Protein AF-0000000080762343 (afdb_homodimer)

Structure (mmCIF, N/CA/C/O backbone):
data_AF-0000000080762343-model_v1
#
loop_
_entity.id
_entity.type
_entity.pdbx_description
1 polymer 'DUF403 domain-containing protein'
#
loop_
_atom_site.group_PDB
_atom_site.id
_atom_site.type_symbol
_atom_site.label_atom_id
_atom_site.label_alt_id
_atom_site.label_comp_id
_atom_site.label_asym_id
_atom_site.label_entity_id
_atom_site.label_seq_id
_atom_site.pdbx_PDB_ins_code
_atom_site.Cartn_x
_atom_site.Cartn_y
_atom_site.Cartn_z
_atom_site.occupancy
_atom_site.B_iso_or_equiv
_atom_site.auth_seq_id
_atom_site.auth_comp_id
_atom_site.auth_asym_id
_atom_site.auth_atom_id
_atom_site.pdbx_PDB_model_num
ATOM 1 N N . MET A 1 1 ? -16.625 -4.679 19.502 1 66 1 MET A N 1
ATOM 2 C CA . MET A 1 1 ? -16.165 -5.596 18.463 1 66 1 MET A CA 1
ATOM 3 C C . MET A 1 1 ? -16.951 -5.393 17.172 1 66 1 MET A C 1
ATOM 5 O O . MET A 1 1 ? -18.099 -4.946 17.203 1 66 1 MET A O 1
ATOM 9 N N . MET A 1 2 ? -16.321 -5.655 16.028 1 79.42 2 MET A N 1
ATOM 10 C CA . MET A 1 2 ? -16.91 -5.481 14.703 1 79.42 2 MET A CA 1
ATOM 11 C C . MET A 1 2 ? -18.02 -6.498 14.463 1 79.42 2 MET A C 1
ATOM 13 O O . MET A 1 2 ? -17.915 -7.65 14.888 1 79.42 2 MET A O 1
ATOM 17 N N . LEU A 1 3 ? -19.17 -6.012 13.905 1 83.3 3 LEU A N 1
ATOM 18 C CA . LEU A 1 3 ? -20.259 -6.906 13.53 1 83.3 3 LEU A CA 1
ATOM 19 C C . LEU A 1 3 ? -19.765 -8.002 12.592 1 83.3 3 LEU A C 1
ATOM 21 O O . LEU A 1 3 ? -18.951 -7.743 11.702 1 83.3 3 LEU A O 1
ATOM 25 N N . ALA A 1 4 ? -20.323 -9.148 12.797 1 88.59 4 ALA A N 1
ATOM 26 C CA . ALA A 1 4 ? -19.925 -10.33 12.036 1 88.59 4 ALA A CA 1
ATOM 27 C C . ALA A 1 4 ? -20.071 -10.091 10.536 1 88.59 4 ALA A C 1
ATOM 29 O O . ALA A 1 4 ? -19.191 -10.459 9.754 1 88.59 4 ALA A O 1
ATOM 30 N N . ARG A 1 5 ? -21.159 -9.499 10.176 1 92.74 5 ARG A N 1
ATOM 31 C CA . ARG A 1 5 ? -21.424 -9.25 8.762 1 92.74 5 ARG A CA 1
ATOM 32 C C . ARG A 1 5 ? -20.381 -8.309 8.167 1 92.74 5 ARG A C 1
ATOM 34 O O . ARG A 1 5 ? -19.99 -8.461 7.008 1 92.74 5 ARG A O 1
ATOM 41 N N . VAL A 1 6 ? -19.963 -7.338 8.911 1 95.41 6 VAL A N 1
ATOM 42 C CA . VAL A 1 6 ? -18.95 -6.383 8.476 1 95.41 6 VAL A CA 1
ATOM 43 C C . VAL A 1 6 ? -17.611 -7.095 8.297 1 95.41 6 VAL A C 1
ATOM 45 O O . VAL A 1 6 ? -16.934 -6.912 7.282 1 95.41 6 VAL A O 1
ATOM 48 N N . ALA A 1 7 ? -17.304 -7.943 9.262 1 94.81 7 ALA A N 1
ATOM 49 C CA . ALA A 1 7 ? -16.079 -8.734 9.181 1 94.81 7 ALA A CA 1
ATOM 50 C C . ALA A 1 7 ? -16.077 -9.617 7.936 1 94.81 7 ALA A C 1
ATOM 52 O O . ALA A 1 7 ? -15.075 -9.693 7.222 1 94.81 7 ALA A O 1
ATOM 53 N N . ASP A 1 8 ? -17.182 -10.25 7.678 1 96.48 8 ASP A N 1
ATOM 54 C CA . ASP A 1 8 ? -17.344 -11.127 6.523 1 96.48 8 ASP A CA 1
ATOM 55 C C . ASP A 1 8 ? -17.137 -10.36 5.218 1 96.48 8 ASP A C 1
ATOM 57 O O . ASP A 1 8 ? -16.398 -10.808 4.34 1 96.48 8 ASP A O 1
ATOM 61 N N . SER A 1 9 ? -17.77 -9.234 5.102 1 98.02 9 SER A N 1
ATOM 62 C CA . SER A 1 9 ? -17.69 -8.419 3.895 1 98.02 9 SER A CA 1
ATOM 63 C C . SER A 1 9 ? -16.264 -7.94 3.644 1 98.02 9 SER A C 1
ATOM 65 O O . SER A 1 9 ? -15.776 -7.991 2.513 1 98.02 9 SER A O 1
ATOM 67 N N . LEU A 1 10 ? -15.593 -7.501 4.705 1 98.29 10 LEU A N 1
ATOM 68 C CA . LEU A 1 10 ? -14.233 -6.993 4.562 1 98.29 10 LEU A CA 1
ATOM 69 C C . LEU A 1 10 ? -13.266 -8.119 4.212 1 98.29 10 LEU A C 1
ATOM 71 O O . LEU A 1 10 ? -12.375 -7.941 3.378 1 98.29 10 LEU A O 1
ATOM 75 N N . TYR A 1 11 ? -13.463 -9.294 4.816 1 97.8 11 TYR A N 1
ATOM 76 C CA . TYR A 1 11 ? -12.642 -10.472 4.559 1 97.8 11 TYR A CA 1
ATOM 77 C C . TYR A 1 11 ? -12.742 -10.899 3.1 1 97.8 11 TYR A C 1
ATOM 79 O O . TYR A 1 11 ? -11.724 -11.087 2.43 1 97.8 11 TYR A O 1
ATOM 87 N N . TRP A 1 12 ? -13.914 -10.927 2.576 1 98.26 12 TRP A N 1
ATOM 88 C CA . TRP A 1 12 ? -14.129 -11.37 1.202 1 98.26 12 TRP A CA 1
ATOM 89 C C . TRP A 1 12 ? -13.769 -10.267 0.212 1 98.26 12 TRP A C 1
ATOM 91 O O . TRP A 1 12 ? -13.321 -10.548 -0.903 1 98.26 12 TRP A O 1
ATOM 101 N N . LEU A 1 13 ? -13.933 -9.052 0.635 1 98.74 13 LEU A N 1
ATOM 102 C CA . LEU A 1 13 ? -13.43 -7.959 -0.188 1 98.74 13 LEU A CA 1
ATOM 103 C C . LEU A 1 13 ? -11.939 -8.126 -0.462 1 98.74 13 LEU A C 1
ATOM 105 O O . LEU A 1 13 ? -11.503 -8.053 -1.613 1 98.74 13 LEU A O 1
ATOM 109 N N . GLY A 1 14 ? -11.193 -8.41 0.571 1 98.71 14 GLY A N 1
ATOM 110 C CA . GLY A 1 14 ? -9.767 -8.643 0.411 1 98.71 14 GLY A CA 1
ATOM 111 C C . GLY A 1 14 ? -9.453 -9.831 -0.479 1 98.71 14 GLY A C 1
ATOM 112 O O . GLY A 1 14 ? -8.575 -9.753 -1.34 1 98.71 14 GLY A O 1
ATOM 113 N N . ARG A 1 15 ? -10.175 -10.911 -0.338 1 98.39 15 ARG A N 1
ATOM 114 C CA . ARG A 1 15 ? -9.947 -12.122 -1.119 1 98.39 15 ARG A CA 1
ATOM 115 C C . ARG A 1 15 ? -10.22 -11.879 -2.599 1 98.39 15 ARG A C 1
ATOM 117 O O . ARG A 1 15 ? -9.436 -12.291 -3.456 1 98.39 15 ARG A O 1
ATOM 124 N N . TYR A 1 16 ? -11.267 -11.164 -2.881 1 98.78 16 TYR A N 1
ATOM 125 C CA . TYR A 1 16 ? -11.658 -10.936 -4.267 1 98.78 16 TYR A CA 1
ATOM 126 C C . TYR A 1 16 ? -10.684 -9.99 -4.96 1 98.78 16 TYR A C 1
ATOM 128 O O . TYR A 1 16 ? -10.377 -10.162 -6.142 1 98.78 16 TYR A O 1
ATOM 136 N N . ILE A 1 17 ? -10.167 -9.02 -4.271 1 98.78 17 ILE A N 1
ATOM 137 C CA . ILE A 1 17 ? -9.18 -8.096 -4.819 1 98.78 17 ILE A CA 1
ATOM 138 C C . ILE A 1 17 ? -7.904 -8.857 -5.176 1 98.78 17 ILE A C 1
ATOM 140 O O . ILE A 1 17 ? -7.343 -8.667 -6.258 1 98.78 17 ILE A O 1
ATOM 144 N N . GLU A 1 18 ? -7.501 -9.696 -4.324 1 98.61 18 GLU A N 1
ATOM 145 C CA . GLU A 1 18 ? -6.29 -10.478 -4.553 1 98.61 18 GLU A CA 1
ATOM 146 C C . GLU A 1 18 ? -6.478 -11.464 -5.702 1 98.61 18 GLU A C 1
ATOM 148 O O . GLU A 1 18 ? -5.582 -11.638 -6.53 1 98.61 18 GLU A O 1
ATOM 153 N N . ARG A 1 19 ? -7.601 -12.091 -5.744 1 98.34 19 ARG A N 1
ATOM 154 C CA . ARG A 1 19 ? -7.916 -13.035 -6.811 1 98.34 19 ARG A CA 1
ATOM 155 C C . ARG A 1 19 ? -7.912 -12.345 -8.171 1 98.34 19 ARG A C 1
ATOM 157 O O . ARG A 1 19 ? -7.364 -12.875 -9.14 1 98.34 19 ARG A O 1
ATOM 164 N N . ALA A 1 20 ? -8.514 -11.193 -8.233 1 98.75 20 ALA A N 1
ATOM 165 C CA . ALA A 1 20 ? -8.565 -10.44 -9.484 1 98.75 20 ALA A CA 1
ATOM 166 C C . ALA A 1 20 ? -7.16 -10.128 -9.993 1 98.75 20 ALA A C 1
ATOM 168 O O . ALA A 1 20 ? -6.888 -10.241 -11.19 1 98.75 20 ALA A O 1
ATOM 169 N N . GLU A 1 21 ? -6.3 -9.717 -9.106 1 98.51 21 GLU A N 1
ATOM 170 C CA . GLU A 1 21 ? -4.93 -9.426 -9.516 1 98.51 21 GLU A CA 1
ATOM 171 C C . GLU A 1 21 ? -4.23 -10.68 -10.032 1 98.51 21 GLU A C 1
ATOM 173 O O . GLU A 1 21 ? -3.574 -10.647 -11.075 1 98.51 21 GLU A O 1
ATOM 178 N N . HIS A 1 22 ? -4.341 -11.759 -9.305 1 97.94 22 HIS A N 1
ATOM 179 C CA . HIS A 1 22 ? -3.708 -13.021 -9.67 1 97.94 22 HIS A CA 1
ATOM 180 C C . HIS A 1 22 ? -4.178 -13.497 -11.041 1 97.94 22 HIS A C 1
ATOM 182 O O . HIS A 1 22 ? -3.361 -13.864 -11.888 1 97.94 22 HIS A O 1
ATOM 188 N N . LEU A 1 23 ? -5.452 -13.443 -11.263 1 97.82 23 LEU A N 1
ATOM 189 C CA . LEU A 1 23 ? -6.025 -13.896 -12.525 1 97.82 23 LEU A CA 1
ATOM 190 C C . LEU A 1 23 ? -5.593 -12.992 -13.674 1 97.82 23 LEU A C 1
ATOM 192 O O . LEU A 1 23 ? -5.364 -13.464 -14.79 1 97.82 23 LEU A O 1
ATOM 196 N N . SER A 1 24 ? -5.535 -11.724 -13.428 1 98.38 24 SER A N 1
ATOM 197 C CA . SER A 1 24 ? -5.061 -10.793 -14.447 1 98.38 24 SER A CA 1
ATOM 198 C C . SER A 1 24 ? -3.617 -11.09 -14.838 1 98.38 24 SER A C 1
ATOM 200 O O . SER A 1 24 ? -3.266 -11.046 -16.019 1 98.38 24 SER A O 1
ATOM 202 N N . ARG A 1 25 ? -2.825 -11.417 -13.913 1 97.41 25 ARG A N 1
ATOM 203 C CA . ARG A 1 25 ? -1.429 -11.745 -14.186 1 97.41 25 ARG A CA 1
ATOM 204 C C . ARG A 1 25 ? -1.316 -13.05 -14.967 1 97.41 25 ARG A C 1
ATOM 206 O O . ARG A 1 25 ? -0.524 -13.152 -15.905 1 97.41 25 ARG A O 1
ATOM 213 N N . LEU A 1 26 ? -2.094 -14.07 -14.544 1 96.45 26 LEU A N 1
ATOM 214 C CA . LEU A 1 26 ? -2.114 -15.32 -15.294 1 96.45 26 LEU A CA 1
ATOM 215 C C . LEU A 1 26 ? -2.475 -15.072 -16.755 1 96.45 26 LEU A C 1
ATOM 217 O O . LEU A 1 26 ? -1.829 -15.608 -17.658 1 96.45 26 LEU A O 1
ATOM 221 N N . SER A 1 27 ? -3.457 -14.228 -16.948 1 96.33 27 SER A N 1
ATOM 222 C CA . SER A 1 27 ? -3.929 -13.92 -18.294 1 96.33 27 SER A CA 1
ATOM 223 C C . SER A 1 27 ? -2.844 -13.235 -19.118 1 96.33 27 SER A C 1
ATOM 225 O O . SER A 1 27 ? -2.639 -13.571 -20.286 1 96.33 27 SER A O 1
ATOM 227 N N . SER A 1 28 ? -2.171 -12.317 -18.519 1 96.06 28 SER A N 1
ATOM 228 C CA . SER A 1 28 ? -1.085 -11.615 -19.196 1 96.06 28 SER A CA 1
ATOM 229 C C . SER A 1 28 ? 0.02 -12.58 -19.614 1 96.06 28 SER A C 1
ATOM 231 O O . SER A 1 28 ? 0.538 -12.493 -20.73 1 96.06 28 SER A O 1
ATOM 233 N N . VAL A 1 29 ? 0.374 -13.509 -18.75 1 94.37 29 VAL A N 1
ATOM 234 C CA . VAL A 1 29 ? 1.43 -14.477 -19.027 1 94.37 29 VAL A CA 1
ATOM 235 C C . VAL A 1 29 ? 0.996 -15.406 -20.159 1 94.37 29 VAL A C 1
ATOM 237 O O . VAL A 1 29 ? 1.78 -15.7 -21.065 1 94.37 29 VAL A O 1
ATOM 240 N N . MET A 1 30 ? -0.246 -15.844 -20.141 1 91.54 30 MET A N 1
ATOM 241 C CA . MET A 1 30 ? -0.762 -16.726 -21.184 1 91.54 30 MET A CA 1
ATOM 242 C C . MET A 1 30 ? -0.699 -16.049 -22.549 1 91.54 30 MET A C 1
ATOM 244 O O . MET A 1 30 ? -0.314 -16.674 -23.539 1 91.54 30 MET A O 1
ATOM 248 N N . LEU A 1 31 ? -1.006 -14.787 -22.624 1 92.19 31 LEU A N 1
ATOM 249 C CA . LEU A 1 31 ? -1.031 -14.043 -23.879 1 92.19 31 LEU A CA 1
ATOM 250 C C . LEU A 1 31 ? 0.381 -13.838 -24.417 1 92.19 31 LEU A C 1
ATOM 252 O O . LEU A 1 31 ? 0.602 -13.892 -25.629 1 92.19 31 LEU A O 1
ATOM 256 N N . ASN A 1 32 ? 1.326 -13.65 -23.537 1 88.76 32 ASN A N 1
ATOM 257 C CA . ASN A 1 32 ? 2.699 -13.374 -23.945 1 88.76 32 ASN A CA 1
ATOM 258 C C . ASN A 1 32 ? 3.459 -14.658 -24.265 1 88.76 32 ASN A C 1
ATOM 260 O O . ASN A 1 32 ? 4.423 -14.64 -25.032 1 88.76 32 ASN A O 1
ATOM 264 N N . ALA A 1 33 ? 3.147 -15.78 -23.631 1 79.11 33 ALA A N 1
ATOM 265 C CA . ALA A 1 33 ? 3.816 -17.062 -23.834 1 79.11 33 ALA A CA 1
ATOM 266 C C . ALA A 1 33 ? 3.526 -17.617 -25.226 1 79.11 33 ALA A C 1
ATOM 268 O O . ALA A 1 33 ? 4.338 -18.355 -25.789 1 79.11 33 ALA A O 1
ATOM 269 N N . THR A 1 34 ? 2.411 -17.34 -25.813 1 67.76 34 THR A N 1
ATOM 270 C CA . THR A 1 34 ? 1.989 -17.954 -27.067 1 67.76 34 THR A CA 1
ATOM 271 C C . THR A 1 34 ? 2.489 -17.145 -28.26 1 67.76 34 THR A C 1
ATOM 273 O O . THR A 1 34 ? 2.369 -17.582 -29.407 1 67.76 34 THR A O 1
ATOM 276 N N . LEU A 1 35 ? 2.9 -15.992 -27.891 1 64.48 35 LEU A N 1
ATOM 277 C CA . LEU A 1 35 ? 3.433 -15.225 -29.012 1 64.48 35 LEU A CA 1
ATOM 278 C C . LEU A 1 35 ? 4.51 -16.015 -29.749 1 64.48 35 LEU A C 1
ATOM 280 O O . LEU A 1 35 ? 4.714 -15.823 -30.949 1 64.48 35 LEU A O 1
ATOM 284 N N . ASP A 1 36 ? 5.025 -17.04 -29.062 1 58.32 36 ASP A N 1
ATOM 285 C CA . ASP A 1 36 ? 6.074 -17.776 -29.76 1 58.32 36 ASP A CA 1
ATOM 286 C C . ASP A 1 36 ? 5.549 -19.108 -30.291 1 58.32 36 ASP A C 1
ATOM 288 O O . ASP A 1 36 ? 6.263 -19.827 -30.994 1 58.32 36 ASP A O 1
ATOM 292 N N . GLN A 1 37 ? 4.333 -19.311 -30.249 1 60.51 37 GLN A N 1
ATOM 293 C CA . GLN A 1 37 ? 3.707 -20.512 -30.792 1 60.51 37 GLN A CA 1
ATOM 294 C C . GLN A 1 37 ? 4.558 -21.748 -30.518 1 60.51 37 GLN A C 1
ATOM 296 O O . GLN A 1 37 ? 4.819 -22.542 -31.425 1 60.51 37 GLN A O 1
ATOM 301 N N . THR A 1 38 ? 5.187 -21.774 -29.401 1 68.02 38 THR A N 1
ATOM 302 C CA . THR A 1 38 ? 6.059 -22.897 -29.072 1 68.02 38 THR A CA 1
ATOM 303 C C . THR A 1 38 ? 5.413 -23.793 -28.019 1 68.02 38 THR A C 1
ATOM 305 O O . THR A 1 38 ? 4.407 -23.42 -27.412 1 68.02 38 THR A O 1
ATOM 308 N N . ASP A 1 39 ? 5.79 -24.977 -28 1 74.71 39 ASP A N 1
ATOM 309 C CA . ASP A 1 39 ? 5.382 -25.951 -26.992 1 74.71 39 ASP A CA 1
ATOM 310 C C . ASP A 1 39 ? 5.478 -25.361 -25.587 1 74.71 39 ASP A C 1
ATOM 312 O O . ASP A 1 39 ? 4.647 -25.656 -24.726 1 74.71 39 ASP A O 1
ATOM 316 N N . ALA A 1 40 ? 6.293 -24.441 -25.47 1 74.66 40 ALA A N 1
ATOM 317 C CA . ALA A 1 40 ? 6.495 -23.814 -24.167 1 74.66 40 ALA A CA 1
ATOM 318 C C . ALA A 1 40 ? 5.355 -22.854 -23.837 1 74.66 40 ALA A C 1
ATOM 320 O O . ALA A 1 40 ? 4.92 -22.769 -22.686 1 74.66 40 ALA A O 1
ATOM 321 N N . GLY A 1 41 ? 4.878 -22.286 -24.816 1 77.54 41 GLY A N 1
ATOM 322 C CA . GLY A 1 41 ? 3.73 -21.414 -24.631 1 77.54 41 GLY A CA 1
ATOM 323 C C . GLY A 1 41 ? 2.467 -22.162 -24.249 1 77.54 41 GLY A C 1
ATOM 324 O O . GLY A 1 41 ? 1.721 -21.724 -23.37 1 77.54 41 GLY A O 1
ATOM 325 N N . ALA A 1 42 ? 2.313 -23.293 -24.85 1 82.61 42 ALA A N 1
ATOM 326 C CA . ALA A 1 42 ? 1.16 -24.136 -24.543 1 82.61 42 ALA A CA 1
ATOM 327 C C . ALA A 1 42 ? 1.225 -24.654 -23.109 1 82.61 42 ALA A C 1
ATOM 329 O O . ALA A 1 42 ? 0.198 -24.769 -22.437 1 82.61 42 ALA A O 1
ATOM 330 N N . GLN A 1 43 ? 2.346 -24.957 -22.669 1 85.44 43 GLN A N 1
ATOM 331 C CA . GLN A 1 43 ? 2.529 -25.432 -21.302 1 85.44 43 GLN A CA 1
ATOM 332 C C . GLN A 1 43 ? 2.194 -24.34 -20.291 1 85.44 43 GLN A C 1
ATOM 334 O O . GLN A 1 43 ? 1.595 -24.614 -19.249 1 85.44 43 GLN A O 1
ATOM 339 N N . ALA A 1 44 ? 2.581 -23.146 -20.613 1 87.34 44 ALA A N 1
ATOM 340 C CA . ALA A 1 44 ? 2.271 -22.021 -19.735 1 87.34 44 ALA A CA 1
ATOM 341 C C . ALA A 1 44 ? 0.762 -21.833 -19.597 1 87.34 44 ALA A C 1
ATOM 343 O O . ALA A 1 44 ? 0.261 -21.569 -18.502 1 87.34 44 ALA A O 1
ATOM 344 N N . VAL A 1 45 ? 0.084 -21.963 -20.66 1 88.11 45 VAL A N 1
ATOM 345 C CA . VAL A 1 45 ? -1.369 -21.832 -20.658 1 88.11 45 VAL A CA 1
ATOM 346 C C . VAL A 1 45 ? -1.987 -22.946 -19.816 1 88.11 45 VAL A C 1
ATOM 348 O O . VAL A 1 45 ? -2.899 -22.701 -19.022 1 88.11 45 VAL A O 1
ATOM 351 N N . TRP A 1 46 ? -1.509 -24.107 -20.011 1 87.72 46 TRP A N 1
ATOM 352 C CA . TRP A 1 46 ? -2.005 -25.239 -19.235 1 87.72 46 TRP A CA 1
ATOM 353 C C . TRP A 1 46 ? -1.787 -25.014 -17.743 1 87.72 46 TRP A C 1
ATOM 355 O O . TRP A 1 46 ? -2.685 -25.258 -16.934 1 87.72 46 TRP A O 1
ATOM 365 N N . ILE A 1 47 ? -0.633 -24.588 -17.376 1 89.5 47 ILE A N 1
ATOM 366 C CA . ILE A 1 47 ? -0.305 -24.349 -15.975 1 89.5 47 ILE A CA 1
ATOM 367 C C . ILE A 1 47 ? -1.275 -23.328 -15.385 1 89.5 47 ILE A C 1
ATOM 369 O O . ILE A 1 47 ? -1.835 -23.545 -14.308 1 89.5 47 ILE A O 1
ATOM 373 N N . ALA A 1 48 ? -1.458 -22.239 -16.101 1 91.53 48 ALA A N 1
ATOM 374 C CA . ALA A 1 48 ? -2.336 -21.169 -15.636 1 91.53 48 ALA A CA 1
ATOM 375 C C . ALA A 1 48 ? -3.761 -21.677 -15.432 1 91.53 48 ALA A C 1
ATOM 377 O O . ALA A 1 48 ? -4.372 -21.427 -14.391 1 91.53 48 ALA A O 1
ATOM 378 N N . MET A 1 49 ? -4.25 -22.39 -16.345 1 90.95 49 MET A N 1
ATOM 379 C CA . MET A 1 49 ? -5.623 -22.887 -16.298 1 90.95 49 MET A CA 1
ATOM 380 C C . MET A 1 49 ? -5.777 -23.959 -15.224 1 90.95 49 MET A C 1
ATOM 382 O O . MET A 1 49 ? -6.786 -23.996 -14.518 1 90.95 49 MET A O 1
ATOM 386 N N . ALA A 1 50 ? -4.801 -24.819 -15.1 1 89.91 50 ALA A N 1
ATOM 387 C CA . ALA A 1 50 ? -4.829 -25.856 -14.071 1 89.91 50 ALA A CA 1
ATOM 388 C C . ALA A 1 50 ? -4.793 -25.243 -12.674 1 89.91 50 ALA A C 1
ATOM 390 O O . ALA A 1 50 ? -5.446 -25.741 -11.754 1 89.91 50 ALA A O 1
ATOM 391 N N . ALA A 1 51 ? -4.05 -24.182 -12.552 1 90.49 51 ALA A N 1
ATOM 392 C CA . ALA A 1 51 ? -3.87 -23.539 -11.253 1 90.49 51 ALA A CA 1
ATOM 393 C C . ALA A 1 51 ? -5.175 -22.919 -10.763 1 90.49 51 ALA A C 1
ATOM 395 O O . ALA A 1 51 ? -5.354 -22.703 -9.562 1 90.49 51 ALA A O 1
ATOM 396 N N . VAL A 1 52 ? -6.096 -22.591 -11.675 1 90.97 52 VAL A N 1
ATOM 397 C CA . VAL A 1 52 ? -7.348 -21.969 -11.258 1 90.97 52 VAL A CA 1
ATOM 398 C C . VAL A 1 52 ? -8.474 -23 -11.294 1 90.97 52 VAL A C 1
ATOM 400 O O . VAL A 1 52 ? -9.649 -22.651 -11.153 1 90.97 52 VAL A O 1
ATOM 403 N N . GLY A 1 53 ? -8.15 -24.28 -11.474 1 83.53 53 GLY A N 1
ATOM 404 C CA . GLY A 1 53 ? -9.109 -25.369 -11.375 1 83.53 53 GLY A CA 1
ATOM 405 C C . GLY A 1 53 ? -9.802 -25.676 -12.689 1 83.53 53 GLY A C 1
ATOM 406 O O . GLY A 1 53 ? -10.852 -26.322 -12.707 1 83.53 53 GLY A O 1
ATOM 407 N N . ALA A 1 54 ? -9.445 -25.136 -13.744 1 71.01 54 ALA A N 1
ATOM 408 C CA . ALA A 1 54 ? -10.046 -25.41 -15.047 1 71.01 54 ALA A CA 1
ATOM 409 C C . ALA A 1 54 ? -9.136 -26.294 -15.896 1 71.01 54 ALA A C 1
ATOM 411 O O . ALA A 1 54 ? -8.543 -25.829 -16.872 1 71.01 54 ALA A O 1
ATOM 412 N N . PRO A 1 55 ? -8.85 -27.644 -15.474 1 59.98 55 PRO A N 1
ATOM 413 C CA . PRO A 1 55 ? -7.86 -28.47 -16.168 1 59.98 55 PRO A CA 1
ATOM 414 C C . PRO A 1 55 ? -8.254 -28.774 -17.612 1 59.98 55 PRO A C 1
ATOM 416 O O . PRO A 1 55 ? -7.735 -29.719 -18.212 1 59.98 55 PRO A O 1
ATOM 419 N N . GLU A 1 56 ? -9.19 -27.947 -18.255 1 56.97 56 GLU A N 1
ATOM 420 C CA . GLU A 1 56 ? -9.463 -28.535 -19.563 1 56.97 56 GLU A CA 1
ATOM 421 C C . GLU A 1 56 ? -8.169 -28.821 -20.321 1 56.97 56 GLU A C 1
ATOM 423 O O . GLU A 1 56 ? -7.153 -28.161 -20.096 1 56.97 56 GLU A O 1
ATOM 428 N N . ASP A 1 57 ? -7.948 -29.987 -20.93 1 48.5 57 ASP A N 1
ATOM 429 C CA . ASP A 1 57 ? -6.852 -30.273 -21.85 1 48.5 57 ASP A CA 1
ATOM 430 C C . ASP A 1 57 ? -6.44 -29.02 -22.62 1 48.5 57 ASP A C 1
ATOM 432 O O . ASP A 1 57 ? -7.206 -28.508 -23.439 1 48.5 57 ASP A O 1
ATOM 436 N N . GLY A 1 58 ? -5.919 -27.993 -22.016 1 51.82 58 GLY A N 1
ATOM 437 C CA . GLY A 1 58 ? -5.276 -26.872 -22.684 1 51.82 58 GLY A CA 1
ATOM 438 C C . GLY A 1 58 ? -5.084 -27.095 -24.173 1 51.82 58 GLY A C 1
ATOM 439 O O . GLY A 1 58 ? -4.547 -26.233 -24.871 1 51.82 58 GLY A O 1
ATOM 440 N N . ALA A 1 59 ? -5.072 -28.356 -24.556 1 54.31 59 ALA A N 1
ATOM 441 C CA . ALA A 1 59 ? -4.667 -28.77 -25.897 1 54.31 59 ALA A CA 1
ATOM 442 C C . ALA A 1 59 ? -5.546 -28.119 -26.961 1 54.31 59 ALA A C 1
ATOM 444 O O . ALA A 1 59 ? -5.116 -27.932 -28.102 1 54.31 59 ALA A O 1
ATOM 445 N N . GLY A 1 60 ? -6.674 -27.366 -26.443 1 60.59 60 GLY A N 1
ATOM 446 C CA . GLY A 1 60 ? -7.43 -26.893 -27.592 1 60.59 60 GLY A CA 1
ATOM 447 C C . GLY A 1 60 ? -7.882 -25.451 -27.457 1 60.59 60 GLY A C 1
ATOM 448 O O . GLY A 1 60 ? -8.326 -24.84 -28.431 1 60.59 60 GLY A O 1
ATOM 449 N N . VAL A 1 61 ? -7.701 -24.825 -26.261 1 69.98 61 VAL A N 1
ATOM 450 C CA . VAL A 1 61 ? -8.199 -23.456 -26.192 1 69.98 61 VAL A CA 1
ATOM 451 C C . VAL A 1 61 ? -7.053 -22.476 -26.433 1 69.98 61 VAL A C 1
ATOM 453 O O . VAL A 1 61 ? -5.971 -22.622 -25.858 1 69.98 61 VAL A O 1
ATOM 456 N N . GLY A 1 62 ? -7.242 -21.597 -27.383 1 81.46 62 GLY A N 1
ATOM 457 C CA . GLY A 1 62 ? -6.244 -20.577 -27.665 1 81.46 62 GLY A CA 1
ATOM 458 C C . GLY A 1 62 ? -5.98 -19.658 -26.488 1 81.46 62 GLY A C 1
ATOM 459 O O . GLY A 1 62 ? -6.852 -19.462 -25.638 1 81.46 62 GLY A O 1
ATOM 460 N N . SER A 1 63 ? -4.775 -19.265 -26.364 1 87.6 63 SER A N 1
ATOM 461 C CA . SER A 1 63 ? -4.323 -18.388 -25.288 1 87.6 63 SER A CA 1
ATOM 462 C C . SER A 1 63 ? -5.237 -17.176 -25.143 1 87.6 63 SER A C 1
ATOM 464 O O . SER A 1 63 ? -5.578 -16.78 -24.027 1 87.6 63 SER A O 1
ATOM 466 N N . PHE A 1 64 ? -5.68 -16.627 -26.274 1 91.06 64 PHE A N 1
ATOM 467 C CA . PHE A 1 64 ? -6.53 -15.443 -26.232 1 91.06 64 PHE A CA 1
ATOM 468 C C . PHE A 1 64 ? -7.893 -15.776 -25.638 1 91.06 64 PHE A C 1
ATOM 470 O O . PHE A 1 64 ? -8.392 -15.054 -24.773 1 91.06 64 PHE A O 1
ATOM 477 N N . GLU A 1 65 ? -8.51 -16.842 -26.083 1 90.55 65 GLU A N 1
ATOM 478 C CA . GLU A 1 65 ? -9.825 -17.247 -25.597 1 90.55 65 GLU A CA 1
ATOM 479 C C . GLU A 1 65 ? -9.783 -17.585 -24.109 1 90.55 65 GLU A C 1
ATOM 481 O O . GLU A 1 65 ? -10.701 -17.239 -23.363 1 90.55 65 GLU A O 1
ATOM 486 N N . ALA A 1 66 ? -8.748 -18.25 -23.71 1 91.5 66 ALA A N 1
ATOM 487 C CA . ALA A 1 66 ? -8.584 -18.606 -22.303 1 91.5 66 ALA A CA 1
ATOM 488 C C . ALA A 1 66 ? -8.427 -17.36 -21.437 1 91.5 66 ALA A C 1
ATOM 490 O O . ALA A 1 66 ? -9.069 -17.239 -20.39 1 91.5 66 ALA A O 1
ATOM 491 N N . ALA A 1 67 ? -7.581 -16.439 -21.926 1 94.69 67 ALA A N 1
ATOM 492 C CA . ALA A 1 67 ? -7.361 -15.194 -21.195 1 94.69 67 ALA A CA 1
ATOM 493 C C . ALA A 1 67 ? -8.639 -14.363 -21.128 1 94.69 67 ALA A C 1
ATOM 495 O O . ALA A 1 67 ? -8.993 -13.841 -20.068 1 94.69 67 ALA A O 1
ATOM 496 N N . HIS A 1 68 ? -9.309 -14.292 -22.24 1 95 68 HIS A N 1
ATOM 497 C CA . HIS A 1 68 ? -10.556 -13.538 -22.31 1 95 68 HIS A CA 1
ATOM 498 C C . HIS A 1 68 ? -11.589 -14.089 -21.334 1 95 68 HIS A C 1
ATOM 500 O O . HIS A 1 68 ? -12.258 -13.325 -20.634 1 95 68 HIS A O 1
ATOM 506 N N . ALA A 1 69 ? -11.75 -15.333 -21.286 1 94.02 69 ALA A N 1
ATOM 507 C CA . ALA A 1 69 ? -12.71 -15.976 -20.392 1 94.02 69 ALA A CA 1
ATOM 508 C C . ALA A 1 69 ? -12.354 -15.723 -18.93 1 94.02 69 ALA A C 1
ATOM 510 O O . ALA A 1 69 ? -13.224 -15.395 -18.121 1 94.02 69 ALA A O 1
ATOM 511 N N . LEU A 1 70 ? -11.095 -15.795 -18.617 1 95.74 70 LEU A N 1
ATOM 512 C CA . LEU A 1 70 ? -10.635 -15.603 -17.246 1 95.74 70 LEU A CA 1
ATOM 513 C C . LEU A 1 70 ? -10.892 -14.173 -16.781 1 95.74 70 LEU A C 1
ATOM 515 O O . LEU A 1 70 ? -11.104 -13.932 -15.591 1 95.74 70 LEU A O 1
ATOM 519 N N . VAL A 1 71 ? -10.925 -13.269 -17.707 1 97.98 71 VAL A N 1
ATOM 520 C CA . VAL A 1 71 ? -10.974 -11.859 -17.334 1 97.98 71 VAL A CA 1
ATOM 521 C C . VAL A 1 71 ? -12.411 -11.351 -17.419 1 97.98 71 VAL A C 1
ATOM 523 O O . VAL A 1 71 ? -12.897 -10.687 -16.5 1 97.98 71 VAL A O 1
ATOM 526 N N . LEU A 1 72 ? -13.173 -11.765 -18.503 1 97.87 72 LEU A N 1
ATOM 527 C CA . LEU A 1 72 ? -14.374 -10.994 -18.805 1 97.87 72 LEU A CA 1
ATOM 528 C C . LEU A 1 72 ? -15.605 -11.894 -18.829 1 97.87 72 LEU A C 1
ATOM 530 O O . LEU A 1 72 ? -16.718 -11.424 -19.076 1 97.87 72 LEU A O 1
ATOM 534 N N . ASP A 1 73 ? -15.47 -13.207 -18.586 1 96.32 73 ASP A N 1
ATOM 535 C CA . ASP A 1 73 ? -16.635 -14.086 -18.576 1 96.32 73 ASP A CA 1
ATOM 536 C C . ASP A 1 73 ? -17.448 -13.906 -17.296 1 96.32 73 ASP A C 1
ATOM 538 O O . ASP A 1 73 ? -17.091 -14.446 -16.246 1 96.32 73 ASP A O 1
ATOM 542 N N . ARG A 1 74 ? -18.544 -13.329 -17.332 1 95.55 74 ARG A N 1
ATOM 543 C CA . ARG A 1 74 ? -19.376 -13.001 -16.179 1 95.55 74 ARG A CA 1
ATOM 544 C C . ARG A 1 74 ? -20.06 -14.247 -15.625 1 95.55 74 ARG A C 1
ATOM 546 O O . ARG A 1 74 ? -20.542 -14.244 -14.49 1 95.55 74 ARG A O 1
ATOM 553 N N . SER A 1 75 ? -20.185 -15.268 -16.41 1 95.46 75 SER A N 1
ATOM 554 C CA . SER A 1 75 ? -20.839 -16.499 -15.977 1 95.46 75 SER A CA 1
ATOM 555 C C . SER A 1 75 ? -19.921 -17.33 -15.088 1 95.46 75 SER A C 1
ATOM 557 O O . SER A 1 75 ? -20.379 -18.232 -14.383 1 95.46 75 SER A O 1
ATOM 559 N N . ASP A 1 76 ? -18.623 -17.074 -15.211 1 94.4 76 ASP A N 1
ATOM 560 C CA . ASP A 1 76 ? -17.657 -17.739 -14.343 1 94.4 76 ASP A CA 1
ATOM 561 C C . ASP A 1 76 ? -17.469 -16.969 -13.038 1 94.4 76 ASP A C 1
ATOM 563 O O . ASP A 1 76 ? -16.927 -15.861 -13.037 1 94.4 76 ASP A O 1
ATOM 567 N N . PRO A 1 77 ? -17.827 -17.542 -11.935 1 94.34 77 PRO A N 1
ATOM 568 C CA . PRO A 1 77 ? -17.718 -16.846 -10.65 1 94.34 77 PRO A CA 1
ATOM 569 C C . PRO A 1 77 ? -16.27 -16.58 -10.244 1 94.34 77 PRO A C 1
ATOM 571 O O . PRO A 1 77 ? -16.017 -15.791 -9.331 1 94.34 77 PRO A O 1
ATOM 574 N N . ASN A 1 78 ? -15.392 -17.192 -10.945 1 93.11 78 ASN A N 1
ATOM 575 C CA . ASN A 1 78 ? -13.989 -17.046 -10.573 1 93.11 78 ASN A CA 1
ATOM 576 C C . ASN A 1 78 ? -13.225 -16.201 -11.589 1 93.11 78 ASN A C 1
ATOM 578 O O . ASN A 1 78 ? -11.997 -16.27 -11.661 1 93.11 78 ASN A O 1
ATOM 582 N N . SER A 1 79 ? -13.907 -15.462 -12.427 1 97.27 79 SER A N 1
ATOM 583 C CA . SER A 1 79 ? -13.271 -14.541 -13.363 1 97.27 79 SER A CA 1
ATOM 584 C C . SER A 1 79 ? -12.929 -13.217 -12.689 1 97.27 79 SER A C 1
ATOM 586 O O . SER A 1 79 ? -13.397 -12.938 -11.583 1 97.27 79 SER A O 1
ATOM 588 N N . VAL A 1 80 ? -12.135 -12.404 -13.353 1 98.54 80 VAL A N 1
ATOM 589 C CA . VAL A 1 80 ? -11.753 -11.091 -12.844 1 98.54 80 VAL A CA 1
ATOM 590 C C . VAL A 1 80 ? -12.995 -10.218 -12.682 1 98.54 80 VAL A C 1
ATOM 592 O O . VAL A 1 80 ? -13.201 -9.61 -11.629 1 98.54 80 VAL A O 1
ATOM 595 N N . VAL A 1 81 ? -13.861 -10.18 -13.68 1 98.61 81 VAL A N 1
ATOM 596 C CA . VAL A 1 81 ? -15.043 -9.326 -13.669 1 98.61 81 VAL A CA 1
ATOM 597 C C . VAL A 1 81 ? -15.98 -9.754 -12.542 1 98.61 81 VAL A C 1
ATOM 599 O O . VAL A 1 81 ? -16.522 -8.912 -11.823 1 98.61 81 VAL A O 1
ATOM 602 N N . SER A 1 82 ? -16.186 -11.031 -12.303 1 98.4 82 SER A N 1
ATOM 603 C CA . SER A 1 82 ? -17.056 -11.528 -11.242 1 98.4 82 SER A CA 1
ATOM 604 C C . SER A 1 82 ? -16.464 -11.249 -9.865 1 98.4 82 SER A C 1
ATOM 606 O O . SER A 1 82 ? -17.188 -10.893 -8.933 1 98.4 82 SER A O 1
ATOM 608 N N . SER A 1 83 ? -15.173 -11.427 -9.74 1 98.59 83 SER A N 1
ATOM 609 C CA . SER A 1 83 ? -14.501 -11.126 -8.481 1 98.59 83 SER A CA 1
ATOM 610 C C . SER A 1 83 ? -14.649 -9.654 -8.112 1 98.59 83 SER A C 1
ATOM 612 O O . SER A 1 83 ? -14.962 -9.324 -6.967 1 98.59 83 SER A O 1
ATOM 614 N N . LEU A 1 84 ? -14.473 -8.794 -9.086 1 98.8 84 LEU A N 1
ATOM 615 C CA . LEU A 1 84 ? -14.545 -7.36 -8.827 1 98.8 84 LEU A CA 1
ATOM 616 C C . LEU A 1 84 ? -15.982 -6.926 -8.562 1 98.8 84 LEU A C 1
ATOM 618 O O . LEU A 1 84 ? -16.224 -6.013 -7.769 1 98.8 84 LEU A O 1
ATOM 622 N N . ALA A 1 85 ? -16.916 -7.574 -9.189 1 98.61 85 ALA A N 1
ATOM 623 C CA . ALA A 1 85 ? -18.322 -7.302 -8.901 1 98.61 85 ALA A CA 1
ATOM 624 C C . ALA A 1 85 ? -18.665 -7.658 -7.457 1 98.61 85 ALA A C 1
ATOM 626 O O . ALA A 1 85 ? -19.331 -6.887 -6.762 1 98.61 85 ALA A O 1
ATOM 627 N N . ARG A 1 86 ? -18.229 -8.739 -7.01 1 98.64 86 ARG A N 1
ATOM 628 C CA . ARG A 1 86 ? -18.483 -9.176 -5.641 1 98.64 86 ARG A CA 1
ATOM 629 C C . ARG A 1 86 ? -17.732 -8.304 -4.64 1 98.64 86 ARG A C 1
ATOM 631 O O . ARG A 1 86 ? -18.251 -7.998 -3.564 1 98.64 86 ARG A O 1
ATOM 638 N N . ALA A 1 87 ? -16.502 -7.934 -4.992 1 98.76 87 ALA A N 1
ATOM 639 C CA . ALA A 1 87 ? -15.752 -7.013 -4.142 1 98.76 87 ALA A CA 1
ATOM 640 C C . ALA A 1 87 ? -16.505 -5.698 -3.96 1 98.76 87 ALA A C 1
ATOM 642 O O . ALA A 1 87 ? -16.599 -5.178 -2.845 1 98.76 87 ALA A O 1
ATOM 643 N N . ARG A 1 88 ? -16.981 -5.181 -5.051 1 98.7 88 ARG A N 1
ATOM 644 C CA . ARG A 1 88 ? -17.721 -3.924 -5.004 1 98.7 88 ARG A CA 1
ATOM 645 C C . ARG A 1 88 ? -18.972 -4.057 -4.142 1 98.7 88 ARG A C 1
ATOM 647 O O . ARG A 1 88 ? -19.305 -3.148 -3.378 1 98.7 88 ARG A O 1
ATOM 654 N N . GLU A 1 89 ? -19.686 -5.175 -4.255 1 98.28 89 GLU A N 1
ATOM 655 C CA . GLU A 1 89 ? -20.877 -5.405 -3.443 1 98.28 89 GLU A CA 1
ATOM 656 C C . GLU A 1 89 ? -20.528 -5.474 -1.959 1 98.28 89 GLU A C 1
ATOM 658 O O . GLU A 1 89 ? -21.245 -4.924 -1.12 1 98.28 89 GLU A O 1
ATOM 663 N N . ASN A 1 90 ? -19.518 -6.115 -1.613 1 98.45 90 ASN A N 1
ATOM 664 C CA . ASN A 1 90 ? -19.057 -6.169 -0.23 1 98.45 90 ASN A CA 1
ATOM 665 C C . ASN A 1 90 ? -18.679 -4.785 0.29 1 98.45 90 ASN A C 1
ATOM 667 O O . ASN A 1 90 ? -19.023 -4.425 1.417 1 98.45 90 ASN A O 1
ATOM 671 N N . ALA A 1 91 ? -17.949 -4.019 -0.545 1 98.56 91 ALA A N 1
ATOM 672 C CA . ALA A 1 91 ? -17.557 -2.664 -0.166 1 98.56 91 ALA A CA 1
ATOM 673 C C . ALA A 1 91 ? -18.782 -1.787 0.077 1 98.56 91 ALA A C 1
ATOM 675 O O . ALA A 1 91 ? -18.798 -0.975 1.005 1 98.56 91 ALA A O 1
ATOM 676 N N . ARG A 1 92 ? -19.753 -1.922 -0.778 1 97.6 92 ARG A N 1
ATOM 677 C CA . ARG A 1 92 ? -20.986 -1.155 -0.638 1 97.6 92 ARG A CA 1
ATOM 678 C C . ARG A 1 92 ? -21.648 -1.425 0.71 1 97.6 92 ARG A C 1
ATOM 680 O O . ARG A 1 92 ? -22.206 -0.515 1.326 1 97.6 92 ARG A O 1
ATOM 687 N N . GLN A 1 93 ? -21.53 -2.628 1.195 1 96.99 93 GLN A N 1
ATOM 688 C CA . GLN A 1 93 ? -22.154 -3.039 2.448 1 96.99 93 GLN A CA 1
ATOM 689 C C . GLN A 1 93 ? -21.405 -2.469 3.649 1 96.99 93 GLN A C 1
ATOM 691 O O . GLN A 1 93 ? -21.966 -2.356 4.741 1 96.99 93 GLN A O 1
ATOM 696 N N . VAL A 1 94 ? -20.166 -2.078 3.48 1 97.33 94 VAL A N 1
ATOM 697 C CA . VAL A 1 94 ? -19.367 -1.618 4.611 1 97.33 94 VAL A CA 1
ATOM 698 C C . VAL A 1 94 ? -18.786 -0.239 4.306 1 97.33 94 VAL A C 1
ATOM 700 O O . VAL A 1 94 ? -17.633 0.044 4.641 1 97.33 94 VAL A O 1
ATOM 703 N N . ARG A 1 95 ? -19.498 0.65 3.656 1 96.21 95 ARG A N 1
ATOM 704 C CA . ARG A 1 95 ? -19.079 1.982 3.231 1 96.21 95 ARG A CA 1
ATOM 705 C C . ARG A 1 95 ? -18.576 2.802 4.415 1 96.21 95 ARG A C 1
ATOM 707 O O . ARG A 1 95 ? -17.675 3.63 4.265 1 96.21 95 ARG A O 1
ATOM 714 N N . ASP A 1 96 ? -19.071 2.529 5.549 1 93.23 96 ASP A N 1
ATOM 715 C CA . ASP A 1 96 ? -18.707 3.303 6.732 1 93.23 96 ASP A CA 1
ATOM 716 C C . ASP A 1 96 ? -17.397 2.801 7.335 1 93.23 96 ASP A C 1
ATOM 718 O O . ASP A 1 96 ? -16.834 3.439 8.227 1 93.23 96 ASP A O 1
ATOM 722 N N . GLN A 1 97 ? -16.889 1.626 6.794 1 95.51 97 GLN A N 1
ATOM 723 C CA . GLN A 1 97 ? -15.664 1.034 7.32 1 95.51 97 GLN A CA 1
ATOM 724 C C . GLN A 1 97 ? -14.477 1.322 6.405 1 95.51 97 GLN A C 1
ATOM 726 O O . GLN A 1 97 ? -13.328 1.067 6.772 1 95.51 97 GLN A O 1
ATOM 731 N N . ILE A 1 98 ? -14.786 1.862 5.208 1 96.91 98 ILE A N 1
ATOM 732 C CA . ILE A 1 98 ? -13.714 2.185 4.272 1 96.91 98 ILE A CA 1
ATOM 733 C C . ILE A 1 98 ? -13.783 3.664 3.9 1 96.91 98 ILE A C 1
ATOM 735 O O . ILE A 1 98 ? -14.809 4.316 4.109 1 96.91 98 ILE A O 1
ATOM 739 N N . THR A 1 99 ? -12.731 4.244 3.48 1 97.12 99 THR A N 1
ATOM 740 C CA . THR A 1 99 ? -12.701 5.658 3.123 1 97.12 99 THR A CA 1
ATOM 741 C C . THR A 1 99 ? -13.334 5.884 1.752 1 97.12 99 THR A C 1
ATOM 743 O O . THR A 1 99 ? -13.425 4.957 0.945 1 97.12 99 THR A O 1
ATOM 746 N N . THR A 1 100 ? -13.703 7.036 1.498 1 96.51 100 THR A N 1
ATOM 747 C CA . THR A 1 100 ? -14.277 7.434 0.218 1 96.51 100 THR A CA 1
ATOM 748 C C . THR A 1 100 ? -13.297 7.167 -0.921 1 96.51 100 THR A C 1
ATOM 750 O O . THR A 1 100 ? -13.691 6.686 -1.985 1 96.51 100 THR A O 1
ATOM 753 N N . GLU A 1 101 ? -12.091 7.46 -0.719 1 95.77 101 GLU A N 1
ATOM 754 C CA . GLU A 1 101 ? -11.071 7.251 -1.741 1 95.77 101 GLU A CA 1
ATOM 755 C C . GLU A 1 101 ? -10.953 5.774 -2.109 1 95.77 101 GLU A C 1
ATOM 757 O O . GLU A 1 101 ? -10.842 5.43 -3.288 1 95.77 101 GLU A O 1
ATOM 762 N N . THR A 1 102 ? -10.976 4.924 -1.146 1 97.42 102 THR A N 1
ATOM 763 C CA . THR A 1 102 ? -10.88 3.486 -1.374 1 97.42 102 THR A CA 1
ATOM 764 C C . THR A 1 102 ? -12.084 2.983 -2.165 1 97.42 102 THR A C 1
ATOM 766 O O . THR A 1 102 ? -11.929 2.231 -3.13 1 97.42 102 THR A O 1
ATOM 769 N N . TRP A 1 103 ? -13.236 3.449 -1.795 1 98.01 103 TRP A N 1
ATOM 770 C CA . TRP A 1 103 ? -14.466 3.088 -2.492 1 98.01 103 TRP A CA 1
ATOM 771 C C . TRP A 1 103 ? -14.423 3.546 -3.946 1 98.01 103 TRP A C 1
ATOM 773 O O . TRP A 1 103 ? -14.755 2.781 -4.854 1 98.01 103 TRP A O 1
ATOM 783 N N . GLU A 1 104 ? -14.018 4.733 -4.131 1 97.5 104 GLU A N 1
ATOM 784 C CA . GLU A 1 104 ? -13.993 5.321 -5.467 1 97.5 104 GLU A CA 1
ATOM 785 C C . GLU A 1 104 ? -13.064 4.544 -6.395 1 97.5 104 GLU A C 1
ATOM 787 O O . GLU A 1 104 ? -13.396 4.307 -7.558 1 97.5 104 GLU A O 1
ATOM 792 N N . ARG A 1 105 ? -11.94 4.155 -5.875 1 97.96 105 ARG A N 1
ATOM 793 C CA . ARG A 1 105 ? -10.984 3.413 -6.69 1 97.96 105 ARG A CA 1
ATOM 794 C C . ARG A 1 105 ? -11.556 2.064 -7.114 1 97.96 105 ARG A C 1
ATOM 796 O O . ARG A 1 105 ? -11.419 1.662 -8.271 1 97.96 105 ARG A O 1
ATOM 803 N N . LEU A 1 106 ? -12.198 1.381 -6.195 1 98.54 106 LEU A N 1
ATOM 804 C CA . LEU A 1 106 ? -12.802 0.088 -6.499 1 98.54 106 LEU A CA 1
ATOM 805 C C . LEU A 1 106 ? -13.954 0.245 -7.485 1 98.54 106 LEU A C 1
ATOM 807 O O . LEU A 1 106 ? -14.097 -0.555 -8.413 1 98.54 106 LEU A O 1
ATOM 811 N N . ASN A 1 107 ? -14.739 1.282 -7.282 1 98.11 107 ASN A N 1
ATOM 812 C CA . ASN A 1 107 ? -15.885 1.525 -8.152 1 98.11 107 ASN A CA 1
ATOM 813 C C . ASN A 1 107 ? -15.449 1.822 -9.584 1 98.11 107 ASN A C 1
ATOM 815 O O . ASN A 1 107 ? -16.056 1.33 -10.537 1 98.11 107 ASN A O 1
ATOM 819 N N . LEU A 1 108 ? -14.438 2.618 -9.738 1 97.8 108 LEU A N 1
ATOM 820 C CA . LEU A 1 108 ? -13.927 2.945 -11.065 1 97.8 108 LEU A CA 1
ATOM 821 C C . LEU A 1 108 ? -13.383 1.701 -11.76 1 97.8 108 LEU A C 1
ATOM 823 O O . LEU A 1 108 ? -13.581 1.52 -12.963 1 97.8 108 LEU A O 1
ATOM 827 N N . LEU A 1 109 ? -12.706 0.86 -11.04 1 98.39 109 LEU A N 1
ATOM 828 C CA . LEU A 1 109 ? -12.184 -0.391 -11.579 1 98.39 109 LEU A CA 1
ATOM 829 C C . LEU A 1 109 ? -13.319 -1.301 -12.039 1 98.39 109 LEU A C 1
ATOM 831 O O . LEU A 1 109 ? -13.254 -1.881 -13.125 1 98.39 109 LEU A O 1
ATOM 835 N N . TYR A 1 110 ? -14.328 -1.43 -11.214 1 98.33 110 TYR A N 1
ATOM 836 C CA . TYR A 1 110 ? -15.506 -2.22 -11.552 1 98.33 110 TYR A CA 1
ATOM 837 C C . TYR A 1 110 ? -16.15 -1.716 -12.838 1 98.33 110 TYR A C 1
ATOM 839 O O . TYR A 1 110 ? -16.491 -2.507 -13.72 1 98.33 110 TYR A O 1
ATOM 847 N N . LEU A 1 111 ? -16.292 -0.427 -12.976 1 97.98 111 LEU A N 1
ATOM 848 C CA . LEU A 1 111 ? -16.916 0.168 -14.153 1 97.98 111 LEU A CA 1
ATOM 849 C C . LEU A 1 111 ? -16.082 -0.096 -15.402 1 97.98 111 LEU A C 1
ATOM 851 O O . LEU A 1 111 ? -16.629 -0.288 -16.49 1 97.98 111 LEU A O 1
ATOM 855 N N . LYS A 1 112 ? -14.805 -0.124 -15.258 1 97.22 112 LYS A N 1
ATOM 856 C CA . LYS A 1 112 ? -13.909 -0.401 -16.377 1 97.22 112 LYS A CA 1
ATOM 857 C C . LYS A 1 112 ? -14.115 -1.816 -16.91 1 97.22 112 LYS A C 1
ATOM 859 O O . LYS A 1 112 ? -14.264 -2.015 -18.117 1 97.22 112 LYS A O 1
ATOM 864 N N . VAL A 1 113 ? -14.196 -2.824 -16.075 1 97.98 113 VAL A N 1
ATOM 865 C CA . VAL A 1 113 ? -14.221 -4.216 -16.51 1 97.98 113 VAL A CA 1
ATOM 866 C C . VAL A 1 113 ? -15.643 -4.609 -16.905 1 97.98 113 VAL A C 1
ATOM 868 O O . VAL A 1 113 ? -15.853 -5.643 -17.544 1 97.98 113 VAL A O 1
ATOM 871 N N . THR A 1 114 ? -16.617 -3.792 -16.508 1 97.42 114 THR A N 1
ATOM 872 C CA . THR A 1 114 ? -18.001 -4.093 -16.858 1 97.42 114 THR A CA 1
ATOM 873 C C . THR A 1 114 ? -18.487 -3.177 -17.978 1 97.42 114 THR A C 1
ATOM 875 O O . THR A 1 114 ? -19.654 -3.233 -18.371 1 97.42 114 THR A O 1
ATOM 878 N N . ASP A 1 115 ? -17.609 -2.314 -18.42 1 97.11 115 ASP A N 1
ATOM 879 C CA . ASP A 1 115 ? -17.944 -1.431 -19.533 1 97.11 115 ASP A CA 1
ATOM 880 C C . ASP A 1 115 ? -18.417 -2.231 -20.745 1 97.11 115 ASP A C 1
ATOM 882 O O . ASP A 1 115 ? -17.854 -3.281 -21.06 1 97.11 115 ASP A O 1
ATOM 886 N N . PRO A 1 116 ? -19.413 -1.753 -21.455 1 96.13 116 PRO A N 1
ATOM 887 C CA . PRO A 1 116 ? -19.895 -2.451 -22.649 1 96.13 116 PRO A CA 1
ATOM 888 C C . PRO A 1 116 ? -18.802 -2.659 -23.694 1 96.13 116 PRO A C 1
ATOM 890 O O . PRO A 1 116 ? -18.863 -3.611 -24.477 1 96.13 116 PRO A O 1
ATOM 893 N N . ASN A 1 117 ? -17.824 -1.823 -23.702 1 97.26 117 ASN A N 1
ATOM 894 C CA . ASN A 1 117 ? -16.751 -1.906 -24.687 1 97.26 117 ASN A CA 1
ATOM 895 C C . ASN A 1 117 ? -15.562 -2.702 -24.156 1 97.26 117 ASN A C 1
ATOM 897 O O . ASN A 1 117 ? -14.529 -2.8 -24.82 1 97.26 117 ASN A O 1
ATOM 901 N N . ALA A 1 118 ? -15.634 -3.262 -22.975 1 97.23 118 ALA A N 1
ATOM 902 C CA . ALA A 1 118 ? -14.504 -3.936 -22.341 1 97.23 118 ALA A CA 1
ATOM 903 C C . ALA A 1 118 ? -13.975 -5.064 -23.222 1 97.23 118 ALA A C 1
ATOM 905 O O . ALA A 1 118 ? -12.761 -5.243 -23.35 1 97.23 118 ALA A O 1
ATOM 906 N N . THR A 1 119 ? -14.891 -5.812 -23.798 1 96.39 119 THR A N 1
ATOM 907 C CA . THR A 1 119 ? -14.495 -6.912 -24.672 1 96.39 119 THR A CA 1
ATOM 908 C C . THR A 1 119 ? -13.722 -6.391 -25.88 1 96.39 119 THR A C 1
ATOM 910 O O . THR A 1 119 ? -12.691 -6.954 -26.253 1 96.39 119 THR A O 1
ATOM 913 N N . LYS A 1 120 ? -14.23 -5.36 -26.519 1 97.16 120 LYS A N 1
ATOM 914 C CA . LYS A 1 120 ? -13.572 -4.74 -27.665 1 97.16 120 LYS A CA 1
ATOM 915 C C . LYS A 1 120 ? -12.213 -4.166 -27.275 1 97.16 120 LYS A C 1
ATOM 917 O O . LYS A 1 120 ? -11.236 -4.312 -28.013 1 97.16 120 LYS A O 1
ATOM 922 N N . ASP A 1 121 ? -12.166 -3.508 -26.131 1 97.2 121 ASP A N 1
ATOM 923 C CA . ASP A 1 121 ? -10.919 -2.927 -25.642 1 97.2 121 ASP A CA 1
ATOM 924 C C . ASP A 1 121 ? -9.881 -4.011 -25.361 1 97.2 121 ASP A C 1
ATOM 926 O O . ASP A 1 121 ? -8.702 -3.847 -25.682 1 97.2 121 ASP A O 1
ATOM 930 N N . PHE A 1 122 ? -10.327 -5.109 -24.779 1 97.31 122 PHE A N 1
ATOM 931 C CA . PHE A 1 122 ? -9.442 -6.235 -24.504 1 97.31 122 PHE A CA 1
ATOM 932 C C . PHE A 1 122 ? -8.893 -6.821 -25.799 1 97.31 122 PHE A C 1
ATOM 934 O O . PHE A 1 122 ? -7.697 -7.101 -25.903 1 97.31 122 PHE A O 1
ATOM 941 N N . ALA A 1 123 ? -9.717 -6.992 -26.782 1 95.77 123 ALA A N 1
ATOM 942 C CA . ALA A 1 123 ? -9.315 -7.565 -28.064 1 95.77 123 ALA A CA 1
ATOM 943 C C . ALA A 1 123 ? -8.348 -6.642 -28.799 1 95.77 123 ALA A C 1
ATOM 945 O O . ALA A 1 123 ? -7.427 -7.109 -29.474 1 95.77 123 ALA A O 1
ATOM 946 N N . ALA A 1 124 ? -8.552 -5.329 -28.706 1 96.06 124 ALA A N 1
ATOM 947 C CA . ALA A 1 124 ? -7.737 -4.339 -29.406 1 96.06 124 ALA A CA 1
ATOM 948 C C . ALA A 1 124 ? -6.363 -4.202 -28.757 1 96.06 124 ALA A C 1
ATOM 950 O O . ALA A 1 124 ? -5.391 -3.83 -29.42 1 96.06 124 ALA A O 1
ATOM 951 N N . GLY A 1 125 ? -6.297 -4.492 -27.456 1 96.49 125 GLY A N 1
ATOM 952 C CA . GLY A 1 125 ? -5.057 -4.365 -26.707 1 96.49 125 GLY A CA 1
ATOM 953 C C . GLY A 1 125 ? -5.113 -5.029 -25.344 1 96.49 125 GLY A C 1
ATOM 954 O O . GLY A 1 125 ? -5.134 -4.348 -24.316 1 96.49 125 GLY A O 1
ATOM 955 N N . SER A 1 126 ? -5.018 -6.332 -25.358 1 96.01 126 SER A N 1
ATOM 956 C CA . SER A 1 126 ? -5.164 -7.128 -24.143 1 96.01 126 SER A CA 1
ATOM 957 C C . SER A 1 126 ? -4.09 -6.777 -23.119 1 96.01 126 SER A C 1
ATOM 959 O O . SER A 1 126 ? -4.373 -6.681 -21.923 1 96.01 126 SER A O 1
ATOM 961 N N . ASP A 1 127 ? -2.908 -6.52 -23.609 1 94.24 127 ASP A N 1
ATOM 962 C CA . ASP A 1 127 ? -1.792 -6.224 -22.716 1 94.24 127 ASP A CA 1
ATOM 963 C C . ASP A 1 127 ? -2.026 -4.918 -21.96 1 94.24 127 ASP A C 1
ATOM 965 O O . ASP A 1 127 ? -1.847 -4.859 -20.742 1 94.24 127 ASP A O 1
ATOM 969 N N . ILE A 1 128 ? -2.435 -3.944 -22.677 1 96.26 128 ILE A N 1
ATOM 970 C CA . ILE A 1 128 ? -2.7 -2.643 -22.073 1 96.26 128 ILE A CA 1
ATOM 971 C C . ILE A 1 128 ? -3.882 -2.751 -21.112 1 96.26 128 ILE A C 1
ATOM 973 O O . ILE A 1 128 ? -3.845 -2.201 -20.009 1 96.26 128 ILE A O 1
ATOM 977 N N . PHE A 1 129 ? -4.911 -3.446 -21.538 1 97.84 129 PHE A N 1
ATOM 978 C CA . PHE A 1 129 ? -6.104 -3.636 -20.722 1 97.84 129 PHE A CA 1
ATOM 979 C C . PHE A 1 129 ? -5.751 -4.283 -19.388 1 97.84 129 PHE A C 1
ATOM 981 O O . PHE A 1 129 ? -6.146 -3.791 -18.329 1 97.84 129 PHE A O 1
ATOM 988 N N . LEU A 1 130 ? -4.979 -5.332 -19.426 1 98.09 130 LEU A N 1
ATOM 989 C CA . LEU A 1 130 ? -4.613 -6.075 -18.226 1 98.09 130 LEU A CA 1
ATOM 990 C C . LEU A 1 130 ? -3.659 -5.264 -17.354 1 98.09 130 LEU A C 1
ATOM 992 O O . LEU A 1 130 ? -3.764 -5.285 -16.126 1 98.09 130 LEU A O 1
ATOM 996 N N . HIS A 1 131 ? -2.782 -4.599 -17.971 1 96.68 131 HIS A N 1
ATOM 997 C CA . HIS A 1 131 ? -1.866 -3.726 -17.245 1 96.68 131 HIS A CA 1
ATOM 998 C C . HIS A 1 131 ? -2.625 -2.659 -16.463 1 96.68 131 HIS A C 1
ATOM 1000 O O . HIS A 1 131 ? -2.295 -2.377 -15.309 1 96.68 131 HIS A O 1
ATOM 1006 N N . ASP A 1 132 ? -3.616 -2.11 -17.064 1 97.32 132 ASP A N 1
ATOM 1007 C CA . ASP A 1 132 ? -4.421 -1.079 -16.416 1 97.32 132 ASP A CA 1
ATOM 1008 C C . ASP A 1 132 ? -5.215 -1.656 -15.246 1 97.32 132 ASP A C 1
ATOM 1010 O O . ASP A 1 132 ? -5.367 -1.004 -14.211 1 97.32 132 ASP A O 1
ATOM 1014 N N . VAL A 1 133 ? -5.749 -2.816 -15.413 1 98.55 133 VAL A N 1
ATOM 1015 C CA . VAL A 1 133 ? -6.503 -3.467 -14.346 1 98.55 133 VAL A CA 1
ATOM 1016 C C . VAL A 1 133 ? -5.59 -3.72 -13.148 1 98.55 133 VAL A C 1
ATOM 1018 O O . VAL A 1 133 ? -5.956 -3.425 -12.008 1 98.55 133 VAL A O 1
ATOM 1021 N N . ILE A 1 134 ? -4.41 -4.21 -13.411 1 98.35 134 ILE A N 1
ATOM 1022 C CA . ILE A 1 134 ? -3.449 -4.488 -12.349 1 98.35 134 ILE A CA 1
ATOM 1023 C C . ILE A 1 134 ? -3.05 -3.185 -11.66 1 98.35 134 ILE A C 1
ATOM 1025 O O . ILE A 1 134 ? -2.982 -3.122 -10.43 1 98.35 134 ILE A O 1
ATOM 1029 N N . ALA A 1 135 ? -2.828 -2.151 -12.42 1 97.93 135 ALA A N 1
ATOM 1030 C CA . ALA A 1 135 ? -2.494 -0.839 -11.872 1 97.93 135 ALA A CA 1
ATOM 1031 C C . ALA A 1 135 ? -3.607 -0.323 -10.965 1 97.93 135 ALA A C 1
ATOM 1033 O O . ALA A 1 135 ? -3.34 0.204 -9.883 1 97.93 135 ALA A O 1
ATOM 1034 N N . ASP A 1 136 ? -4.815 -0.446 -11.399 1 98.41 136 ASP A N 1
ATOM 1035 C CA . ASP A 1 136 ? -5.954 0.01 -10.609 1 98.41 136 ASP A CA 1
ATOM 1036 C C . ASP A 1 136 ? -6.082 -0.791 -9.315 1 98.41 136 ASP A C 1
ATOM 1038 O O . ASP A 1 136 ? -6.5 -0.256 -8.286 1 98.41 136 ASP A O 1
ATOM 1042 N N . LEU A 1 137 ? -5.766 -2.028 -9.376 1 98.69 137 LEU A N 1
ATOM 1043 C CA . LEU A 1 137 ? -5.79 -2.858 -8.177 1 98.69 137 LEU A CA 1
ATOM 1044 C C . LEU A 1 137 ? -4.709 -2.422 -7.193 1 98.69 137 LEU A C 1
ATOM 1046 O O . LEU A 1 137 ? -4.949 -2.369 -5.985 1 98.69 137 LEU A O 1
ATOM 1050 N N . HIS A 1 138 ? -3.5 -2.105 -7.712 1 98.35 138 HIS A N 1
ATOM 1051 C CA . HIS A 1 138 ? -2.446 -1.549 -6.871 1 98.35 138 HIS A CA 1
ATOM 1052 C C . HIS A 1 138 ? -2.871 -0.216 -6.265 1 98.35 138 HIS A C 1
ATOM 1054 O O . HIS A 1 138 ? -2.557 0.074 -5.108 1 98.35 138 HIS A O 1
ATOM 1060 N N . LEU A 1 139 ? -3.506 0.579 -7.051 1 98.54 139 LEU A N 1
ATOM 1061 C CA . LEU A 1 139 ? -4.007 1.866 -6.58 1 98.54 139 LEU A CA 1
ATOM 1062 C C . LEU A 1 139 ? -4.996 1.677 -5.435 1 98.54 139 LEU A C 1
ATOM 1064 O O . LEU A 1 139 ? -4.942 2.399 -4.437 1 98.54 139 LEU A O 1
ATOM 1068 N N . PHE A 1 140 ? -5.923 0.751 -5.566 1 98.67 140 PHE A N 1
ATOM 1069 C CA . PHE A 1 140 ? -6.856 0.438 -4.49 1 98.67 140 PHE A CA 1
ATOM 1070 C C . PHE A 1 140 ? -6.108 0.083 -3.211 1 98.67 140 PHE A C 1
ATOM 1072 O O . PHE A 1 140 ? -6.42 0.604 -2.138 1 98.67 140 PHE A O 1
ATOM 1079 N N . LYS A 1 141 ? -5.146 -0.793 -3.348 1 98.37 141 LYS A N 1
ATOM 1080 C CA . LYS A 1 141 ? -4.386 -1.238 -2.183 1 98.37 141 LYS A CA 1
ATOM 1081 C C . LYS A 1 141 ? -3.614 -0.082 -1.555 1 98.37 141 LYS A C 1
ATOM 1083 O O . LYS A 1 141 ? -3.576 0.054 -0.33 1 98.37 141 LYS A O 1
ATOM 1088 N N . GLY A 1 142 ? -3.01 0.742 -2.377 1 98.13 142 GLY A N 1
ATOM 1089 C CA . GLY A 1 142 ? -2.296 1.909 -1.883 1 98.13 142 GLY A CA 1
ATOM 1090 C C . GLY A 1 142 ? -3.198 2.908 -1.183 1 98.13 142 GLY A C 1
ATOM 1091 O O . GLY A 1 142 ? -2.838 3.449 -0.135 1 98.13 142 GLY A O 1
ATOM 1092 N N . ALA A 1 143 ? -4.362 3.144 -1.762 1 98.21 143 ALA A N 1
ATOM 1093 C CA . ALA A 1 143 ? -5.33 4.058 -1.161 1 98.21 143 ALA A CA 1
ATOM 1094 C C . ALA A 1 143 ? -5.816 3.535 0.187 1 98.21 143 ALA A C 1
ATOM 1096 O O . ALA A 1 143 ? -5.885 4.285 1.163 1 98.21 143 ALA A O 1
ATOM 1097 N N . ALA A 1 144 ? -6.12 2.257 0.21 1 98.37 144 ALA A N 1
ATOM 1098 C CA . ALA A 1 144 ? -6.588 1.648 1.452 1 98.37 144 ALA A CA 1
ATOM 1099 C C . ALA A 1 144 ? -5.523 1.736 2.542 1 98.37 144 ALA A C 1
ATOM 1101 O O . ALA A 1 144 ? -5.816 2.124 3.675 1 98.37 144 ALA A O 1
ATOM 1102 N N . ASP A 1 145 ? -4.338 1.475 2.208 1 97.68 145 ASP A N 1
ATOM 1103 C CA . ASP A 1 145 ? -3.244 1.445 3.173 1 97.68 145 ASP A CA 1
ATOM 1104 C C . ASP A 1 145 ? -2.948 2.843 3.711 1 97.68 145 ASP A C 1
ATOM 1106 O O . ASP A 1 145 ? -2.556 2.998 4.87 1 97.68 145 ASP A O 1
ATOM 1110 N N . THR A 1 146 ? -3.13 3.817 2.931 1 96.65 146 THR A N 1
ATOM 1111 C CA . THR A 1 146 ? -2.703 5.17 3.269 1 96.65 146 THR A CA 1
ATOM 1112 C C . THR A 1 146 ? -3.824 5.932 3.97 1 96.65 146 THR A C 1
ATOM 1114 O O . THR A 1 146 ? -3.563 6.829 4.774 1 96.65 146 THR A O 1
ATOM 1117 N N . THR A 1 147 ? -5.086 5.572 3.729 1 97.37 147 THR A N 1
ATOM 1118 C CA . THR A 1 147 ? -6.155 6.456 4.179 1 97.37 147 THR A CA 1
ATOM 1119 C C . THR A 1 147 ? -7.01 5.774 5.243 1 97.37 147 THR A C 1
ATOM 1121 O O . THR A 1 147 ? -7.683 6.443 6.03 1 97.37 147 THR A O 1
ATOM 1124 N N . MET A 1 148 ? -7.024 4.449 5.293 1 97.74 148 MET A N 1
ATOM 1125 C CA . MET A 1 148 ? -7.805 3.737 6.3 1 97.74 148 MET A CA 1
ATOM 1126 C C . MET A 1 148 ? -7.018 3.592 7.598 1 97.74 148 MET A C 1
ATOM 1128 O O . MET A 1 148 ? -5.813 3.334 7.572 1 97.74 148 MET A O 1
ATOM 1132 N N . SER A 1 149 ? -7.724 3.711 8.737 1 97.71 149 SER A N 1
ATOM 1133 C CA . SER A 1 149 ? -7.098 3.309 9.992 1 97.71 149 SER A CA 1
ATOM 1134 C C . SER A 1 149 ? -6.775 1.818 9.996 1 97.71 149 SER A C 1
ATOM 1136 O O . SER A 1 149 ? -7.579 1.003 9.539 1 97.71 149 SER A O 1
ATOM 1138 N N . HIS A 1 150 ? -5.645 1.525 10.418 1 97.45 150 HIS A N 1
ATOM 1139 C CA . HIS A 1 150 ? -5.209 0.134 10.474 1 97.45 150 HIS A CA 1
ATOM 1140 C C . HIS A 1 150 ? -5.77 -0.57 11.705 1 97.45 150 HIS A C 1
ATOM 1142 O O . HIS A 1 150 ? -5.023 -1.192 12.464 1 97.45 150 HIS A O 1
ATOM 1148 N N . GLY A 1 151 ? -7.038 -0.483 11.899 1 95.02 151 GLY A N 1
ATOM 1149 C CA . GLY A 1 151 ? -7.77 -1.164 12.955 1 95.02 151 GLY A CA 1
ATOM 1150 C C . GLY A 1 151 ? -8.379 -2.479 12.506 1 95.02 151 GLY A C 1
ATOM 1151 O O . GLY A 1 151 ? -7.845 -3.145 11.617 1 95.02 151 GLY A O 1
ATOM 1152 N N . GLU A 1 152 ? -9.41 -2.868 13.024 1 93.71 152 GLU A N 1
ATOM 1153 C CA . GLU A 1 152 ? -10.022 -4.174 12.801 1 93.71 152 GLU A CA 1
ATOM 1154 C C . GLU A 1 152 ? -10.494 -4.323 11.357 1 93.71 152 GLU A C 1
ATOM 1156 O O . GLU A 1 152 ? -10.275 -5.361 10.73 1 93.71 152 GLU A O 1
ATOM 1161 N N . SER A 1 153 ? -11.134 -3.261 10.864 1 96.39 153 SER A N 1
ATOM 1162 C CA . SER A 1 153 ? -11.661 -3.322 9.505 1 96.39 153 SER A CA 1
ATOM 1163 C C . SER A 1 153 ? -10.548 -3.563 8.491 1 96.39 153 SER A C 1
ATOM 1165 O O . SER A 1 153 ? -10.663 -4.441 7.633 1 96.39 153 SER A O 1
ATOM 1167 N N . TRP A 1 154 ? -9.508 -2.827 8.618 1 97.52 154 TRP A N 1
ATOM 1168 C CA . TRP A 1 154 ? -8.354 -2.963 7.736 1 97.52 154 TRP A CA 1
ATOM 1169 C C . TRP A 1 154 ? -7.706 -4.334 7.894 1 97.52 154 TRP A C 1
ATOM 1171 O O . TRP A 1 154 ? -7.326 -4.966 6.905 1 97.52 154 TRP A O 1
ATOM 1181 N N . ARG A 1 155 ? -7.644 -4.83 9.027 1 96.91 155 ARG A N 1
ATOM 1182 C CA . ARG A 1 155 ? -6.991 -6.105 9.304 1 96.91 155 ARG A CA 1
ATOM 1183 C C . ARG A 1 155 ? -7.776 -7.264 8.698 1 96.91 155 ARG A C 1
ATOM 1185 O O . ARG A 1 155 ? -7.187 -8.231 8.209 1 96.91 155 ARG A O 1
ATOM 1192 N N . PHE A 1 156 ? -9.091 -7.193 8.744 1 96.91 156 PHE A N 1
ATOM 1193 C CA . PHE A 1 156 ? -9.896 -8.232 8.113 1 96.91 156 PHE A CA 1
ATOM 1194 C C . PHE A 1 156 ? -9.679 -8.244 6.604 1 96.91 156 PHE A C 1
ATOM 1196 O O . PHE A 1 156 ? -9.577 -9.311 5.995 1 96.91 156 PHE A O 1
ATOM 1203 N N . MET A 1 157 ? -9.638 -7.103 6.042 1 98.42 157 MET A N 1
ATOM 1204 C CA . MET A 1 157 ? -9.383 -7.019 4.607 1 98.42 157 MET A CA 1
ATOM 1205 C C . MET A 1 157 ? -8.021 -7.613 4.261 1 98.42 157 MET A C 1
ATOM 1207 O O . MET A 1 157 ? -7.901 -8.391 3.312 1 98.42 157 MET A O 1
ATOM 1211 N N . MET A 1 158 ? -7.035 -7.259 5.087 1 98.42 158 MET A N 1
ATOM 1212 C CA . MET A 1 158 ? -5.685 -7.768 4.861 1 98.42 158 MET A CA 1
ATOM 1213 C C . MET A 1 158 ? -5.635 -9.28 5.054 1 98.42 158 MET A C 1
ATOM 1215 O O . MET A 1 158 ? -4.959 -9.984 4.301 1 98.42 158 MET A O 1
ATOM 1219 N N . LEU A 1 159 ? -6.313 -9.724 6.019 1 97.78 159 LEU A N 1
ATOM 1220 C CA . LEU A 1 159 ? -6.397 -11.163 6.243 1 97.78 159 LEU A CA 1
ATOM 1221 C C . LEU A 1 159 ? -6.938 -11.874 5.007 1 97.78 159 LEU A C 1
ATOM 1223 O O . LEU A 1 159 ? -6.412 -12.915 4.605 1 97.78 159 LEU A O 1
ATOM 1227 N N . GLY A 1 160 ? -7.972 -11.315 4.441 1 98.08 160 GLY A N 1
ATOM 1228 C CA . GLY A 1 160 ? -8.512 -11.869 3.209 1 98.08 160 GLY A CA 1
ATOM 1229 C C . GLY A 1 160 ? -7.501 -11.908 2.079 1 98.08 160 GLY A C 1
ATOM 1230 O O . GLY A 1 160 ? -7.39 -12.913 1.374 1 98.08 160 GLY A O 1
ATOM 1231 N N . ILE A 1 161 ? -6.757 -10.865 1.929 1 98.66 161 ILE A N 1
ATOM 1232 C CA . ILE A 1 161 ? -5.764 -10.755 0.866 1 98.66 161 ILE A CA 1
ATOM 1233 C C . ILE A 1 161 ? -4.707 -11.844 1.033 1 98.66 161 ILE A C 1
ATOM 1235 O O . ILE A 1 161 ? -4.44 -12.607 0.101 1 98.66 161 ILE A O 1
ATOM 1239 N N . TYR A 1 162 ? -4.185 -11.989 2.198 1 98.46 162 TYR A N 1
ATOM 1240 C CA . TYR A 1 162 ? -3.068 -12.906 2.4 1 98.46 162 TYR A CA 1
ATOM 1241 C C . TYR A 1 162 ? -3.543 -14.354 2.394 1 98.46 162 TYR A C 1
ATOM 1243 O O . TYR A 1 162 ? -2.82 -15.249 1.95 1 98.46 162 TYR A O 1
ATOM 1251 N N . MET A 1 163 ? -4.736 -14.6 2.855 1 97.78 163 MET A N 1
ATOM 1252 C CA . MET A 1 163 ? -5.305 -15.942 2.77 1 97.78 163 MET A CA 1
ATOM 1253 C C . MET A 1 163 ? -5.46 -16.376 1.317 1 97.78 163 MET A C 1
ATOM 1255 O O . MET A 1 163 ? -5.089 -17.495 0.956 1 97.78 163 MET A O 1
ATOM 1259 N N . GLU A 1 164 ? -6.001 -15.475 0.541 1 97.68 164 GLU A N 1
ATOM 1260 C CA . GLU A 1 164 ? -6.181 -15.768 -0.878 1 97.68 164 GLU A CA 1
ATOM 1261 C C . GLU A 1 164 ? -4.839 -15.967 -1.575 1 97.68 164 GLU A C 1
ATOM 1263 O O . GLU A 1 164 ? -4.678 -16.894 -2.371 1 97.68 164 GLU A O 1
ATOM 1268 N N . ARG A 1 165 ? -3.907 -15.191 -1.25 1 97.96 165 ARG A N 1
ATOM 1269 C CA . ARG A 1 165 ? -2.58 -15.243 -1.854 1 97.96 165 ARG A CA 1
ATOM 1270 C C . ARG A 1 165 ? -1.891 -16.569 -1.547 1 97.96 165 ARG A C 1
ATOM 1272 O O . ARG A 1 165 ? -1.341 -17.211 -2.444 1 97.96 165 ARG A O 1
ATOM 1279 N N . ALA A 1 166 ? -1.891 -16.989 -0.306 1 97.2 166 ALA A N 1
ATOM 1280 C CA . ALA A 1 166 ? -1.281 -18.254 0.093 1 97.2 166 ALA A CA 1
ATOM 1281 C C . ALA A 1 166 ? -1.902 -19.425 -0.663 1 97.2 166 ALA A C 1
ATOM 1283 O O . ALA A 1 166 ? -1.19 -20.315 -1.136 1 97.2 166 ALA A O 1
ATOM 1284 N N . GLN A 1 167 ? -3.189 -19.401 -0.812 1 94.54 167 GLN A N 1
ATOM 1285 C CA . GLN A 1 167 ? -3.897 -20.487 -1.482 1 94.54 167 GLN A CA 1
ATOM 1286 C C . GLN A 1 167 ? -3.589 -20.504 -2.977 1 94.54 167 GLN A C 1
ATOM 1288 O O . GLN A 1 167 ? -3.328 -21.564 -3.549 1 94.54 167 GLN A O 1
ATOM 1293 N N . LEU A 1 168 ? -3.602 -19.343 -3.594 1 95.38 168 LEU A N 1
ATOM 1294 C CA . LEU A 1 168 ? -3.396 -19.255 -5.035 1 95.38 168 LEU A CA 1
ATOM 1295 C C . LEU A 1 168 ? -1.973 -19.658 -5.407 1 95.38 168 LEU A C 1
ATOM 1297 O O . LEU A 1 168 ? -1.764 -20.394 -6.374 1 95.38 168 LEU A O 1
ATOM 1301 N N . VAL A 1 169 ? -1.01 -19.236 -4.653 1 96.69 169 VAL A N 1
ATOM 1302 C CA . VAL A 1 169 ? 0.384 -19.558 -4.94 1 96.69 169 VAL A CA 1
ATOM 1303 C C . VAL A 1 169 ? 0.64 -21.039 -4.671 1 96.69 169 VAL A C 1
ATOM 1305 O O . VAL A 1 169 ? 1.357 -21.699 -5.426 1 96.69 169 VAL A O 1
ATOM 1308 N N . SER A 1 170 ? 0.065 -21.575 -3.61 1 94.02 170 SER A N 1
ATOM 1309 C CA . SER A 1 170 ? 0.215 -22.996 -3.312 1 94.02 170 SER A CA 1
ATOM 1310 C C . SER A 1 170 ? -0.354 -23.859 -4.433 1 94.02 170 SER A C 1
ATOM 1312 O O . SER A 1 170 ? 0.256 -24.856 -4.826 1 94.02 170 SER A O 1
ATOM 1314 N N . ARG A 1 171 ? -1.487 -23.5 -4.967 1 91.54 171 ARG A N 1
ATOM 1315 C CA . ARG A 1 171 ? -2.101 -24.247 -6.06 1 91.54 171 ARG A CA 1
ATOM 1316 C C . ARG A 1 171 ? -1.238 -24.188 -7.316 1 91.54 171 ARG A C 1
ATOM 1318 O O . ARG A 1 171 ? -1.087 -25.189 -8.019 1 91.54 171 ARG A O 1
ATOM 1325 N N . LEU A 1 172 ? -0.742 -23.026 -7.594 1 93.42 172 LEU A N 1
ATOM 1326 C CA . LEU A 1 172 ? 0.152 -22.866 -8.736 1 93.42 172 LEU A CA 1
ATOM 1327 C C . LEU A 1 172 ? 1.358 -23.791 -8.617 1 93.42 172 LEU A C 1
ATOM 1329 O O . LEU A 1 172 ? 1.704 -24.493 -9.57 1 93.42 172 LEU A O 1
ATOM 1333 N N . LEU A 1 173 ? 1.921 -23.866 -7.408 1 92.62 173 LEU A N 1
ATOM 1334 C CA . LEU A 1 173 ? 3.109 -24.683 -7.188 1 92.62 173 LEU A CA 1
ATOM 1335 C C . LEU A 1 173 ? 2.761 -26.168 -7.216 1 92.62 173 LEU A C 1
ATOM 1337 O O . LEU A 1 173 ? 3.567 -26.99 -7.659 1 92.62 173 LEU A O 1
ATOM 1341 N N . GLU A 1 174 ? 1.603 -26.494 -6.777 1 87.77 174 GLU A N 1
ATOM 1342 C CA . GLU A 1 174 ? 1.153 -27.881 -6.84 1 87.77 174 GLU A CA 1
ATOM 1343 C C . GLU A 1 174 ? 1.071 -28.369 -8.284 1 87.77 174 GLU A C 1
ATOM 1345 O O . GLU A 1 174 ? 1.506 -29.48 -8.595 1 87.77 174 GLU A O 1
ATOM 1350 N N . VAL A 1 175 ? 0.515 -27.554 -9.101 1 87.28 175 VAL A N 1
ATOM 1351 C CA . VAL A 1 175 ? 0.376 -27.905 -10.511 1 87.28 175 VAL A CA 1
ATOM 1352 C C . VAL A 1 175 ? 1.757 -28.081 -11.138 1 87.28 175 VAL A C 1
ATOM 1354 O O . VAL A 1 175 ? 1.966 -28.984 -11.951 1 87.28 175 VAL A O 1
ATOM 1357 N N . CYS A 1 176 ? 2.721 -27.309 -10.725 1 87.83 176 CYS A N 1
ATOM 1358 C CA . CYS A 1 176 ? 4.036 -27.271 -11.356 1 87.83 176 CYS A CA 1
ATOM 1359 C C . CYS A 1 176 ? 4.943 -28.358 -10.794 1 87.83 176 CYS A C 1
ATOM 1361 O O . CYS A 1 176 ? 5.808 -28.878 -11.501 1 87.83 176 CYS A O 1
ATOM 1363 N N . PHE A 1 177 ? 4.726 -28.734 -9.551 1 83.26 177 PHE A N 1
ATOM 1364 C CA . PHE A 1 177 ? 5.784 -29.514 -8.92 1 83.26 177 PHE A CA 1
ATOM 1365 C C . PHE A 1 177 ? 5.221 -30.785 -8.294 1 83.26 177 PHE A C 1
ATOM 1367 O O . PHE A 1 177 ? 5.975 -31.635 -7.817 1 83.26 177 PHE A O 1
ATOM 1374 N N . ALA A 1 178 ? 3.984 -30.806 -8.224 1 74.99 178 ALA A N 1
ATOM 1375 C CA . ALA A 1 178 ? 3.443 -32.055 -7.694 1 74.99 178 ALA A CA 1
ATOM 1376 C C . ALA A 1 178 ? 3.488 -33.161 -8.744 1 74.99 178 ALA A C 1
ATOM 1378 O O . ALA A 1 178 ? 3.378 -32.893 -9.943 1 74.99 178 ALA A O 1
ATOM 1379 N N . GLU A 1 179 ? 4.101 -34.226 -8.471 1 62.79 179 GLU A N 1
ATOM 1380 C CA . GLU A 1 179 ? 4.317 -35.367 -9.357 1 62.79 179 GLU A CA 1
ATOM 1381 C C . GLU A 1 179 ? 3.078 -35.653 -10.2 1 62.79 179 GLU A C 1
ATOM 1383 O O . GLU A 1 179 ? 1.983 -35.832 -9.664 1 62.79 179 GLU A O 1
ATOM 1388 N N . SER A 1 180 ? 2.842 -34.855 -11.223 1 56.27 180 SER A N 1
ATOM 1389 C CA . SER A 1 180 ? 1.763 -35.321 -12.087 1 56.27 180 SER A CA 1
ATOM 1390 C C . SER A 1 180 ? 2.301 -36.165 -13.237 1 56.27 180 SER A C 1
ATOM 1392 O O . SER A 1 180 ? 3.274 -35.784 -13.892 1 56.27 180 SER A O 1
ATOM 1394 N N . PRO A 1 181 ? 1.879 -37.47 -13.316 1 49.75 181 PRO A N 1
ATOM 1395 C CA . PRO A 1 181 ? 2.287 -38.383 -14.386 1 49.75 181 PRO A CA 1
ATOM 1396 C C . PRO A 1 181 ? 2.184 -37.751 -15.772 1 49.75 181 PRO A C 1
ATOM 1398 O O . PRO A 1 181 ? 2.91 -38.145 -16.689 1 49.75 181 PRO A O 1
ATOM 1401 N N . THR A 1 182 ? 1.244 -36.913 -15.981 1 50.11 182 THR A N 1
ATOM 1402 C CA . THR A 1 182 ? 0.872 -36.501 -17.33 1 50.11 182 THR A CA 1
ATOM 1403 C C . THR A 1 182 ? 1.787 -35.385 -17.826 1 50.11 182 THR A C 1
ATOM 1405 O O . THR A 1 182 ? 2.014 -35.251 -19.031 1 50.11 182 THR A O 1
ATOM 1408 N N . HIS A 1 183 ? 2.169 -34.557 -16.918 1 54.98 183 HIS A N 1
ATOM 1409 C CA . HIS A 1 183 ? 2.948 -33.436 -17.429 1 54.98 183 HIS A CA 1
ATOM 1410 C 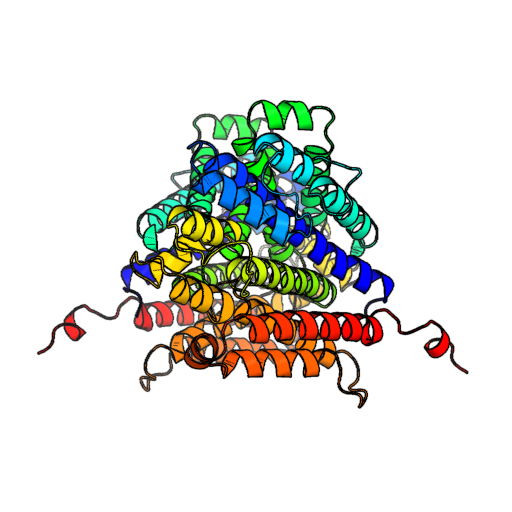C . HIS A 1 183 ? 4.341 -33.405 -16.808 1 54.98 183 HIS A C 1
ATOM 1412 O O . HIS A 1 183 ? 4.491 -33.592 -15.598 1 54.98 183 HIS A O 1
ATOM 1418 N N . GLY A 1 184 ? 5.299 -34.067 -17.39 1 54.57 184 GLY A N 1
ATOM 1419 C CA . GLY A 1 184 ? 6.713 -34.138 -17.056 1 54.57 184 GLY A CA 1
ATOM 1420 C C . GLY A 1 184 ? 7.174 -32.999 -16.167 1 54.57 184 GLY A C 1
ATOM 1421 O O . GLY A 1 184 ? 6.392 -32.104 -15.839 1 54.57 184 GLY A O 1
ATOM 1422 N N . ARG A 1 185 ? 8.295 -33.206 -15.578 1 58.69 185 ARG A N 1
ATOM 1423 C CA . ARG A 1 185 ? 8.967 -32.203 -14.759 1 58.69 185 ARG A CA 1
ATOM 1424 C C . ARG A 1 185 ? 9.126 -30.891 -15.52 1 58.69 185 ARG A C 1
ATOM 1426 O O . ARG A 1 185 ? 9.471 -30.892 -16.703 1 58.69 185 ARG A O 1
ATOM 1433 N N . LEU A 1 186 ? 8.721 -29.84 -14.956 1 71.5 186 LEU A N 1
ATOM 1434 C CA . LEU A 1 186 ? 8.918 -28.51 -15.521 1 71.5 186 LEU A CA 1
ATOM 1435 C C . LEU A 1 186 ? 10.387 -28.274 -15.856 1 71.5 186 LEU A C 1
ATOM 1437 O O . LEU A 1 186 ? 11.207 -28.066 -14.958 1 71.5 186 LEU A O 1
ATOM 1441 N N . GLY A 1 187 ? 10.827 -28.722 -16.918 1 69.26 187 GLY A N 1
ATOM 1442 C CA . GLY A 1 187 ? 12.227 -28.532 -17.259 1 69.26 187 GLY A CA 1
ATOM 1443 C C . GLY A 1 187 ? 12.443 -27.476 -18.326 1 69.26 187 GLY A C 1
ATOM 1444 O O . GLY A 1 187 ? 13.558 -26.98 -18.5 1 69.26 187 GLY A O 1
ATOM 1445 N N . ASP A 1 188 ? 11.445 -27.015 -18.847 1 83.85 188 ASP A N 1
ATOM 1446 C CA . ASP A 1 188 ? 11.563 -26.031 -19.919 1 83.85 188 ASP A CA 1
ATOM 1447 C C . ASP A 1 188 ? 11.741 -24.623 -19.354 1 83.85 188 ASP A C 1
ATOM 1449 O O . ASP A 1 188 ? 11.021 -24.221 -18.438 1 83.85 188 ASP A O 1
ATOM 1453 N N . HIS A 1 189 ? 12.712 -23.97 -19.798 1 85.3 189 HIS A N 1
ATOM 1454 C CA . HIS A 1 189 ? 13.078 -22.638 -19.329 1 85.3 189 HIS A CA 1
ATOM 1455 C C . HIS A 1 189 ? 11.911 -21.665 -19.467 1 85.3 189 HIS A C 1
ATOM 1457 O O . HIS A 1 189 ? 11.664 -20.855 -18.571 1 85.3 189 HIS A O 1
ATOM 1463 N N . VAL A 1 190 ? 11.243 -21.726 -20.518 1 85.54 190 VAL A N 1
ATOM 1464 C CA . VAL A 1 190 ? 10.132 -20.816 -20.78 1 85.54 190 VAL A CA 1
ATOM 1465 C C . VAL A 1 190 ? 9.011 -21.065 -19.774 1 85.54 190 VAL A C 1
ATOM 1467 O O . VAL A 1 190 ? 8.401 -20.12 -19.268 1 85.54 190 VAL A O 1
ATOM 1470 N N . ALA A 1 191 ? 8.745 -22.291 -19.524 1 87.88 191 ALA A N 1
ATOM 1471 C CA . ALA A 1 191 ? 7.722 -22.652 -18.546 1 87.88 191 ALA A CA 1
ATOM 1472 C C . ALA A 1 191 ? 8.103 -22.169 -17.15 1 87.88 191 ALA A C 1
ATOM 1474 O O . ALA A 1 191 ? 7.264 -21.638 -16.419 1 87.88 191 ALA A O 1
ATOM 1475 N N . LEU A 1 192 ? 9.374 -22.296 -16.839 1 91.1 192 LEU A N 1
ATOM 1476 C CA . LEU A 1 192 ? 9.856 -21.875 -15.529 1 91.1 192 LEU A CA 1
ATOM 1477 C C . LEU A 1 192 ? 9.75 -20.362 -15.371 1 91.1 192 LEU A C 1
ATOM 1479 O O . LEU A 1 192 ? 9.307 -19.872 -14.33 1 91.1 192 LEU A O 1
ATOM 1483 N N . VAL A 1 193 ? 10.099 -19.675 -16.413 1 93.31 193 VAL A N 1
ATOM 1484 C CA . VAL A 1 193 ? 9.995 -18.22 -16.411 1 93.31 193 VAL A CA 1
ATOM 1485 C C . VAL A 1 193 ? 8.531 -17.806 -16.283 1 93.31 193 VAL A C 1
ATOM 1487 O O . VAL A 1 193 ? 8.208 -16.859 -15.563 1 93.31 193 VAL A O 1
ATOM 1490 N N . SER A 1 194 ? 7.64 -18.527 -16.94 1 93.2 194 SER A N 1
ATOM 1491 C CA . SER A 1 194 ? 6.212 -18.231 -16.895 1 93.2 194 SER A CA 1
ATOM 1492 C C . SER A 1 194 ? 5.658 -18.393 -15.483 1 93.2 194 SER A C 1
ATOM 1494 O O . SER A 1 194 ? 4.855 -17.576 -15.028 1 93.2 194 SER A O 1
ATOM 1496 N N . VAL A 1 195 ? 6.134 -19.382 -14.783 1 94.12 195 VAL A N 1
ATOM 1497 C CA . VAL A 1 195 ? 5.688 -19.619 -13.414 1 94.12 195 VAL A CA 1
ATOM 1498 C C . VAL A 1 195 ? 6.087 -18.44 -12.529 1 94.12 195 VAL A C 1
ATOM 1500 O O . VAL A 1 195 ? 5.276 -17.941 -11.746 1 94.12 195 VAL A O 1
ATOM 1503 N N . LEU A 1 196 ? 7.293 -18.008 -12.674 1 96.49 196 LEU A N 1
ATOM 1504 C CA . LEU A 1 196 ? 7.774 -16.862 -11.91 1 96.49 196 LEU A CA 1
ATOM 1505 C C . LEU A 1 196 ? 6.97 -15.61 -12.244 1 96.49 196 LEU A C 1
ATOM 1507 O O . LEU A 1 196 ? 6.621 -14.835 -11.35 1 96.49 196 LEU A O 1
ATOM 1511 N N . ARG A 1 197 ? 6.613 -15.446 -13.467 1 96.23 197 ARG A N 1
ATOM 1512 C CA . ARG A 1 197 ? 5.838 -14.284 -13.89 1 96.23 197 ARG A CA 1
ATOM 1513 C C . ARG A 1 197 ? 4.41 -14.355 -13.36 1 96.23 197 ARG A C 1
ATOM 1515 O O . ARG A 1 197 ? 3.837 -13.338 -12.965 1 96.23 197 ARG A O 1
ATOM 1522 N N . MET A 1 198 ? 3.852 -15.538 -13.357 1 96.45 198 MET A N 1
ATOM 1523 C CA . MET A 1 198 ? 2.498 -15.729 -12.844 1 96.45 198 MET A CA 1
ATOM 1524 C C . MET A 1 198 ? 2.414 -15.34 -11.372 1 96.45 198 MET A C 1
ATOM 1526 O O . MET A 1 198 ? 1.385 -14.837 -10.916 1 96.45 198 MET A O 1
ATOM 1530 N N . ALA A 1 199 ? 3.493 -15.476 -10.659 1 97.27 199 ALA A N 1
ATOM 1531 C CA . ALA A 1 199 ? 3.533 -15.166 -9.232 1 97.27 199 ALA A CA 1
ATOM 1532 C C . ALA A 1 199 ? 4.134 -13.784 -8.987 1 97.27 199 ALA A C 1
ATOM 1534 O O . ALA A 1 199 ? 4.472 -13.44 -7.853 1 97.27 199 ALA A O 1
ATOM 1535 N N . CYS A 1 200 ? 4.338 -13.017 -10.012 1 96.65 200 CYS A N 1
ATOM 1536 C CA . CYS A 1 200 ? 4.971 -11.707 -9.909 1 96.65 200 CYS A CA 1
ATOM 1537 C C . CYS A 1 200 ? 6.345 -11.816 -9.259 1 96.65 200 CYS A C 1
ATOM 1539 O O . CYS A 1 200 ? 6.741 -10.944 -8.483 1 96.65 200 CYS A O 1
ATOM 1541 N N . ALA A 1 201 ? 7.131 -12.876 -9.555 1 97.53 201 ALA A N 1
ATOM 1542 C CA . ALA A 1 201 ? 8.299 -13.183 -8.733 1 97.53 201 ALA A CA 1
ATOM 1543 C C . ALA A 1 201 ? 9.583 -13.103 -9.554 1 97.53 201 ALA A C 1
ATOM 1545 O O . ALA A 1 201 ? 10.684 -13.214 -9.008 1 97.53 201 ALA A O 1
ATOM 1546 N N . LEU A 1 202 ? 9.503 -12.869 -10.866 1 96.14 202 LEU A N 1
ATOM 1547 C CA . LEU A 1 202 ? 10.677 -13.007 -11.72 1 96.14 202 LEU A CA 1
ATOM 1548 C C . LEU A 1 202 ? 11.791 -12.068 -11.27 1 96.14 202 LEU A C 1
ATOM 1550 O O . LEU A 1 202 ? 12.913 -12.509 -11.011 1 96.14 202 LEU A O 1
ATOM 1554 N N . GLU A 1 203 ? 11.499 -10.839 -11.052 1 95.35 203 GLU A N 1
ATOM 1555 C CA . GLU A 1 203 ? 12.532 -9.86 -10.726 1 95.35 203 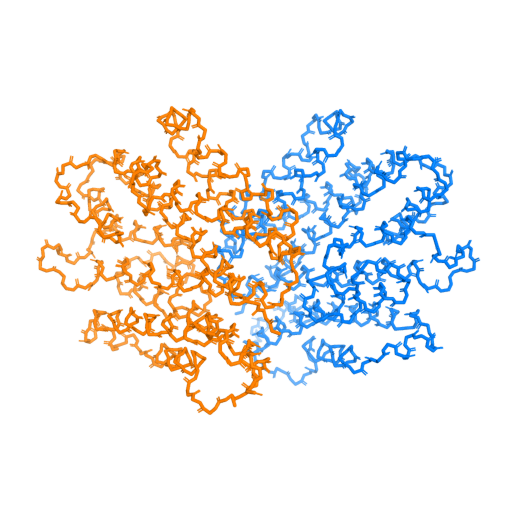GLU A CA 1
ATOM 1556 C C . GLU A 1 203 ? 13.083 -10.086 -9.321 1 95.35 203 GLU A C 1
ATOM 1558 O O . GLU A 1 203 ? 14.299 -10.156 -9.13 1 95.35 203 GLU A O 1
ATOM 1563 N N . PRO A 1 204 ? 12.205 -10.26 -8.322 1 96.22 204 PRO A N 1
ATOM 1564 C CA . PRO A 1 204 ? 12.741 -10.552 -6.99 1 96.22 204 PRO A CA 1
ATOM 1565 C C . PRO A 1 204 ? 13.552 -11.845 -6.951 1 96.22 204 PRO A C 1
ATOM 1567 O O . PRO A 1 204 ? 14.552 -11.929 -6.233 1 96.22 204 PRO A O 1
ATOM 1570 N N . TYR A 1 205 ? 13.135 -12.83 -7.705 1 96.84 205 TYR A N 1
ATOM 1571 C CA . TYR A 1 205 ? 13.849 -14.099 -7.785 1 96.84 205 TYR A CA 1
ATOM 1572 C C . TYR A 1 205 ? 15.256 -13.899 -8.337 1 96.84 205 TYR A C 1
ATOM 1574 O O . TYR A 1 205 ? 16.227 -14.415 -7.78 1 96.84 205 TYR A O 1
ATOM 1582 N N . LEU A 1 206 ? 15.371 -13.159 -9.43 1 95.15 206 LEU A N 1
ATOM 1583 C CA . LEU A 1 206 ? 16.649 -12.949 -10.102 1 95.15 206 LEU A CA 1
ATOM 1584 C C . LEU A 1 206 ? 17.594 -12.129 -9.23 1 95.15 206 LEU A C 1
ATOM 1586 O O . LEU A 1 206 ? 18.815 -12.22 -9.375 1 95.15 206 LEU A O 1
ATOM 1590 N N . ARG A 1 207 ? 17.098 -11.402 -8.345 1 92.25 207 ARG A N 1
ATOM 1591 C CA . ARG A 1 207 ? 17.93 -10.637 -7.423 1 92.25 207 ARG A CA 1
ATOM 1592 C C . ARG A 1 207 ? 18.605 -11.551 -6.407 1 92.25 207 ARG A C 1
ATOM 1594 O O . ARG A 1 207 ? 19.725 -11.28 -5.968 1 92.25 207 ARG A O 1
ATOM 1601 N N . VAL A 1 208 ? 17.916 -12.565 -6.08 1 92.78 208 VAL A N 1
ATOM 1602 C CA . VAL A 1 208 ? 18.426 -13.489 -5.072 1 92.78 208 VAL A CA 1
ATOM 1603 C C . VAL A 1 208 ? 19.316 -14.537 -5.736 1 92.78 208 VAL A C 1
ATOM 1605 O O . VAL A 1 208 ? 20.404 -14.841 -5.241 1 92.78 208 VAL A O 1
ATOM 1608 N N . TYR A 1 209 ? 18.893 -15.129 -6.955 1 91.37 209 TYR A N 1
ATOM 1609 C CA . TYR A 1 209 ? 19.587 -16.234 -7.606 1 91.37 209 TYR A CA 1
ATOM 1610 C C . TYR A 1 209 ? 20.249 -15.776 -8.9 1 91.37 209 TYR A C 1
ATOM 1612 O O . TYR A 1 209 ? 20.752 -16.597 -9.671 1 91.37 209 TYR A O 1
ATOM 1620 N N . THR A 1 210 ? 20.883 -14.79 -8.96 1 83.75 210 THR A N 1
ATOM 1621 C CA . THR A 1 210 ? 21.633 -14.119 -10.016 1 83.75 210 THR A CA 1
ATOM 1622 C C . THR A 1 210 ? 21.538 -14.896 -11.326 1 83.75 210 THR A C 1
ATOM 1624 O O . THR A 1 210 ? 22.556 -15.324 -11.875 1 83.75 210 THR A O 1
ATOM 1627 N N . ALA A 1 211 ? 20.416 -15.285 -11.914 1 72.43 211 ALA A N 1
ATOM 1628 C CA . ALA A 1 211 ? 20.135 -15.64 -13.303 1 72.43 211 ALA A CA 1
ATOM 1629 C C . ALA A 1 211 ? 19.982 -17.15 -13.463 1 72.43 211 ALA A C 1
ATOM 1631 O O . ALA A 1 211 ? 19.737 -17.642 -14.567 1 72.43 211 ALA A O 1
ATOM 1632 N N . GLU A 1 212 ? 20.04 -17.853 -12.465 1 87.16 212 GLU A N 1
ATOM 1633 C CA . GLU A 1 212 ? 19.796 -19.289 -12.558 1 87.16 212 GLU A CA 1
ATOM 1634 C C . GLU A 1 212 ? 18.332 -19.619 -12.282 1 87.16 212 GLU A C 1
ATOM 1636 O O . GLU A 1 212 ? 17.835 -19.387 -11.178 1 87.16 212 GLU A O 1
ATOM 1641 N N . ILE A 1 213 ? 17.673 -20.036 -13.352 1 92.32 213 ILE A N 1
ATOM 1642 C CA . ILE A 1 213 ? 16.28 -20.433 -13.181 1 92.32 213 ILE A CA 1
ATOM 1643 C C . ILE A 1 213 ? 16.18 -21.956 -13.126 1 92.32 213 ILE A C 1
ATOM 1645 O O . ILE A 1 213 ? 16.367 -22.634 -14.139 1 92.32 213 ILE A O 1
ATOM 1649 N N . GLU A 1 214 ? 16.035 -22.448 -11.961 1 90.61 214 GLU A N 1
ATOM 1650 C CA . GLU A 1 214 ? 15.943 -23.881 -11.698 1 90.61 214 GLU A CA 1
ATOM 1651 C C . GLU A 1 214 ? 14.711 -24.21 -10.859 1 90.61 214 GLU A C 1
ATOM 1653 O O . GLU A 1 214 ? 14.355 -23.46 -9.948 1 90.61 214 GLU A O 1
ATOM 1658 N N . PRO A 1 215 ? 14.093 -25.274 -11.146 1 88.34 215 PRO A N 1
ATOM 1659 C CA . PRO A 1 215 ? 12.893 -25.669 -10.405 1 88.34 215 PRO A CA 1
ATOM 1660 C C . PRO A 1 215 ? 13.103 -25.654 -8.892 1 88.34 215 PRO A C 1
ATOM 1662 O O . PRO A 1 215 ? 12.243 -25.17 -8.151 1 88.34 215 PRO A O 1
ATOM 1665 N N . ARG A 1 216 ? 14.225 -26.117 -8.484 1 86.51 216 ARG A N 1
ATOM 1666 C CA . ARG A 1 216 ? 14.497 -26.191 -7.052 1 86.51 216 ARG A CA 1
ATOM 1667 C C . ARG A 1 216 ? 14.529 -24.799 -6.429 1 86.51 216 ARG A C 1
ATOM 1669 O O . ARG A 1 216 ? 13.984 -24.587 -5.344 1 86.51 216 ARG A O 1
ATOM 1676 N N . HIS A 1 217 ? 15.147 -23.894 -7.11 1 91.78 217 HIS A N 1
ATOM 1677 C CA . HIS A 1 217 ? 15.271 -22.534 -6.599 1 91.78 217 HIS A CA 1
ATOM 1678 C C . HIS A 1 217 ? 13.929 -21.809 -6.629 1 91.78 217 HIS A C 1
ATOM 1680 O O . HIS A 1 217 ? 13.643 -20.987 -5.756 1 91.78 217 HIS A O 1
ATOM 1686 N N . ILE A 1 218 ? 13.108 -22.096 -7.634 1 93.28 218 ILE A N 1
ATOM 1687 C CA . ILE A 1 218 ? 11.783 -21.494 -7.735 1 93.28 218 ILE A CA 1
ATOM 1688 C C . ILE A 1 218 ? 10.925 -21.934 -6.552 1 93.28 218 ILE A C 1
ATOM 1690 O O . ILE A 1 218 ? 10.286 -21.106 -5.898 1 93.28 218 ILE A O 1
ATOM 1694 N N . LEU A 1 219 ? 10.981 -23.192 -6.293 1 90.98 219 LEU A N 1
ATOM 1695 C CA . LEU A 1 219 ? 10.226 -23.736 -5.169 1 90.98 219 LEU A CA 1
ATOM 1696 C C . LEU A 1 219 ? 10.707 -23.139 -3.851 1 90.98 219 LEU A C 1
ATOM 1698 O O . LEU A 1 219 ? 9.897 -22.721 -3.021 1 90.98 219 LEU A O 1
ATOM 1702 N N . GLU A 1 220 ? 11.979 -23.128 -3.705 1 91.84 220 GLU A N 1
ATOM 1703 C CA . GLU A 1 220 ? 12.564 -22.565 -2.492 1 91.84 220 GLU A CA 1
ATOM 1704 C C . GLU A 1 220 ? 12.157 -21.105 -2.308 1 91.84 220 GLU A C 1
ATOM 1706 O O . GLU A 1 220 ? 11.773 -20.695 -1.211 1 91.84 220 GLU A O 1
ATOM 1711 N N . PHE A 1 221 ? 12.216 -20.362 -3.313 1 95.16 221 PHE A N 1
ATOM 1712 C CA . PHE A 1 221 ? 11.936 -18.932 -3.263 1 95.16 221 PHE A CA 1
ATOM 1713 C C . PHE A 1 221 ? 10.466 -18.679 -2.947 1 95.16 221 PHE A C 1
ATOM 1715 O O . PHE A 1 221 ? 10.145 -17.921 -2.03 1 95.16 221 PHE A O 1
ATOM 1722 N N . LEU A 1 222 ? 9.563 -19.351 -3.619 1 96.1 222 LEU A N 1
ATOM 1723 C CA . LEU A 1 222 ? 8.135 -19.071 -3.516 1 96.1 222 LEU A CA 1
ATOM 1724 C C . LEU A 1 222 ? 7.551 -19.684 -2.248 1 96.1 222 LEU A C 1
ATOM 1726 O O . LEU A 1 222 ? 6.509 -19.239 -1.762 1 96.1 222 LEU A O 1
ATOM 1730 N N . VAL A 1 223 ? 8.248 -20.639 -1.676 1 94.47 223 VAL A N 1
ATOM 1731 C CA . VAL A 1 223 ? 7.724 -21.268 -0.468 1 94.47 223 VAL A CA 1
ATOM 1732 C C . VAL A 1 223 ? 8.346 -20.618 0.766 1 94.47 223 VAL A C 1
ATOM 1734 O O . VAL A 1 223 ? 7.643 -20.298 1.727 1 94.47 223 VAL A O 1
ATOM 1737 N N . PHE A 1 224 ? 9.664 -20.264 0.717 1 94.03 224 PHE A N 1
ATOM 1738 C CA . PHE A 1 224 ? 10.348 -20.058 1.988 1 94.03 224 PHE A CA 1
ATOM 1739 C C . PHE A 1 224 ? 10.868 -18.63 2.098 1 94.03 224 PHE A C 1
ATOM 1741 O O . PHE A 1 224 ? 11.348 -18.218 3.156 1 94.03 224 PHE A O 1
ATOM 1748 N N . ASP A 1 225 ? 10.895 -17.897 1.004 1 95.65 225 ASP A N 1
ATOM 1749 C CA . ASP A 1 225 ? 11.425 -16.542 1.126 1 95.65 225 ASP A CA 1
ATOM 1750 C C . ASP A 1 225 ? 10.65 -15.742 2.17 1 95.65 225 ASP A C 1
ATOM 1752 O O . ASP A 1 225 ? 9.417 -15.762 2.186 1 95.65 225 ASP A O 1
ATOM 1756 N N . GLU A 1 226 ? 11.284 -15.025 3.013 1 94.25 226 GLU A N 1
ATOM 1757 C CA . GLU A 1 226 ? 10.65 -14.342 4.136 1 94.25 226 GLU A CA 1
ATOM 1758 C C . GLU A 1 226 ? 10.263 -12.913 3.767 1 94.25 226 GLU A C 1
ATOM 1760 O O . GLU A 1 226 ? 9.46 -12.283 4.458 1 94.25 226 GLU A O 1
ATOM 1765 N N . ASP A 1 227 ? 10.849 -12.445 2.709 1 96.4 227 ASP A N 1
ATOM 1766 C CA . ASP A 1 227 ? 10.674 -11.027 2.412 1 96.4 227 ASP A CA 1
ATOM 1767 C C . ASP A 1 227 ? 9.746 -10.826 1.216 1 96.4 227 ASP A C 1
ATOM 1769 O O . ASP A 1 227 ? 9.11 -9.779 1.086 1 96.4 227 ASP A O 1
ATOM 1773 N N . PHE A 1 228 ? 9.698 -11.851 0.31 1 98.01 228 PHE A N 1
ATOM 1774 C CA . PHE A 1 228 ? 8.907 -11.69 -0.904 1 98.01 228 PHE A CA 1
ATOM 1775 C C . PHE A 1 228 ? 7.417 -11.784 -0.596 1 98.01 228 PHE A C 1
ATOM 1777 O O . PHE A 1 228 ? 6.947 -12.802 -0.084 1 98.01 228 PHE A O 1
ATOM 1784 N N . PRO A 1 229 ? 6.613 -10.771 -0.957 1 97.97 229 PRO A N 1
ATOM 1785 C CA . PRO A 1 229 ? 5.244 -10.639 -0.455 1 97.97 229 PRO A CA 1
ATOM 1786 C C . PRO A 1 229 ? 4.318 -11.74 -0.97 1 97.97 229 PRO A C 1
ATOM 1788 O O . PRO A 1 229 ? 3.208 -11.906 -0.459 1 97.97 229 PRO A O 1
ATOM 1791 N N . ARG A 1 230 ? 4.705 -12.503 -1.947 1 97.96 230 ARG A N 1
ATOM 1792 C CA . ARG A 1 230 ? 3.828 -13.531 -2.498 1 97.96 230 ARG A CA 1
ATOM 1793 C C . ARG A 1 230 ? 4.361 -14.927 -2.193 1 97.96 230 ARG A C 1
ATOM 1795 O O . ARG A 1 230 ? 3.819 -15.923 -2.675 1 97.96 230 ARG A O 1
ATOM 1802 N N . SER A 1 231 ? 5.471 -15.021 -1.444 1 97.73 231 SER A N 1
ATOM 1803 C CA . SER A 1 231 ? 5.89 -16.332 -0.961 1 97.73 231 SER A CA 1
ATOM 1804 C C . SER A 1 231 ? 4.92 -16.873 0.084 1 97.73 231 SER A C 1
ATOM 1806 O O . SER A 1 231 ? 4.267 -16.102 0.79 1 97.73 231 SER A O 1
ATOM 1808 N N . ILE A 1 232 ? 4.842 -18.118 0.179 1 96.74 232 ILE A N 1
ATOM 1809 C CA . ILE A 1 232 ? 3.929 -18.759 1.119 1 96.74 232 ILE A CA 1
ATOM 1810 C C . ILE A 1 232 ? 4.339 -18.418 2.55 1 96.74 232 ILE A C 1
ATOM 1812 O O . ILE A 1 232 ? 3.49 -18.111 3.389 1 96.74 232 ILE A O 1
ATOM 1816 N N . ARG A 1 233 ? 5.585 -18.424 2.816 1 96.41 233 ARG A N 1
ATOM 1817 C CA . ARG A 1 233 ? 6.088 -18.101 4.147 1 96.41 233 ARG A CA 1
ATOM 1818 C C . ARG A 1 233 ? 5.719 -16.674 4.54 1 96.41 233 ARG A C 1
ATOM 1820 O O . ARG A 1 233 ? 5.278 -16.428 5.665 1 96.41 233 ARG A O 1
ATOM 1827 N N . PHE A 1 234 ? 5.882 -15.728 3.709 1 97.72 234 PHE A N 1
ATOM 1828 C CA . PHE A 1 234 ? 5.529 -14.341 3.989 1 97.72 234 PHE A CA 1
ATOM 1829 C C . PHE A 1 234 ? 4.032 -14.203 4.24 1 97.72 234 PHE A C 1
ATOM 1831 O O . PHE A 1 234 ? 3.616 -13.577 5.218 1 97.72 234 PHE A O 1
ATOM 1838 N N . ALA A 1 235 ? 3.226 -14.775 3.349 1 98 235 ALA A N 1
ATOM 1839 C CA . ALA A 1 235 ? 1.773 -14.67 3.456 1 98 235 ALA A CA 1
ATOM 1840 C C . ALA A 1 235 ? 1.275 -15.269 4.768 1 98 235 ALA A C 1
ATOM 1842 O O . ALA A 1 235 ? 0.415 -14.689 5.436 1 98 235 ALA A O 1
ATOM 1843 N N . THR A 1 236 ? 1.837 -16.378 5.173 1 97.08 236 THR A N 1
ATOM 1844 C CA . THR A 1 236 ? 1.4 -17.048 6.393 1 97.08 236 THR A CA 1
ATOM 1845 C C . THR A 1 236 ? 1.824 -16.257 7.627 1 97.08 236 THR A C 1
ATOM 1847 O O . THR A 1 236 ? 1.103 -16.222 8.626 1 97.08 236 THR A O 1
ATOM 1850 N N . ALA A 1 237 ? 2.945 -15.649 7.565 1 97.14 237 ALA A N 1
ATOM 1851 C CA . ALA A 1 237 ? 3.381 -14.786 8.659 1 97.14 237 ALA A CA 1
ATOM 1852 C C . ALA A 1 237 ? 2.444 -13.593 8.825 1 97.14 237 ALA A C 1
ATOM 1854 O O . ALA A 1 237 ? 2.128 -13.195 9.948 1 97.14 237 ALA A O 1
ATOM 1855 N N . GLN A 1 238 ? 2.024 -13.052 7.719 1 98.06 238 GLN A N 1
ATOM 1856 C CA . GLN A 1 238 ? 1.092 -11.931 7.763 1 98.06 238 GLN A CA 1
ATOM 1857 C C . GLN A 1 238 ? -0.259 -12.361 8.327 1 98.06 238 GLN A C 1
ATOM 1859 O O . GLN A 1 238 ? -0.871 -11.632 9.11 1 98.06 238 GLN A O 1
ATOM 1864 N N . ILE A 1 239 ? -0.702 -13.53 7.923 1 97.93 239 ILE A N 1
ATOM 1865 C CA . ILE A 1 239 ? -1.955 -14.066 8.442 1 97.93 239 ILE A CA 1
ATOM 1866 C C . ILE A 1 239 ? -1.88 -14.17 9.964 1 97.93 239 ILE A C 1
ATOM 1868 O O . ILE A 1 239 ? -2.782 -13.711 10.669 1 97.93 239 ILE A O 1
ATOM 1872 N N . GLU A 1 240 ? -0.804 -14.73 10.444 1 97.29 240 GLU A N 1
ATOM 1873 C CA . GLU A 1 240 ? -0.62 -14.898 11.882 1 97.29 240 GLU A CA 1
ATOM 1874 C C . GLU A 1 240 ? -0.574 -13.549 12.594 1 97.29 240 GLU A C 1
ATOM 1876 O O . GLU A 1 240 ? -1.182 -13.379 13.653 1 97.29 240 GLU A O 1
ATOM 1881 N N . GLN A 1 241 ? 0.068 -12.606 12.051 1 96.18 241 GLN A N 1
ATOM 1882 C CA . GLN A 1 241 ? 0.208 -11.285 12.655 1 96.18 241 GLN A CA 1
ATOM 1883 C C . GLN A 1 241 ? -1.145 -10.59 12.778 1 96.18 241 GLN A C 1
ATOM 1885 O O . GLN A 1 241 ? -1.458 -10.009 13.819 1 96.18 241 GLN A O 1
ATOM 1890 N N . HIS A 1 242 ? -1.917 -10.583 11.718 1 96.61 242 HIS A N 1
ATOM 1891 C CA . HIS A 1 242 ? -3.217 -9.923 11.742 1 96.61 242 HIS A CA 1
ATOM 1892 C C . HIS A 1 242 ? -4.173 -10.623 12.701 1 96.61 242 HIS A C 1
ATOM 1894 O O . HIS A 1 242 ? -4.917 -9.966 13.433 1 96.61 242 HIS A O 1
ATOM 1900 N N . LEU A 1 243 ? -4.131 -11.935 12.756 1 95.64 243 LEU A N 1
ATOM 1901 C CA . LEU A 1 243 ? -4.988 -12.686 13.667 1 95.64 243 LEU A CA 1
ATOM 1902 C C . LEU A 1 243 ? -4.589 -12.439 15.118 1 95.64 243 LEU A C 1
ATOM 1904 O O . LEU A 1 243 ? -5.451 -12.306 15.989 1 95.64 243 LEU A O 1
ATOM 1908 N N . SER A 1 244 ? -3.303 -12.39 15.38 1 93.18 244 SER A N 1
ATOM 1909 C CA . SER A 1 244 ? -2.819 -12.138 16.733 1 93.18 244 SER A CA 1
ATOM 1910 C C . SER A 1 244 ? -3.242 -10.757 17.224 1 93.18 244 SER A C 1
ATOM 1912 O O . SER A 1 244 ? -3.624 -10.595 18.384 1 93.18 244 SER A O 1
ATOM 1914 N N . ALA A 1 245 ? -3.186 -9.818 16.35 1 90.72 245 ALA A N 1
ATOM 1915 C CA . ALA A 1 245 ? -3.596 -8.46 16.699 1 90.72 245 ALA A CA 1
ATOM 1916 C C . ALA A 1 245 ? -5.09 -8.401 17.005 1 90.72 245 ALA A C 1
ATOM 1918 O O . ALA A 1 245 ? -5.517 -7.678 17.909 1 90.72 245 ALA A O 1
ATOM 1919 N N . MET A 1 246 ? -5.871 -9.11 16.318 1 88.22 246 MET A N 1
ATOM 1920 C CA . MET A 1 246 ? -7.319 -9.113 16.506 1 88.22 246 MET A CA 1
ATOM 1921 C C . MET A 1 246 ? -7.703 -9.893 17.759 1 88.22 246 MET A C 1
ATOM 1923 O O . MET A 1 246 ? -8.686 -9.562 18.424 1 88.22 246 MET A O 1
ATOM 1927 N N . ALA A 1 247 ? -7.039 -10.987 18.037 1 81.56 247 ALA A N 1
ATOM 1928 C CA . ALA A 1 247 ? -7.306 -11.804 19.218 1 81.56 247 ALA A CA 1
ATOM 1929 C C . ALA A 1 247 ? -7.068 -11.011 20.499 1 81.56 247 ALA A C 1
ATOM 1931 O O . ALA A 1 247 ? -7.765 -11.209 21.498 1 81.56 247 ALA A O 1
ATOM 1932 N N . ARG A 1 248 ? -6.069 -10.228 20.504 1 73.07 248 ARG A N 1
ATOM 1933 C CA . ARG A 1 248 ? -5.798 -9.4 21.674 1 73.07 248 ARG A CA 1
ATOM 1934 C C . ARG A 1 248 ? -6.991 -8.509 22.003 1 73.07 248 ARG A C 1
ATOM 1936 O O . ARG A 1 248 ? -7.211 -8.162 23.166 1 73.07 248 ARG A O 1
ATOM 1943 N N . SER A 1 249 ? -7.682 -8.315 21.018 1 62.81 249 SER A N 1
ATOM 1944 C CA . SER A 1 249 ? -8.837 -7.448 21.23 1 62.81 249 SER A CA 1
ATOM 1945 C C . SER A 1 249 ? -10.044 -8.245 21.713 1 62.81 249 SER A C 1
ATOM 1947 O O . SER A 1 249 ? -10.972 -7.682 22.299 1 62.81 249 SER A O 1
ATOM 1949 N N . VAL A 1 250 ? -10.129 -9.496 21.204 1 61.29 250 VAL A N 1
ATOM 1950 C CA . VAL A 1 250 ? -11.263 -10.338 21.571 1 61.29 250 VAL A CA 1
ATOM 1951 C C . VAL A 1 250 ? -10.947 -11.102 22.855 1 61.29 250 VAL A C 1
ATOM 1953 O O . VAL A 1 250 ? -9.788 -11.43 23.119 1 61.29 250 VAL A O 1
ATOM 1956 N N . SER A 1 251 ? -11.547 -10.796 23.959 1 54.28 251 SER A N 1
ATOM 1957 C CA . SER A 1 251 ? -11.406 -11.541 25.206 1 54.28 251 SER A CA 1
ATOM 1958 C C . SER A 1 251 ? -11.097 -13.01 24.94 1 54.28 251 SER A C 1
ATOM 1960 O O . SER A 1 251 ? -11.623 -13.599 23.993 1 54.28 251 SER A O 1
ATOM 1962 N N . ALA A 1 252 ? -9.854 -13.501 25.377 1 46.17 252 ALA A N 1
ATOM 1963 C CA . ALA A 1 252 ? -9.161 -14.786 25.346 1 46.17 252 ALA A CA 1
ATOM 1964 C C . ALA A 1 252 ? -10.139 -15.942 25.533 1 46.17 252 ALA A C 1
ATOM 1966 O O . ALA A 1 252 ? -10.463 -16.313 26.664 1 46.17 252 ALA A O 1
ATOM 1967 N N . ASN A 1 253 ? -11.156 -16.123 24.893 1 46.16 253 ASN A N 1
ATOM 1968 C CA . ASN A 1 253 ? -11.731 -17.41 25.271 1 46.16 253 ASN A CA 1
ATOM 1969 C C . ASN A 1 253 ? -10.771 -18.56 24.977 1 46.16 253 ASN A C 1
ATOM 1971 O O . ASN A 1 253 ? -9.91 -18.447 24.102 1 46.16 253 ASN A O 1
ATOM 1975 N N . GLU A 1 254 ? -10.683 -19.565 25.772 1 47.8 254 GLU A N 1
ATOM 1976 C CA . GLU A 1 254 ? -9.861 -20.746 26.016 1 47.8 254 GLU A CA 1
ATOM 1977 C C . GLU A 1 254 ? -9.581 -21.502 24.72 1 47.8 254 GLU A C 1
ATOM 1979 O O . GLU A 1 254 ? -8.795 -22.451 24.706 1 47.8 254 GLU A O 1
ATOM 1984 N N . ARG A 1 255 ? -10.574 -21.644 23.753 1 51.07 255 ARG A N 1
ATOM 1985 C CA . ARG A 1 255 ? -10.354 -22.588 22.663 1 51.07 255 ARG A CA 1
ATOM 1986 C C . ARG A 1 255 ? -9.307 -22.063 21.686 1 51.07 255 ARG A C 1
ATOM 1988 O O . ARG A 1 255 ? -9.166 -20.851 21.512 1 51.07 255 ARG A O 1
ATOM 1995 N N . ALA A 1 256 ? -8.452 -22.946 21.247 1 58.77 256 ALA A N 1
ATOM 1996 C CA . ALA A 1 256 ? -7.379 -22.672 20.294 1 58.77 256 ALA A CA 1
ATOM 1997 C C . ALA A 1 256 ? -7.883 -21.828 19.127 1 58.77 256 ALA A C 1
ATOM 1999 O O . ALA A 1 256 ? -8.622 -22.32 18.271 1 58.77 256 ALA A O 1
ATOM 2000 N N . GLY A 1 257 ? -7.848 -20.569 18.945 1 82.39 257 GLY A N 1
ATOM 2001 C CA . GLY A 1 257 ? -8.379 -19.636 17.964 1 82.39 257 GLY A CA 1
ATOM 2002 C C . GLY A 1 257 ? -7.589 -19.618 16.669 1 82.39 257 GLY A C 1
ATOM 2003 O O . GLY A 1 257 ? -6.633 -20.379 16.508 1 82.39 257 GLY A O 1
ATOM 2004 N N . PRO A 1 258 ? -8.146 -19.197 15.548 1 92.26 258 PRO A N 1
ATOM 2005 C CA . PRO A 1 258 ? -7.473 -19.135 14.248 1 92.26 258 PRO A CA 1
ATOM 2006 C C . PRO A 1 258 ? -6.03 -18.648 14.354 1 92.26 258 PRO A C 1
ATOM 2008 O O . PRO A 1 258 ? -5.181 -19.043 13.552 1 92.26 258 PRO A O 1
ATOM 2011 N N . GLU A 1 259 ? -5.683 -17.949 15.417 1 93.14 259 GLU A N 1
ATOM 2012 C CA . GLU A 1 259 ? -4.327 -17.44 15.601 1 93.14 259 GLU A CA 1
ATOM 2013 C C . GLU A 1 259 ? -3.353 -18.57 15.921 1 93.14 259 GLU A C 1
ATOM 2015 O O . GLU A 1 259 ? -2.194 -18.534 15.503 1 93.14 259 GLU A O 1
ATOM 2020 N N . ARG A 1 260 ? -3.749 -19.57 16.611 1 93.19 260 ARG A N 1
ATOM 2021 C CA . ARG A 1 260 ? -2.896 -20.704 16.952 1 93.19 260 ARG A CA 1
ATOM 2022 C C . ARG A 1 260 ? -2.622 -21.57 15.727 1 93.19 260 ARG A C 1
ATOM 2024 O O . ARG A 1 260 ? -1.5 -22.043 15.534 1 93.19 260 ARG A O 1
ATOM 2031 N N . LEU A 1 261 ? -3.683 -21.819 14.988 1 95.14 261 LEU A N 1
ATOM 2032 C CA . LEU A 1 261 ? -3.512 -22.575 13.752 1 95.14 261 LEU A CA 1
ATOM 2033 C C . LEU A 1 261 ? -2.536 -21.872 12.815 1 95.14 261 LEU A C 1
ATOM 2035 O O . LEU A 1 261 ? -1.653 -22.511 12.237 1 95.14 261 LEU A O 1
ATOM 2039 N N . ALA A 1 262 ? -2.695 -20.581 12.712 1 96.15 262 ALA A N 1
ATOM 2040 C CA . ALA A 1 262 ? -1.806 -19.786 11.869 1 96.15 262 ALA A CA 1
ATOM 2041 C C . ALA A 1 262 ? -0.377 -19.807 12.406 1 96.15 262 ALA A C 1
ATOM 2043 O O . ALA A 1 262 ? 0.582 -19.878 11.634 1 96.15 262 ALA A O 1
ATOM 2044 N N . GLY A 1 263 ? -0.258 -19.725 13.701 1 95.51 263 GLY A N 1
ATOM 2045 C CA . GLY A 1 263 ? 1.053 -19.803 14.326 1 95.51 263 GLY A CA 1
ATOM 2046 C C . GLY A 1 263 ? 1.762 -21.117 14.061 1 95.51 263 GLY A C 1
ATOM 2047 O O . GLY A 1 263 ? 2.974 -21.14 13.835 1 95.51 263 GLY A O 1
ATOM 2048 N N . ARG A 1 264 ? 1.062 -22.18 14.046 1 94.57 264 ARG A N 1
ATOM 2049 C CA . ARG A 1 264 ? 1.621 -23.5 13.771 1 94.57 264 ARG A CA 1
ATOM 2050 C C . ARG A 1 264 ? 2.105 -23.6 12.329 1 94.57 264 ARG A C 1
ATOM 2052 O O . ARG A 1 264 ? 3.182 -24.141 12.066 1 94.57 264 ARG A O 1
ATOM 2059 N N . LEU A 1 265 ? 1.312 -23.132 11.418 1 94.31 265 LEU A N 1
ATOM 2060 C CA . LEU A 1 265 ? 1.699 -23.157 10.012 1 94.31 265 LEU A CA 1
ATOM 2061 C C . LEU A 1 265 ? 2.945 -22.31 9.776 1 94.31 265 LEU A C 1
ATOM 2063 O O . LEU A 1 265 ? 3.861 -22.73 9.064 1 94.31 265 LEU A O 1
ATOM 2067 N N . LYS A 1 266 ? 2.962 -21.118 10.384 1 95.03 266 LYS A N 1
ATOM 2068 C CA . LYS A 1 266 ? 4.131 -20.248 10.29 1 95.03 266 LYS A CA 1
ATOM 2069 C C . LYS A 1 266 ? 5.383 -20.951 10.806 1 95.03 266 LYS A C 1
ATOM 2071 O O . LYS A 1 266 ? 6.43 -20.922 10.157 1 95.03 266 LYS A O 1
ATOM 2076 N N . ALA A 1 267 ? 5.272 -21.609 11.909 1 92.95 267 ALA A N 1
ATOM 2077 C CA . ALA A 1 267 ? 6.393 -22.319 12.52 1 92.95 267 ALA A CA 1
ATOM 2078 C C . ALA A 1 267 ? 6.864 -23.467 11.632 1 92.95 267 ALA A C 1
ATOM 2080 O O . ALA A 1 267 ? 8.067 -23.69 11.48 1 92.95 267 ALA A O 1
ATOM 2081 N N . ARG A 1 268 ? 5.957 -24.189 11.048 1 90.14 268 ARG A N 1
ATOM 2082 C CA . ARG A 1 268 ? 6.284 -25.296 10.156 1 90.14 268 ARG A CA 1
ATOM 2083 C C . ARG A 1 268 ? 7.111 -24.816 8.968 1 90.14 268 ARG A C 1
ATOM 2085 O O . ARG A 1 268 ? 8.102 -25.449 8.598 1 90.14 268 ARG A O 1
ATOM 2092 N N . LEU A 1 269 ? 6.748 -23.673 8.414 1 92.07 269 LEU A N 1
ATOM 2093 C CA . LEU A 1 269 ? 7.429 -23.138 7.241 1 92.07 269 LEU A CA 1
ATOM 2094 C C . LEU A 1 269 ? 8.771 -22.523 7.625 1 92.07 269 LEU A C 1
ATOM 2096 O O . LEU A 1 269 ? 9.687 -22.459 6.802 1 92.07 269 LEU A O 1
ATOM 2100 N N . GLN A 1 270 ? 8.864 -22.047 8.835 1 88.2 270 GLN A N 1
ATOM 2101 C CA . GLN A 1 270 ? 10.107 -21.461 9.326 1 88.2 270 GLN A CA 1
ATOM 2102 C C . GLN A 1 270 ? 11.181 -22.528 9.518 1 88.2 270 GLN A C 1
ATOM 2104 O O . GLN A 1 270 ? 12.368 -22.265 9.314 1 88.2 270 GLN A O 1
ATOM 2109 N N . PHE A 1 271 ? 10.755 -23.722 9.837 1 82.66 271 PHE A N 1
ATOM 2110 C CA . PHE A 1 271 ? 11.723 -24.755 10.185 1 82.66 271 PHE A CA 1
ATOM 2111 C C . PHE A 1 271 ? 11.815 -25.804 9.083 1 82.66 271 PHE A C 1
ATOM 2113 O O . PHE A 1 271 ? 12.651 -26.708 9.148 1 82.66 271 PHE A O 1
ATOM 2120 N N . ALA A 1 272 ? 10.902 -25.66 8.17 1 79.01 272 ALA A N 1
ATOM 2121 C CA . ALA A 1 272 ? 11.006 -26.575 7.036 1 79.01 272 ALA A CA 1
ATOM 2122 C C . ALA A 1 272 ? 12.256 -26.284 6.211 1 79.01 272 ALA A C 1
ATOM 2124 O O . ALA A 1 272 ? 12.704 -25.137 6.134 1 79.01 272 ALA A O 1
ATOM 2125 N N . ASP A 1 273 ? 12.946 -27.331 5.93 1 69.12 273 ASP A N 1
ATOM 2126 C CA . ASP A 1 273 ? 14.178 -27.146 5.169 1 69.12 273 ASP A CA 1
ATOM 2127 C C . ASP A 1 273 ? 14.011 -27.62 3.727 1 69.12 273 ASP A C 1
ATOM 2129 O O . ASP A 1 273 ? 13.193 -28.5 3.449 1 69.12 273 ASP A O 1
ATOM 2133 N N . VAL A 1 274 ? 14.668 -26.895 2.886 1 67.81 274 VAL A N 1
ATOM 2134 C CA . VAL A 1 274 ? 14.656 -27.131 1.446 1 67.81 274 VAL A CA 1
ATOM 2135 C C . VAL A 1 274 ? 15.042 -28.58 1.156 1 67.81 274 VAL A C 1
ATOM 2137 O O . VAL A 1 274 ? 14.521 -29.193 0.221 1 67.81 274 VAL A O 1
ATOM 2140 N N . ASP A 1 275 ? 15.829 -28.99 1.99 1 68.67 275 ASP A N 1
ATOM 2141 C CA . ASP A 1 275 ? 16.306 -30.351 1.762 1 68.67 275 ASP A CA 1
ATOM 2142 C C . ASP A 1 275 ? 15.174 -31.363 1.923 1 68.67 275 ASP A C 1
ATOM 2144 O O . ASP A 1 275 ? 15.107 -32.349 1.186 1 68.67 275 ASP A O 1
ATOM 2148 N N . GLU A 1 276 ? 14.328 -31.072 2.781 1 69.05 276 GLU A N 1
ATOM 2149 C CA . GLU A 1 276 ? 13.162 -31.935 2.949 1 69.05 276 GLU A CA 1
ATOM 2150 C C . GLU A 1 276 ? 12.249 -31.872 1.727 1 69.05 276 GLU A C 1
ATOM 2152 O O . GLU A 1 276 ? 11.691 -32.889 1.31 1 69.05 276 GLU A O 1
ATOM 2157 N N . LEU A 1 277 ? 12.176 -30.713 1.188 1 72.48 277 LEU A N 1
ATOM 2158 C CA . LEU A 1 277 ? 11.356 -30.509 -0.002 1 72.48 277 LEU A CA 1
ATOM 2159 C C . LEU A 1 277 ? 11.887 -31.328 -1.174 1 72.48 277 LEU A C 1
ATOM 2161 O O . LEU A 1 277 ? 11.108 -31.893 -1.945 1 72.48 277 LEU A O 1
ATOM 2165 N N . GLU A 1 278 ? 13.161 -31.402 -1.185 1 66.81 278 GLU A N 1
ATOM 2166 C CA . GLU A 1 278 ? 13.781 -32.154 -2.272 1 66.81 278 GLU A CA 1
ATOM 2167 C C . GLU A 1 278 ? 13.648 -33.658 -2.048 1 66.81 278 GLU A C 1
ATOM 2169 O O . GLU A 1 278 ? 13.449 -34.417 -2.999 1 66.81 278 GLU A O 1
ATOM 2174 N N . ALA A 1 279 ? 13.804 -34.005 -0.81 1 66.47 279 ALA A N 1
ATOM 2175 C CA . ALA A 1 279 ? 13.823 -35.431 -0.494 1 66.47 279 ALA A CA 1
ATOM 2176 C C . ALA A 1 279 ? 12.434 -36.044 -0.641 1 66.47 279 ALA A C 1
ATOM 2178 O O . ALA A 1 279 ? 12.287 -37.143 -1.181 1 66.47 279 ALA A O 1
ATOM 2179 N N . VAL A 1 280 ? 11.479 -35.364 -0.207 1 69.24 280 VAL A N 1
ATOM 2180 C CA . VAL A 1 280 ? 10.13 -35.917 -0.148 1 69.24 280 VAL A CA 1
ATOM 2181 C C . VAL A 1 280 ? 9.285 -35.341 -1.282 1 69.24 280 VAL A C 1
ATOM 2183 O O . VAL A 1 280 ? 8.243 -35.899 -1.634 1 69.24 280 VAL A O 1
ATOM 2186 N N . GLY A 1 281 ? 9.874 -34.369 -2.001 1 75.96 281 GLY A N 1
ATOM 2187 C CA . GLY A 1 281 ? 9.088 -33.66 -2.998 1 75.96 281 GLY A CA 1
ATOM 2188 C C . GLY A 1 281 ? 8.252 -32.538 -2.412 1 75.96 281 GLY A C 1
ATOM 2189 O O . GLY A 1 281 ? 7.964 -32.533 -1.213 1 75.96 281 GLY A O 1
ATOM 2190 N N . ALA A 1 282 ? 7.897 -31.645 -3.228 1 82.06 282 ALA A N 1
ATOM 2191 C CA . ALA A 1 282 ? 7.174 -30.462 -2.77 1 82.06 282 ALA A CA 1
ATOM 2192 C C . ALA A 1 282 ? 5.696 -30.773 -2.552 1 82.06 282 ALA A C 1
ATOM 2194 O O . ALA A 1 282 ? 4.998 -30.041 -1.846 1 82.06 282 ALA A O 1
ATOM 2195 N N . GLY A 1 283 ? 5.229 -31.866 -3.073 1 83.07 283 GLY A N 1
ATOM 2196 C CA . GLY A 1 283 ? 3.82 -32.224 -3.094 1 83.07 283 GLY A CA 1
ATOM 2197 C C . GLY A 1 283 ? 3.198 -32.28 -1.711 1 83.07 283 GLY A C 1
ATOM 2198 O O . GLY A 1 283 ? 2.248 -31.55 -1.422 1 83.07 283 GLY A O 1
ATOM 2199 N N . PRO A 1 284 ? 3.804 -33.051 -0.85 1 83.74 284 PRO A N 1
ATOM 2200 C CA . PRO A 1 284 ? 3.224 -33.198 0.487 1 83.74 284 PRO A CA 1
ATOM 2201 C C . PRO A 1 284 ? 3.182 -31.882 1.261 1 83.74 284 PRO A C 1
ATOM 2203 O O . PRO A 1 284 ? 2.2 -31.598 1.951 1 83.74 284 PRO A O 1
ATOM 2206 N N . LEU A 1 285 ? 4.214 -31.141 1.183 1 86.35 285 LEU A N 1
ATOM 2207 C CA . LEU A 1 285 ? 4.248 -29.863 1.884 1 86.35 285 LEU A CA 1
ATOM 2208 C C . LEU A 1 285 ? 3.18 -28.917 1.345 1 86.35 285 LEU A C 1
ATOM 2210 O O . LEU A 1 285 ? 2.47 -28.271 2.118 1 86.35 285 LEU A O 1
ATOM 2214 N N . LEU A 1 286 ? 3.073 -28.846 0.06 1 88.82 286 LEU A N 1
ATOM 2215 C CA . LEU A 1 286 ? 2.099 -27.959 -0.566 1 88.82 286 LEU A CA 1
ATOM 2216 C C . LEU A 1 286 ? 0.676 -28.379 -0.213 1 88.82 286 LEU A C 1
ATOM 2218 O O . LEU A 1 286 ? -0.178 -27.53 0.051 1 88.82 286 LEU A O 1
ATOM 2222 N N . THR A 1 287 ? 0.488 -29.621 -0.156 1 86.5 287 THR A N 1
ATOM 2223 C CA . THR A 1 287 ? -0.817 -30.137 0.242 1 86.5 287 THR A CA 1
ATOM 2224 C C . THR A 1 287 ? -1.128 -29.765 1.689 1 86.5 287 THR A C 1
ATOM 2226 O O . THR A 1 287 ? -2.258 -29.393 2.011 1 86.5 287 THR A O 1
ATOM 2229 N N . THR A 1 288 ? -0.178 -29.907 2.472 1 87.2 288 THR A N 1
ATOM 2230 C CA . THR A 1 288 ? -0.333 -29.525 3.871 1 87.2 288 THR A CA 1
ATOM 2231 C C . THR A 1 288 ? -0.692 -28.046 3.991 1 87.2 288 THR A C 1
ATOM 2233 O O . THR A 1 288 ? -1.565 -27.676 4.779 1 87.2 288 THR A O 1
ATOM 2236 N N . VAL A 1 289 ? -0.019 -27.191 3.235 1 90.59 289 VAL A N 1
ATOM 2237 C CA . VAL A 1 289 ? -0.27 -25.754 3.272 1 90.59 289 VAL A CA 1
ATOM 2238 C C . VAL A 1 289 ? -1.715 -25.471 2.866 1 90.59 289 VAL A C 1
ATOM 2240 O O . VAL A 1 289 ? -2.412 -24.698 3.528 1 90.59 289 VAL A O 1
ATOM 2243 N N . VAL A 1 290 ? -2.151 -26.093 1.863 1 89.86 290 VAL A N 1
ATOM 2244 C CA . VAL A 1 290 ? -3.506 -25.888 1.361 1 89.86 290 VAL A CA 1
ATOM 2245 C C . VAL A 1 290 ? -4.519 -26.306 2.424 1 89.86 290 VAL A C 1
ATOM 2247 O O . VAL A 1 290 ? -5.47 -25.573 2.706 1 89.86 290 VAL A O 1
ATOM 2250 N N . ASN A 1 291 ? -4.259 -27.41 3.015 1 92.48 291 ASN A N 1
ATOM 2251 C CA . ASN A 1 291 ? -5.165 -27.93 4.034 1 92.48 291 ASN A CA 1
ATOM 2252 C C . ASN A 1 291 ? -5.187 -27.038 5.272 1 92.48 291 ASN A C 1
ATOM 2254 O O . ASN A 1 291 ? -6.25 -26.792 5.845 1 92.48 291 ASN A O 1
ATOM 2258 N N . GLU A 1 292 ? -4.041 -26.642 5.674 1 94.17 292 GLU A N 1
ATOM 2259 C CA . GLU A 1 292 ? -3.958 -25.782 6.851 1 94.17 292 GLU A CA 1
ATOM 2260 C C . GLU A 1 292 ? -4.614 -24.428 6.592 1 94.17 292 GLU A C 1
ATOM 2262 O O . GLU A 1 292 ? -5.239 -23.854 7.487 1 94.17 292 GLU A O 1
ATOM 2267 N N . CYS A 1 293 ? -4.458 -23.881 5.428 1 94.7 293 CYS A N 1
ATOM 2268 C CA . CYS A 1 293 ? -5.14 -22.641 5.073 1 94.7 293 CYS A CA 1
ATOM 2269 C C . CYS A 1 293 ? -6.653 -22.81 5.149 1 94.7 293 CYS A C 1
ATOM 2271 O O . CYS A 1 293 ? -7.358 -21.916 5.621 1 94.7 293 CYS A O 1
ATOM 2273 N N . ALA A 1 294 ? -7.098 -23.917 4.695 1 94.62 294 ALA A N 1
ATOM 2274 C CA . ALA A 1 294 ? -8.529 -24.201 4.76 1 94.62 294 ALA A CA 1
ATOM 2275 C C . ALA A 1 294 ? -9.012 -24.258 6.206 1 94.62 294 ALA A C 1
ATOM 2277 O O . ALA A 1 294 ? -10.089 -23.751 6.528 1 94.62 294 ALA A O 1
ATOM 2278 N N . ARG A 1 295 ? -8.268 -24.841 7.056 1 96.04 295 ARG A N 1
ATOM 2279 C CA . ARG A 1 295 ? -8.619 -24.941 8.469 1 96.04 295 ARG A CA 1
ATOM 2280 C C . ARG A 1 295 ? -8.623 -23.567 9.13 1 96.04 295 ARG A C 1
ATOM 2282 O O . ARG A 1 295 ? -9.484 -23.275 9.963 1 96.04 295 ARG A O 1
ATOM 2289 N N . ILE A 1 296 ? -7.658 -22.767 8.808 1 96.54 296 ILE A N 1
ATOM 2290 C CA . ILE A 1 296 ? -7.591 -21.411 9.341 1 96.54 296 ILE A CA 1
ATOM 2291 C C . ILE A 1 296 ? -8.817 -20.619 8.893 1 96.54 296 ILE A C 1
ATOM 2293 O O . ILE A 1 296 ? -9.43 -19.907 9.693 1 96.54 296 ILE A O 1
ATOM 2297 N N . HIS A 1 297 ? -9.146 -20.753 7.628 1 95.57 297 HIS A N 1
ATOM 2298 C CA . HIS A 1 297 ? -10.335 -20.099 7.096 1 95.57 297 HIS A CA 1
ATOM 2299 C C . HIS A 1 297 ? -11.58 -20.494 7.883 1 95.57 297 HIS A C 1
ATOM 2301 O O . HIS A 1 297 ? -12.37 -19.632 8.277 1 95.57 297 HIS A O 1
ATOM 2307 N N . GLU A 1 298 ? -11.739 -21.722 8.11 1 94.65 298 GLU A N 1
ATOM 2308 C CA . GLU A 1 298 ? -12.889 -22.215 8.863 1 94.65 298 GLU A CA 1
ATOM 2309 C C . GLU A 1 298 ? -12.898 -21.659 10.284 1 94.65 298 GLU A C 1
ATOM 2311 O O . GLU A 1 298 ? -13.951 -21.284 10.803 1 94.65 298 GLU A O 1
ATOM 2316 N N . ALA A 1 299 ? -11.781 -21.623 10.893 1 93.26 299 ALA A N 1
ATOM 2317 C CA . ALA A 1 299 ? -11.655 -21.116 12.257 1 93.26 299 ALA A CA 1
ATOM 2318 C C . ALA A 1 299 ? -11.971 -19.624 12.318 1 93.26 299 ALA A C 1
ATOM 2320 O O . ALA A 1 299 ? -12.537 -19.143 13.303 1 93.26 299 ALA A O 1
ATOM 2321 N N . ILE A 1 300 ? -11.586 -18.849 11.3 1 92.56 300 ILE A N 1
ATOM 2322 C CA . ILE A 1 300 ? -11.897 -17.425 11.221 1 92.56 300 ILE A CA 1
ATOM 2323 C C . ILE A 1 300 ? -13.411 -17.228 11.208 1 92.56 300 ILE A C 1
ATOM 2325 O O . ILE A 1 300 ? -13.938 -16.373 11.924 1 92.56 300 ILE A O 1
ATOM 2329 N N . TYR A 1 301 ? -14.094 -18.022 10.481 1 89.84 301 TYR A N 1
ATOM 2330 C CA . TYR A 1 301 ? -15.546 -17.918 10.385 1 89.84 301 TYR A CA 1
ATOM 2331 C C . TYR A 1 301 ? -16.207 -18.283 11.709 1 89.84 301 TYR A C 1
ATOM 2333 O O . TYR A 1 301 ? -17.118 -17.589 12.167 1 89.84 301 TYR A O 1
ATOM 2341 N N . GLU A 1 302 ? -15.769 -19.272 12.275 1 87.9 302 GLU A N 1
ATOM 2342 C CA . GLU A 1 302 ? -16.34 -19.723 13.541 1 87.9 302 GLU A CA 1
ATOM 2343 C C . GLU A 1 302 ? -16.128 -18.689 14.642 1 87.9 302 GLU A C 1
ATOM 2345 O O . GLU A 1 302 ? -17.007 -18.477 15.48 1 87.9 302 GLU A O 1
ATOM 2350 N N . THR A 1 303 ? -15.019 -18.067 14.555 1 87.56 303 THR A N 1
ATOM 2351 C CA . THR A 1 303 ? -14.638 -17.171 15.641 1 87.56 303 THR A CA 1
ATOM 2352 C C . THR A 1 303 ? -15.215 -15.776 15.418 1 87.56 303 THR A C 1
ATOM 2354 O O . THR A 1 303 ? -15.697 -15.14 16.357 1 87.56 303 THR A O 1
ATOM 2357 N N . PHE A 1 304 ? -15.253 -15.346 14.22 1 86.74 304 PHE A N 1
ATOM 2358 C CA . PHE A 1 304 ? -15.52 -13.926 14.019 1 86.74 304 PHE A CA 1
ATOM 2359 C C . PHE A 1 304 ? -16.825 -13.723 13.26 1 86.74 304 PHE A C 1
ATOM 2361 O O . PHE A 1 304 ? -17.411 -12.639 13.3 1 86.74 304 PHE A O 1
ATOM 2368 N N . VAL A 1 305 ? -17.28 -14.661 12.548 1 82.76 305 VAL A N 1
ATOM 2369 C CA . VAL A 1 305 ? -18.428 -14.447 11.673 1 82.76 305 VAL A CA 1
ATOM 2370 C C . VAL A 1 305 ? -19.624 -15.244 12.186 1 82.76 305 VAL A C 1
ATOM 2372 O O . VAL A 1 305 ? -20.73 -14.711 12.303 1 82.76 305 VAL A O 1
ATOM 2375 N N . ALA A 1 306 ? -19.555 -16.669 12.393 1 72.58 306 ALA A N 1
ATOM 2376 C CA . ALA A 1 306 ? -20.65 -17.525 12.841 1 72.58 306 ALA A CA 1
ATOM 2377 C C . ALA A 1 306 ? -21.119 -17.131 14.239 1 72.58 306 ALA A C 1
ATOM 2379 O O . ALA A 1 306 ? -22.181 -17.565 14.69 1 72.58 306 ALA A O 1
ATOM 2380 N N . TYR A 1 307 ? -20.482 -16.336 15.097 1 55.3 307 TYR A N 1
ATOM 2381 C CA . TYR A 1 307 ? -21.082 -16.2 16.42 1 55.3 307 TYR A CA 1
ATOM 2382 C C . TYR A 1 307 ? -22.532 -15.745 16.317 1 55.3 307 TYR A C 1
ATOM 2384 O O . TYR A 1 307 ? -22.815 -14.669 15.784 1 55.3 307 TYR A O 1
ATOM 2392 N N . PRO A 1 308 ? -23.488 -16.545 16.439 1 45.95 308 PRO A N 1
ATOM 2393 C CA . PRO A 1 308 ? -24.951 -16.471 16.453 1 45.95 308 PRO A CA 1
ATOM 2394 C C . PRO A 1 308 ? -25.475 -15.334 17.327 1 45.95 308 PRO A C 1
ATOM 2396 O O . PRO A 1 308 ? -24.803 -14.919 18.275 1 45.95 308 PRO A O 1
ATOM 2399 N N . LEU A 1 309 ? -26.492 -14.48 16.951 1 42.1 309 LEU A N 1
ATOM 2400 C CA . LEU A 1 309 ? -27.403 -13.582 17.651 1 42.1 309 LEU A CA 1
ATOM 2401 C C . LEU A 1 309 ? -27.709 -14.101 19.052 1 42.1 309 LEU A C 1
ATOM 2403 O O . LEU A 1 309 ? -28 -13.318 19.959 1 42.1 309 LEU A O 1
ATOM 2407 N N . GLU A 1 310 ? -27.834 -15.374 19.275 1 41.29 310 GLU A N 1
ATOM 2408 C CA . GLU A 1 310 ? -28.358 -15.871 20.544 1 41.29 310 GLU A CA 1
ATOM 2409 C C . GLU A 1 310 ? -27.455 -15.472 21.707 1 41.29 310 GLU A C 1
ATOM 2411 O O . GLU A 1 310 ? -27.893 -15.448 22.86 1 41.29 310 GLU A O 1
ATOM 2416 N N . THR A 1 311 ? -26.316 -15.315 21.534 1 38.89 311 THR A N 1
ATOM 2417 C CA . THR A 1 311 ? -25.527 -15.008 22.721 1 38.89 311 THR A CA 1
ATOM 2418 C C . THR A 1 311 ? -25.465 -13.501 22.954 1 38.89 311 THR A C 1
ATOM 2420 O O . THR A 1 311 ? -24.912 -13.045 23.958 1 38.89 311 THR A O 1
ATOM 2423 N N . ARG A 1 312 ? -25.916 -12.747 22.012 1 38.6 312 ARG A N 1
ATOM 2424 C CA . ARG A 1 312 ? -26.056 -11.333 22.344 1 38.6 312 ARG A CA 1
ATOM 2425 C C . ARG A 1 312 ? -27.389 -11.062 23.033 1 38.6 312 ARG A C 1
ATOM 2427 O O . ARG A 1 312 ? -27.672 -9.927 23.424 1 38.6 312 ARG A O 1
ATOM 2434 N N . LEU A 1 313 ? -28.393 -11.862 22.89 1 32.86 313 LEU A N 1
ATOM 2435 C CA . LEU A 1 313 ? -29.596 -11.629 23.682 1 32.86 313 LEU A CA 1
ATOM 2436 C C . LEU A 1 313 ? -29.392 -12.077 25.125 1 32.86 313 LEU A C 1
ATOM 2438 O O . LEU A 1 313 ? -28.913 -13.186 25.374 1 32.86 313 LEU A O 1
ATOM 2442 N N . PRO A 1 314 ? -29.263 -11.108 25.956 1 35.72 314 PRO A N 1
ATOM 2443 C CA . PRO A 1 314 ? -29.344 -11.514 27.361 1 35.72 314 PRO A CA 1
ATOM 2444 C C . PRO A 1 314 ? -30.42 -12.568 27.611 1 35.72 314 PRO A C 1
ATOM 2446 O O . PRO A 1 314 ? -31.455 -12.569 26.94 1 35.72 314 PRO A O 1
ATOM 2449 N N . ALA A 1 315 ? -30.161 -13.609 28.274 1 26.59 315 ALA A N 1
ATOM 2450 C CA . ALA A 1 315 ? -31.207 -14.437 28.869 1 26.59 315 ALA A CA 1
ATOM 2451 C C . ALA A 1 315 ? -32.161 -13.596 29.711 1 26.59 315 ALA A C 1
ATOM 2453 O O . ALA A 1 315 ? -31.727 -12.72 30.463 1 26.59 315 ALA A O 1
ATOM 2454 N N . MET B 1 1 ? 25.494 -6.291 3.247 1 66.11 1 MET B N 1
ATOM 2455 C CA . MET B 1 1 ? 24.795 -5.059 3.603 1 66.11 1 MET B CA 1
ATOM 2456 C C . MET B 1 1 ? 24.662 -4.14 2.393 1 66.11 1 MET B C 1
ATOM 2458 O O . MET B 1 1 ? 25.484 -4.191 1.476 1 66.11 1 MET B O 1
ATOM 2462 N N . MET B 1 2 ? 23.602 -3.339 2.35 1 79.64 2 MET B N 1
ATOM 2463 C CA . MET B 1 2 ? 23.303 -2.428 1.25 1 79.64 2 MET B CA 1
ATOM 2464 C C . MET B 1 2 ? 24.309 -1.283 1.203 1 79.64 2 MET B C 1
ATOM 2466 O O . MET B 1 2 ? 24.745 -0.79 2.245 1 79.64 2 MET B O 1
ATOM 2470 N N . LEU B 1 3 ? 24.808 -0.971 -0.035 1 83.44 3 LEU B N 1
ATOM 2471 C CA . LEU B 1 3 ? 25.69 0.176 -0.219 1 83.44 3 LEU B CA 1
ATOM 2472 C C . LEU B 1 3 ? 25.05 1.448 0.325 1 83.44 3 LEU B C 1
ATOM 2474 O O . LEU B 1 3 ? 23.846 1.662 0.161 1 83.44 3 LEU B O 1
ATOM 2478 N N . ALA B 1 4 ? 25.881 2.248 0.895 1 88.56 4 ALA B N 1
ATOM 2479 C CA . ALA B 1 4 ? 25.435 3.483 1.535 1 88.56 4 ALA B CA 1
ATOM 2480 C C . ALA B 1 4 ? 24.666 4.362 0.553 1 88.56 4 ALA B C 1
ATOM 2482 O O . ALA B 1 4 ? 23.624 4.925 0.898 1 88.56 4 ALA B O 1
ATOM 2483 N N . ARG B 1 5 ? 25.193 4.468 -0.62 1 92.68 5 ARG B N 1
ATOM 2484 C CA . ARG B 1 5 ? 24.564 5.312 -1.631 1 92.68 5 ARG B CA 1
ATOM 2485 C C . ARG B 1 5 ? 23.172 4.797 -1.984 1 92.68 5 ARG B C 1
ATOM 2487 O O . ARG B 1 5 ? 22.258 5.586 -2.235 1 92.68 5 ARG B O 1
ATOM 2494 N N . VAL B 1 6 ? 23.004 3.512 -2.048 1 95.43 6 VAL B N 1
ATOM 2495 C CA . VAL B 1 6 ? 21.721 2.885 -2.348 1 95.43 6 VAL B CA 1
ATOM 2496 C C . VAL B 1 6 ? 20.731 3.168 -1.221 1 95.43 6 VAL B C 1
ATOM 2498 O O . VAL B 1 6 ? 19.587 3.554 -1.473 1 95.43 6 VAL B O 1
ATOM 2501 N N . ALA B 1 7 ? 21.226 3.034 -0 1 94.79 7 ALA B N 1
ATOM 2502 C CA . ALA B 1 7 ? 20.399 3.332 1.166 1 94.79 7 ALA B CA 1
ATOM 2503 C C . ALA B 1 7 ? 19.93 4.784 1.15 1 94.79 7 ALA B C 1
ATOM 2505 O O . ALA B 1 7 ? 18.755 5.067 1.4 1 94.79 7 ALA B O 1
ATOM 2506 N N . ASP B 1 8 ? 20.825 5.676 0.837 1 96.42 8 ASP B N 1
ATOM 2507 C CA . ASP B 1 8 ? 20.533 7.105 0.77 1 96.42 8 ASP B CA 1
ATOM 2508 C C . ASP B 1 8 ? 19.461 7.398 -0.278 1 96.42 8 ASP B C 1
ATOM 2510 O O . ASP B 1 8 ? 18.499 8.118 -0.004 1 96.42 8 ASP B O 1
ATOM 2514 N N . SER B 1 9 ? 19.629 6.847 -1.443 1 97.98 9 SER B N 1
ATOM 2515 C CA . SER B 1 9 ? 18.699 7.071 -2.545 1 97.98 9 SER B CA 1
ATOM 2516 C C . SER B 1 9 ? 17.305 6.554 -2.205 1 97.98 9 SER B C 1
ATOM 2518 O O . SER B 1 9 ? 16.307 7.231 -2.459 1 97.98 9 SER B O 1
ATOM 2520 N N . LEU B 1 10 ? 17.239 5.366 -1.604 1 98.27 10 LEU B N 1
ATOM 2521 C CA . LEU B 1 10 ? 15.95 4.77 -1.266 1 98.27 10 LEU B CA 1
ATOM 2522 C C . LEU B 1 10 ? 15.267 5.551 -0.149 1 98.27 10 LEU B C 1
ATOM 2524 O O . LEU B 1 10 ? 14.054 5.768 -0.189 1 98.27 10 LEU B O 1
ATOM 2528 N N . TYR B 1 11 ? 16.049 6.01 0.835 1 97.77 11 TYR B N 1
ATOM 2529 C CA . TYR B 1 11 ? 15.548 6.8 1.954 1 97.77 11 TYR B CA 1
ATOM 2530 C C . TYR B 1 11 ? 14.93 8.105 1.466 1 97.77 11 TYR B C 1
ATOM 2532 O O . TYR B 1 11 ? 13.796 8.434 1.822 1 97.77 11 TYR B O 1
ATOM 2540 N N . TRP B 1 12 ? 15.58 8.768 0.575 1 98.24 12 TRP B N 1
ATOM 2541 C CA . TRP B 1 12 ? 15.105 10.054 0.077 1 98.24 12 TRP B CA 1
ATOM 2542 C C . TRP B 1 12 ? 13.998 9.863 -0.955 1 98.24 12 TRP B C 1
ATOM 2544 O O . TRP B 1 12 ? 13.097 10.698 -1.07 1 98.24 12 TRP B O 1
ATOM 2554 N N . LEU B 1 13 ? 14.062 8.772 -1.661 1 98.74 13 LEU B N 1
ATOM 2555 C CA . LEU B 1 13 ? 12.936 8.44 -2.526 1 98.74 13 LEU B CA 1
ATOM 2556 C C . LEU B 1 13 ? 11.639 8.369 -1.727 1 98.74 13 LEU B C 1
ATOM 2558 O O . LEU B 1 13 ? 10.638 8.984 -2.104 1 98.74 13 LEU B O 1
ATOM 2562 N N . GLY B 1 14 ? 11.684 7.69 -0.612 1 98.71 14 GLY B N 1
ATOM 2563 C CA . GLY B 1 14 ? 10.517 7.606 0.251 1 98.71 14 GLY B CA 1
ATOM 2564 C C . GLY B 1 14 ? 10.07 8.954 0.785 1 98.71 14 GLY B C 1
ATOM 2565 O O . GLY B 1 14 ? 8.876 9.26 0.792 1 98.71 14 GLY B O 1
ATOM 2566 N N . ARG B 1 15 ? 10.993 9.791 1.183 1 98.38 15 ARG B N 1
ATOM 2567 C CA . ARG B 1 15 ? 10.68 11.103 1.739 1 98.38 15 ARG B CA 1
ATOM 2568 C C . ARG B 1 15 ? 10.022 11.998 0.694 1 98.38 15 ARG B C 1
ATOM 2570 O O . ARG B 1 15 ? 9.026 12.665 0.979 1 98.38 15 ARG B O 1
ATOM 2577 N N . TYR B 1 16 ? 10.522 11.955 -0.502 1 98.78 16 TYR B N 1
ATOM 2578 C CA . TYR B 1 16 ? 10.013 12.826 -1.555 1 98.78 16 TYR B CA 1
ATOM 2579 C C . TYR B 1 16 ? 8.621 12.391 -1.997 1 98.78 16 TYR B C 1
ATOM 2581 O O . TYR B 1 16 ? 7.767 13.23 -2.296 1 98.78 16 TYR B O 1
ATOM 2589 N N . ILE B 1 17 ? 8.35 11.118 -2.026 1 98.78 17 ILE B N 1
ATOM 2590 C CA . ILE B 1 17 ? 7.033 10.598 -2.376 1 98.78 17 ILE B CA 1
ATOM 2591 C C . ILE B 1 17 ? 6.007 11.05 -1.34 1 98.78 17 ILE B C 1
ATOM 2593 O O . ILE B 1 17 ? 4.918 11.507 -1.694 1 98.78 17 ILE B O 1
ATOM 2597 N N . GLU B 1 18 ? 6.359 10.959 -0.135 1 98.62 18 GLU B N 1
ATOM 2598 C CA . GLU B 1 18 ? 5.459 11.355 0.944 1 98.62 18 GLU B CA 1
ATOM 2599 C C . GLU B 1 18 ? 5.22 12.862 0.937 1 98.62 18 GLU B C 1
ATOM 2601 O O . GLU B 1 18 ? 4.092 13.318 1.139 1 98.62 18 GLU B O 1
ATOM 2606 N N . ARG B 1 19 ? 6.248 13.605 0.727 1 98.35 19 ARG B N 1
ATOM 2607 C CA . ARG B 1 19 ? 6.146 15.059 0.662 1 98.35 19 ARG B CA 1
ATOM 2608 C C . ARG B 1 19 ? 5.224 15.494 -0.472 1 98.35 19 ARG B C 1
ATOM 2610 O O . ARG B 1 19 ? 4.385 16.379 -0.293 1 98.35 19 ARG B O 1
ATOM 2617 N N . ALA B 1 20 ? 5.389 14.882 -1.613 1 98.75 20 ALA B N 1
ATOM 2618 C CA . ALA B 1 20 ? 4.556 15.214 -2.766 1 98.75 20 ALA B CA 1
ATOM 2619 C C . ALA B 1 20 ? 3.078 14.99 -2.457 1 98.75 20 ALA B C 1
ATOM 2621 O O . ALA B 1 20 ? 2.231 15.808 -2.822 1 98.75 20 ALA B O 1
ATOM 2622 N N . GLU B 1 21 ? 2.778 13.894 -1.814 1 98.53 21 GLU B N 1
ATOM 2623 C CA . GLU B 1 21 ? 1.387 13.627 -1.46 1 98.53 21 GLU B CA 1
ATOM 2624 C C . GLU B 1 21 ? 0.855 14.673 -0.485 1 98.53 21 GLU B C 1
ATOM 2626 O O . GLU B 1 21 ? -0.251 15.188 -0.661 1 98.53 21 GLU B O 1
ATOM 2631 N N . HIS B 1 22 ? 1.611 14.962 0.532 1 97.99 22 HIS B N 1
ATOM 2632 C CA . HIS B 1 22 ? 1.217 15.93 1.55 1 97.99 22 HIS B CA 1
ATOM 2633 C C . HIS B 1 22 ? 0.955 17.3 0.934 1 97.99 22 HIS B C 1
ATOM 2635 O O . HIS B 1 22 ? -0.072 17.923 1.211 1 97.99 22 HIS B O 1
ATOM 2641 N N . LEU B 1 23 ? 1.838 17.728 0.086 1 97.87 23 LEU B N 1
ATOM 2642 C CA . LEU B 1 23 ? 1.713 19.037 -0.548 1 97.87 23 LEU B CA 1
ATOM 2643 C C . LEU B 1 23 ? 0.512 19.073 -1.487 1 97.87 23 LEU B C 1
ATOM 2645 O O . LEU B 1 23 ? -0.165 20.098 -1.596 1 97.87 23 LEU B O 1
ATOM 2649 N N . SER B 1 24 ? 0.287 18.003 -2.18 1 98.41 24 SER B N 1
ATOM 2650 C CA . SER B 1 24 ? -0.883 17.923 -3.048 1 98.41 24 SER B CA 1
ATOM 2651 C C . SER B 1 24 ? -2.175 18.036 -2.246 1 98.41 24 SER B C 1
ATOM 2653 O O . SER B 1 24 ? -3.115 18.713 -2.667 1 98.41 24 SER B O 1
ATOM 2655 N N . ARG B 1 25 ? -2.223 17.448 -1.135 1 97.48 25 ARG B N 1
ATOM 2656 C CA . ARG B 1 25 ? -3.404 17.515 -0.28 1 97.48 25 ARG B CA 1
ATOM 2657 C C . ARG B 1 25 ? -3.6 18.923 0.273 1 97.48 25 ARG B C 1
ATOM 2659 O O . ARG B 1 25 ? -4.723 19.429 0.315 1 97.48 25 ARG B O 1
ATOM 2666 N N . LEU B 1 26 ? -2.488 19.544 0.746 1 96.52 26 LEU B N 1
ATOM 2667 C CA . LEU B 1 26 ? -2.575 20.926 1.204 1 96.52 26 LEU B CA 1
ATOM 2668 C C . LEU B 1 26 ? -3.153 21.825 0.117 1 96.52 26 LEU B C 1
ATOM 2670 O O . LEU B 1 26 ? -4.033 22.646 0.386 1 96.52 26 LEU B O 1
ATOM 2674 N N . SER B 1 27 ? -2.687 21.613 -1.091 1 96.39 27 SER B N 1
ATOM 2675 C CA . SER B 1 27 ? -3.128 22.42 -2.225 1 96.39 27 SER B CA 1
ATOM 2676 C C . SER B 1 27 ? -4.616 22.226 -2.494 1 96.39 27 SER B C 1
ATOM 2678 O O . SER B 1 27 ? -5.34 23.195 -2.735 1 96.39 27 SER B O 1
ATOM 2680 N N . SER B 1 28 ? -5.054 21.016 -2.446 1 96.12 28 SER B N 1
ATOM 2681 C CA . SER B 1 28 ? -6.466 20.712 -2.656 1 96.12 28 SER B CA 1
ATOM 2682 C C . SER B 1 28 ? -7.339 21.391 -1.606 1 96.12 28 SER B C 1
ATOM 2684 O O . SER B 1 28 ? -8.388 21.952 -1.931 1 96.12 28 SER B O 1
ATOM 2686 N N . VAL B 1 29 ? -6.914 21.374 -0.363 1 94.42 29 VAL B N 1
ATOM 2687 C CA . VAL B 1 29 ? -7.669 21.973 0.732 1 94.42 29 VAL B CA 1
ATOM 2688 C C . VAL B 1 29 ? -7.717 23.489 0.558 1 94.42 29 VAL B C 1
ATOM 2690 O O . VAL B 1 29 ? -8.768 24.108 0.741 1 94.42 29 VAL B O 1
ATOM 2693 N N . MET B 1 30 ? -6.61 24.088 0.18 1 91.56 30 MET B N 1
ATOM 2694 C CA . MET B 1 30 ? -6.555 25.532 -0.026 1 91.56 30 MET B CA 1
ATOM 2695 C C . MET B 1 30 ? -7.526 25.963 -1.121 1 91.56 30 MET B C 1
ATOM 2697 O O . MET B 1 30 ? -8.221 26.97 -0.978 1 91.56 30 MET B O 1
ATOM 2701 N N . LEU B 1 31 ? -7.634 25.213 -2.175 1 92.21 31 LEU B N 1
ATOM 2702 C CA . LEU B 1 31 ? -8.489 25.544 -3.31 1 92.21 31 LEU B CA 1
ATOM 2703 C C . LEU B 1 31 ? -9.962 25.414 -2.936 1 92.21 31 LEU B C 1
ATOM 2705 O O . LEU B 1 31 ? -10.792 26.211 -3.378 1 92.21 31 LEU B O 1
ATOM 2709 N N . ASN B 1 32 ? -10.276 24.459 -2.104 1 88.82 32 ASN B N 1
ATOM 2710 C CA . ASN B 1 32 ? -11.664 24.2 -1.734 1 88.82 32 ASN B CA 1
ATOM 2711 C C . ASN B 1 32 ? -12.126 25.125 -0.612 1 88.82 32 ASN B C 1
ATOM 2713 O O . ASN B 1 32 ? -13.322 25.389 -0.472 1 88.82 32 ASN B O 1
ATOM 2717 N N . ALA B 1 33 ? -11.259 25.553 0.289 1 79.23 33 ALA B N 1
ATOM 2718 C CA . ALA B 1 33 ? -11.586 26.419 1.418 1 79.23 33 ALA B CA 1
ATOM 2719 C C . ALA B 1 33 ? -11.982 27.814 0.943 1 79.23 33 ALA B C 1
ATOM 2721 O O . ALA B 1 33 ? -12.752 28.508 1.611 1 79.23 33 ALA B O 1
ATOM 2722 N N . THR B 1 34 ? -11.488 28.299 -0.148 1 67.75 34 THR B N 1
ATOM 2723 C CA . THR B 1 34 ? -11.693 29.674 -0.59 1 67.75 34 THR B CA 1
ATOM 2724 C C . THR B 1 34 ? -12.954 29.785 -1.443 1 67.75 34 THR B C 1
ATOM 2726 O O . THR B 1 34 ? -13.391 30.89 -1.772 1 67.75 34 THR B O 1
ATOM 2729 N N . LEU B 1 35 ? -13.365 28.634 -1.797 1 64.38 35 LEU B N 1
ATOM 2730 C CA . LEU B 1 35 ? -14.605 28.719 -2.561 1 64.38 35 LEU B CA 1
ATOM 2731 C C . LEU B 1 35 ? -15.672 29.48 -1.781 1 64.38 35 LEU B C 1
ATOM 2733 O O . LEU B 1 35 ? -16.557 30.101 -2.376 1 64.38 35 LEU B O 1
ATOM 2737 N N . ASP B 1 36 ? -15.427 29.593 -0.48 1 58.29 36 ASP B N 1
ATOM 2738 C CA . ASP B 1 36 ? -16.462 30.294 0.273 1 58.29 36 ASP B CA 1
ATOM 2739 C C . ASP B 1 36 ? -16.023 31.716 0.616 1 58.29 36 ASP B C 1
ATOM 2741 O O . ASP B 1 36 ? -16.806 32.499 1.157 1 58.29 36 ASP B O 1
ATOM 2745 N N . GLN B 1 37 ? -15.018 32.156 0.096 1 60.24 37 GLN B N 1
ATOM 2746 C CA . GLN B 1 37 ? -14.537 33.521 0.285 1 60.24 37 GLN B CA 1
ATOM 2747 C C . GLN B 1 37 ? -14.749 33.984 1.723 1 60.24 37 GLN B C 1
ATOM 2749 O O . GLN B 1 37 ? -15.272 35.076 1.958 1 60.24 37 GLN B O 1
ATOM 2754 N N . THR B 1 38 ? -14.621 33.081 2.641 1 67.51 38 THR B N 1
ATOM 2755 C CA . THR B 1 38 ? -14.843 33.428 4.04 1 67.51 38 THR B CA 1
ATOM 2756 C C . THR B 1 38 ? -13.52 33.508 4.795 1 67.51 38 THR B C 1
ATOM 2758 O O . THR B 1 38 ? -12.481 33.087 4.283 1 67.51 38 THR B O 1
ATOM 2761 N N . ASP B 1 39 ? -13.497 34.229 5.809 1 74.75 39 ASP B N 1
ATOM 2762 C CA . ASP B 1 39 ? -12.368 34.337 6.728 1 74.75 39 ASP B CA 1
ATOM 2763 C C . ASP B 1 39 ? -11.81 32.959 7.076 1 74.75 39 ASP B C 1
ATOM 2765 O O . ASP B 1 39 ? -10.598 32.796 7.232 1 74.75 39 ASP B O 1
ATOM 2769 N N . ALA B 1 40 ? -12.619 32.042 6.972 1 74.75 40 ALA B N 1
ATOM 2770 C CA . ALA B 1 40 ? -12.209 30.681 7.308 1 74.75 40 ALA B CA 1
ATOM 2771 C C . ALA B 1 40 ? -11.363 30.072 6.194 1 74.75 40 ALA B C 1
ATOM 2773 O O . ALA B 1 40 ? -10.399 29.349 6.461 1 74.75 40 ALA B O 1
ATOM 2774 N N . GLY B 1 41 ? -11.671 30.443 5.063 1 77.75 41 GLY B N 1
ATOM 2775 C CA . GLY B 1 41 ? -10.877 29.995 3.931 1 77.75 41 GLY B CA 1
ATOM 2776 C C . GLY B 1 41 ? -9.474 30.573 3.92 1 77.75 41 GLY B C 1
ATOM 2777 O O . GLY B 1 41 ? -8.506 29.862 3.642 1 77.75 41 GLY B O 1
ATOM 2778 N N . ALA B 1 42 ? -9.402 31.805 4.305 1 82.81 42 ALA B N 1
ATOM 2779 C CA . ALA B 1 42 ? -8.105 32.472 4.381 1 82.81 42 ALA B CA 1
ATOM 2780 C C . ALA B 1 42 ? -7.234 31.855 5.472 1 82.81 42 ALA B C 1
ATOM 2782 O O . ALA B 1 42 ? -6.017 31.739 5.311 1 82.81 42 ALA B O 1
ATOM 2783 N N . GLN B 1 43 ? -7.812 31.492 6.512 1 85.65 43 GLN B N 1
ATOM 2784 C CA . GLN B 1 43 ? -7.081 30.859 7.605 1 85.65 43 GLN B CA 1
ATOM 2785 C C . GLN B 1 43 ? -6.528 29.501 7.184 1 85.65 43 GLN B C 1
ATOM 2787 O O . GLN B 1 43 ? -5.408 29.14 7.55 1 85.65 43 GLN B O 1
ATOM 2792 N N . ALA B 1 44 ? -7.311 28.787 6.434 1 87.51 44 ALA B N 1
ATOM 2793 C CA . ALA B 1 44 ? -6.857 27.49 5.938 1 87.51 44 ALA B CA 1
ATOM 2794 C C . ALA B 1 44 ? -5.629 27.643 5.047 1 87.51 44 ALA B C 1
ATOM 2796 O O . ALA B 1 44 ? -4.691 26.846 5.13 1 87.51 44 ALA B O 1
ATOM 2797 N N . VAL B 1 45 ? -5.642 28.614 4.227 1 88.24 45 VAL B N 1
ATOM 2798 C CA . VAL B 1 45 ? -4.517 28.885 3.338 1 88.24 45 VAL B CA 1
ATOM 2799 C C . VAL B 1 45 ? -3.283 29.249 4.161 1 88.24 45 VAL B C 1
ATOM 2801 O O . VAL B 1 45 ? -2.18 28.773 3.882 1 88.24 45 VAL B O 1
ATOM 2804 N N . TRP B 1 46 ? -3.487 30.067 5.117 1 87.94 46 TRP B N 1
ATOM 2805 C CA . TRP B 1 46 ? -2.382 30.457 5.987 1 87.94 46 TRP B CA 1
ATOM 2806 C C . TRP B 1 46 ? -1.789 29.242 6.691 1 87.94 46 TRP B C 1
ATOM 2808 O O . TRP B 1 46 ? -0.567 29.09 6.756 1 87.94 46 TRP B O 1
ATOM 2818 N N . ILE B 1 47 ? -2.609 28.411 7.228 1 89.66 47 ILE B N 1
ATOM 2819 C CA . ILE B 1 47 ? -2.157 27.219 7.938 1 89.66 47 ILE B CA 1
ATOM 2820 C C . ILE B 1 47 ? -1.313 26.353 7.007 1 89.66 47 ILE B C 1
ATOM 2822 O O . ILE B 1 47 ? -0.217 25.921 7.374 1 89.66 47 ILE B O 1
ATOM 2826 N N . ALA B 1 48 ? -1.832 26.121 5.825 1 91.64 48 ALA B N 1
ATOM 2827 C CA . ALA B 1 48 ? -1.143 25.279 4.85 1 91.64 48 ALA B CA 1
ATOM 2828 C C . ALA B 1 48 ? 0.23 25.849 4.506 1 91.64 48 ALA B C 1
ATOM 2830 O O . ALA B 1 48 ? 1.229 25.126 4.518 1 91.64 48 ALA B O 1
ATOM 2831 N N . MET B 1 49 ? 0.294 27.09 4.252 1 91.09 49 MET B N 1
ATOM 2832 C CA . MET B 1 49 ? 1.537 27.743 3.852 1 91.09 49 MET B CA 1
ATOM 2833 C C . MET B 1 49 ? 2.517 27.809 5.018 1 91.09 49 MET B C 1
ATOM 2835 O O . MET B 1 49 ? 3.719 27.611 4.837 1 91.09 49 MET B O 1
ATOM 2839 N N . ALA B 1 50 ? 2.021 28.084 6.2 1 90.11 50 ALA B N 1
ATOM 2840 C CA . ALA B 1 50 ? 2.867 28.125 7.39 1 90.11 50 ALA B CA 1
ATOM 2841 C C . ALA B 1 50 ? 3.458 26.75 7.69 1 90.11 50 ALA B C 1
ATOM 2843 O O . ALA B 1 50 ? 4.61 26.643 8.117 1 90.11 50 ALA B O 1
ATOM 2844 N N . ALA B 1 51 ? 2.664 25.738 7.456 1 90.66 51 ALA B N 1
ATOM 2845 C CA . ALA B 1 51 ? 3.08 24.373 7.767 1 90.66 51 ALA B CA 1
ATOM 2846 C C . ALA B 1 51 ? 4.236 23.934 6.873 1 90.66 51 ALA B C 1
ATOM 2848 O O . ALA B 1 51 ? 4.987 23.021 7.223 1 90.66 51 ALA B O 1
ATOM 2849 N N . VAL B 1 52 ? 4.38 24.549 5.688 1 91.17 52 VAL B N 1
ATOM 2850 C CA . VAL B 1 52 ? 5.453 24.146 4.785 1 91.17 52 VAL B CA 1
ATOM 2851 C C . VAL B 1 52 ? 6.582 25.173 4.833 1 91.17 52 VAL B C 1
ATOM 2853 O O . VAL B 1 52 ? 7.5 25.134 4.011 1 91.17 52 VAL B O 1
ATOM 2856 N N . GLY B 1 53 ? 6.535 26.092 5.763 1 83.96 53 GLY B N 1
ATOM 2857 C CA . GLY B 1 53 ? 7.622 27.025 6.015 1 83.96 53 GLY B CA 1
ATOM 2858 C C . GLY B 1 53 ? 7.528 28.288 5.179 1 83.96 53 GLY B C 1
ATOM 2859 O O . GLY B 1 53 ? 8.519 29.001 5.01 1 83.96 53 GLY B O 1
ATOM 2860 N N . ALA B 1 54 ? 6.502 28.515 4.505 1 72.52 54 ALA B N 1
ATOM 2861 C CA . ALA B 1 54 ? 6.331 29.724 3.703 1 72.52 54 ALA B CA 1
ATOM 2862 C C . ALA B 1 54 ? 5.318 30.668 4.343 1 72.52 54 ALA B C 1
ATOM 2864 O O . ALA B 1 54 ? 4.232 30.884 3.8 1 72.52 54 ALA B O 1
ATOM 2865 N N . PRO B 1 55 ? 5.59 31.249 5.536 1 61.77 55 PRO B N 1
ATOM 2866 C CA . PRO B 1 55 ? 4.561 32.06 6.191 1 61.77 55 PRO B CA 1
ATOM 2867 C C . PRO B 1 55 ? 4.264 33.356 5.44 1 61.77 55 PRO B C 1
ATOM 2869 O O . PRO B 1 55 ? 5.171 34.158 5.202 1 61.77 55 PRO B O 1
ATOM 2872 N N . GLU B 1 56 ? 3.677 33.218 4.175 1 58.08 56 GLU B N 1
ATOM 2873 C CA . GLU B 1 56 ? 3.358 34.543 3.652 1 58.08 56 GLU B CA 1
ATOM 2874 C C . GLU B 1 56 ? 2.363 35.268 4.552 1 58.08 56 GLU B C 1
ATOM 2876 O O . GLU B 1 56 ? 1.545 34.632 5.221 1 58.08 56 GLU B O 1
ATOM 2881 N N . ASP B 1 57 ? 2.572 36.431 4.987 1 49.36 57 ASP B N 1
ATOM 2882 C CA . ASP B 1 57 ? 1.48 37.203 5.573 1 49.36 57 ASP B CA 1
ATOM 2883 C C . ASP B 1 57 ? 0.17 36.951 4.831 1 49.36 57 ASP B C 1
ATOM 2885 O O . ASP B 1 57 ? 0.101 37.11 3.61 1 49.36 57 ASP B O 1
ATOM 2889 N N . GLY B 1 58 ? -0.526 35.862 5.013 1 50.29 58 GLY B N 1
ATOM 2890 C CA . GLY B 1 58 ? -1.858 35.475 4.579 1 50.29 58 GLY B CA 1
ATOM 2891 C C . GLY B 1 58 ? -2.515 36.504 3.678 1 50.29 58 GLY B C 1
ATOM 2892 O O . GLY B 1 58 ? -3.59 36.258 3.126 1 50.29 58 GLY B O 1
ATOM 2893 N N . ALA B 1 59 ? -2.244 37.73 3.889 1 53.98 59 ALA B N 1
ATOM 2894 C CA . ALA B 1 59 ? -3.108 38.831 3.47 1 53.98 59 ALA B CA 1
ATOM 2895 C C . ALA B 1 59 ? -3.061 39.02 1.956 1 53.98 59 ALA B C 1
ATOM 2897 O O . ALA B 1 59 ? -3.997 39.56 1.363 1 53.98 59 ALA B O 1
ATOM 2898 N N . GLY B 1 60 ? -2.117 38.227 1.168 1 59.99 60 GLY B N 1
ATOM 2899 C CA . GLY B 1 60 ? -2.178 38.753 -0.186 1 59.99 60 GLY B CA 1
ATOM 2900 C C . GLY B 1 60 ? -2.11 37.674 -1.25 1 59.99 60 GLY B C 1
ATOM 2901 O O . GLY B 1 60 ? -2.417 37.925 -2.418 1 59.99 60 GLY B O 1
ATOM 2902 N N . VAL B 1 61 ? -1.759 36.385 -0.95 1 69.95 61 VAL B N 1
ATOM 2903 C CA . VAL B 1 61 ? -1.653 35.465 -2.078 1 69.95 61 VAL B CA 1
ATOM 2904 C C . VAL B 1 61 ? -2.943 34.659 -2.21 1 69.95 61 VAL B C 1
ATOM 2906 O O . VAL B 1 61 ? -3.449 34.118 -1.224 1 69.95 61 VAL B O 1
ATOM 2909 N N . GLY B 1 62 ? -3.553 34.713 -3.383 1 81.71 62 GLY B N 1
ATOM 2910 C CA . GLY B 1 62 ? -4.761 33.948 -3.649 1 81.71 62 GLY B CA 1
ATOM 2911 C C . GLY B 1 62 ? -4.554 32.449 -3.538 1 81.71 62 GLY B C 1
ATOM 2912 O O . GLY B 1 62 ? -3.443 31.954 -3.737 1 81.71 62 GLY B O 1
ATOM 2913 N N . SER B 1 63 ? -5.554 31.791 -3.074 1 87.7 63 SER B N 1
ATOM 2914 C CA . SER B 1 63 ? -5.54 30.344 -2.884 1 87.7 63 SER B CA 1
ATOM 2915 C C . SER B 1 63 ? -5.036 29.627 -4.132 1 87.7 63 SER B C 1
ATOM 2917 O O . SER B 1 63 ? -4.249 28.683 -4.037 1 87.7 63 SER B O 1
ATOM 2919 N N . PHE B 1 64 ? -5.451 30.114 -5.297 1 91.18 64 PHE B N 1
ATOM 2920 C CA . PHE B 1 64 ? -5.047 29.472 -6.542 1 91.18 64 PHE B CA 1
ATOM 2921 C C . PHE B 1 64 ? -3.551 29.64 -6.777 1 91.18 64 PHE B C 1
ATOM 2923 O O . PHE B 1 64 ? -2.857 28.678 -7.113 1 91.18 64 PHE B O 1
ATOM 2930 N N . GLU B 1 65 ? -3.033 30.833 -6.625 1 90.72 65 GLU B N 1
ATOM 2931 C CA . GLU B 1 65 ? -1.616 31.114 -6.838 1 90.72 65 GLU B CA 1
ATOM 2932 C C . GLU B 1 65 ? -0.746 30.337 -5.853 1 90.72 65 GLU B C 1
ATOM 2934 O O . GLU B 1 65 ? 0.311 29.823 -6.223 1 90.72 65 GLU B O 1
ATOM 2939 N N . ALA B 1 66 ? -1.187 30.264 -4.632 1 91.56 66 ALA B N 1
ATOM 2940 C CA . ALA B 1 66 ? -0.455 29.524 -3.608 1 91.56 66 ALA B CA 1
ATOM 2941 C C . ALA B 1 66 ? -0.413 28.034 -3.933 1 91.56 66 ALA B C 1
ATOM 2943 O O . ALA B 1 66 ? 0.644 27.403 -3.848 1 91.56 66 ALA B O 1
ATOM 2944 N N . ALA B 1 67 ? -1.585 27.519 -4.329 1 94.77 67 ALA B N 1
ATOM 2945 C CA . ALA B 1 67 ? -1.669 26.105 -4.685 1 94.77 67 ALA B CA 1
ATOM 2946 C C . ALA B 1 67 ? -0.817 25.798 -5.914 1 94.77 67 ALA B C 1
ATOM 2948 O O . ALA B 1 67 ? -0.081 24.808 -5.935 1 94.77 67 ALA B O 1
ATOM 2949 N N . HIS B 1 68 ? -0.92 26.664 -6.882 1 95.07 68 HIS B N 1
ATOM 2950 C CA . HIS B 1 68 ? -0.152 26.494 -8.109 1 95.07 68 HIS B CA 1
ATOM 2951 C C . HIS B 1 68 ? 1.346 26.477 -7.823 1 95.07 68 HIS B C 1
ATOM 2953 O O . HIS B 1 68 ? 2.075 25.639 -8.359 1 95.07 68 HIS B O 1
ATOM 2959 N N . ALA B 1 69 ? 1.809 27.357 -7.057 1 94.07 69 ALA B N 1
ATOM 2960 C CA . ALA B 1 69 ? 3.226 27.441 -6.71 1 94.07 69 ALA B CA 1
ATOM 2961 C C . ALA B 1 69 ? 3.683 26.192 -5.962 1 94.07 69 ALA B C 1
ATOM 2963 O O . ALA B 1 69 ? 4.742 25.635 -6.26 1 94.07 69 ALA B O 1
ATOM 2964 N N . LEU B 1 70 ? 2.871 25.717 -5.066 1 95.77 70 LEU B N 1
ATOM 2965 C CA . LEU B 1 70 ? 3.21 24.547 -4.263 1 95.77 70 LEU B CA 1
ATOM 2966 C C . LEU B 1 70 ? 3.316 23.301 -5.137 1 95.77 70 LEU B C 1
ATOM 2968 O O . LEU B 1 70 ? 4.076 22.381 -4.824 1 95.77 70 LEU B O 1
ATOM 2972 N N . VAL B 1 71 ? 2.611 23.306 -6.227 1 98.01 71 VAL B N 1
ATOM 2973 C CA . VAL B 1 71 ? 2.507 22.084 -7.017 1 98.01 71 VAL B CA 1
ATOM 2974 C C . VAL B 1 71 ? 3.479 22.144 -8.193 1 98.01 71 VAL B C 1
ATOM 2976 O O . VAL B 1 71 ? 4.207 21.183 -8.454 1 98.01 71 VAL B O 1
ATOM 2979 N N . LEU B 1 72 ? 3.595 23.352 -8.871 1 97.9 72 LEU B N 1
ATOM 2980 C CA . LEU B 1 72 ? 4.194 23.314 -10.2 1 97.9 72 LEU B CA 1
ATOM 2981 C C . LEU B 1 72 ? 5.386 24.262 -10.287 1 97.9 72 LEU B C 1
ATOM 2983 O O . LEU B 1 72 ? 6.02 24.374 -11.338 1 97.9 72 LEU B O 1
ATOM 2987 N N . ASP B 1 73 ? 5.736 24.978 -9.208 1 96.39 73 ASP B N 1
ATOM 2988 C CA . ASP B 1 73 ? 6.887 25.874 -9.255 1 96.39 73 ASP B CA 1
ATOM 2989 C C . ASP B 1 73 ? 8.197 25.091 -9.191 1 96.39 73 ASP B C 1
ATOM 2991 O O . ASP B 1 73 ? 8.625 24.674 -8.113 1 96.39 73 ASP B O 1
ATOM 2995 N N . ARG B 1 74 ? 8.909 24.98 -10.197 1 95.63 74 ARG B N 1
ATOM 2996 C CA . ARG B 1 74 ? 10.128 24.184 -10.308 1 95.63 74 ARG B CA 1
ATOM 2997 C C . ARG B 1 74 ? 11.285 24.849 -9.569 1 95.63 74 ARG B C 1
ATOM 2999 O O . ARG B 1 74 ? 12.293 24.204 -9.274 1 95.63 74 ARG B O 1
ATOM 3006 N N . SER B 1 75 ? 11.206 26.121 -9.34 1 95.55 75 SER B N 1
ATOM 3007 C CA . SER B 1 75 ? 12.27 26.851 -8.658 1 95.55 75 SER B CA 1
ATOM 3008 C C . SER B 1 75 ? 12.234 26.604 -7.154 1 95.55 75 SER B C 1
ATOM 3010 O O . SER B 1 75 ? 13.212 26.87 -6.452 1 95.55 75 SER B O 1
ATOM 3012 N N . ASP B 1 76 ? 11.062 26.186 -6.672 1 94.51 76 ASP B N 1
ATOM 3013 C CA . ASP B 1 76 ? 10.935 25.826 -5.263 1 94.51 76 ASP B CA 1
ATOM 3014 C C . ASP B 1 76 ? 11.313 24.365 -5.033 1 94.51 76 ASP B C 1
ATOM 3016 O O . ASP B 1 76 ? 10.609 23.458 -5.481 1 94.51 76 ASP B O 1
ATOM 3020 N N . PRO B 1 77 ? 12.343 24.115 -4.298 1 94.46 77 PRO B N 1
ATOM 3021 C CA . PRO B 1 77 ? 12.793 22.74 -4.07 1 94.46 77 PRO B CA 1
ATOM 3022 C C . PRO B 1 77 ? 11.798 21.921 -3.251 1 94.46 77 PRO B C 1
ATOM 3024 O O . PRO B 1 77 ? 11.903 20.694 -3.192 1 94.46 77 PRO B O 1
ATOM 3027 N N . ASN B 1 78 ? 10.862 22.594 -2.708 1 93.31 78 ASN B N 1
ATOM 3028 C CA . ASN B 1 78 ? 9.913 21.894 -1.849 1 93.31 78 ASN B CA 1
ATOM 3029 C C . ASN B 1 78 ? 8.536 21.794 -2.498 1 93.31 78 ASN B C 1
ATOM 3031 O O . ASN B 1 78 ? 7.536 21.574 -1.812 1 93.31 78 ASN B O 1
ATOM 3035 N N . SER B 1 79 ? 8.436 22.018 -3.777 1 97.34 79 SER B N 1
ATOM 3036 C CA . SER B 1 79 ? 7.185 21.847 -4.508 1 97.34 79 SER B CA 1
ATOM 3037 C C . SER B 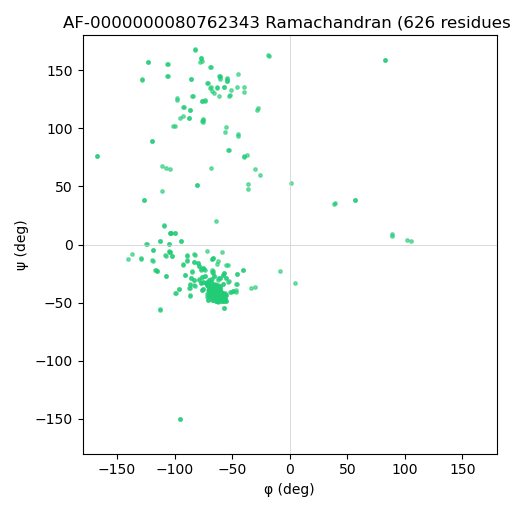1 79 ? 6.956 20.385 -4.877 1 97.34 79 SER B C 1
ATOM 3039 O O . SER B 1 79 ? 7.868 19.563 -4.774 1 97.34 79 SER B O 1
ATOM 3041 N N . VAL B 1 80 ? 5.757 20.076 -5.32 1 98.55 80 VAL B N 1
ATOM 3042 C CA . VAL B 1 80 ? 5.408 18.724 -5.742 1 98.55 80 VAL B CA 1
ATOM 3043 C C . VAL B 1 80 ? 6.27 18.315 -6.934 1 98.55 80 VAL B C 1
ATOM 3045 O O . VAL B 1 80 ? 6.863 17.233 -6.937 1 98.55 80 VAL B O 1
ATOM 3048 N N . VAL B 1 81 ? 6.401 19.178 -7.927 1 98.63 81 VAL B N 1
ATOM 3049 C CA . VAL B 1 81 ? 7.138 18.869 -9.148 1 98.63 81 VAL B CA 1
ATOM 3050 C C . VAL B 1 81 ? 8.612 18.642 -8.818 1 98.63 81 VAL B C 1
ATOM 3052 O O . VAL B 1 81 ? 9.232 17.707 -9.33 1 98.63 81 VAL B O 1
ATOM 3055 N N . SER B 1 82 ? 9.22 19.418 -7.954 1 98.41 82 SER B N 1
ATOM 3056 C CA . SER B 1 82 ? 10.621 19.267 -7.575 1 98.41 82 SER B CA 1
ATOM 3057 C C . SER B 1 82 ? 10.84 17.998 -6.757 1 98.41 82 SER B C 1
ATOM 3059 O O . SER B 1 82 ? 11.841 17.303 -6.937 1 98.41 82 SER B O 1
ATOM 3061 N N . SER B 1 83 ? 9.921 17.713 -5.868 1 98.6 83 SER B N 1
ATOM 3062 C CA . SER B 1 83 ? 10.004 16.488 -5.08 1 98.6 83 SER B CA 1
ATOM 3063 C C . SER B 1 83 ? 9.959 15.252 -5.972 1 98.6 83 SER B C 1
ATOM 3065 O O . SER B 1 83 ? 10.756 14.327 -5.8 1 98.6 83 SER B O 1
ATOM 3067 N N . LEU B 1 84 ? 9.076 15.266 -6.932 1 98.81 84 LEU B N 1
ATOM 3068 C CA . LEU B 1 84 ? 8.92 14.111 -7.809 1 98.81 84 LEU B CA 1
ATOM 3069 C C . LEU B 1 84 ? 10.104 13.988 -8.762 1 98.81 84 LEU B C 1
ATOM 3071 O O . LEU B 1 84 ? 10.507 12.879 -9.119 1 98.81 84 LEU B O 1
ATOM 3075 N N . ALA B 1 85 ? 10.662 15.1 -9.145 1 98.62 85 ALA B N 1
ATOM 3076 C CA . ALA B 1 85 ? 11.874 15.067 -9.96 1 98.62 85 ALA B CA 1
ATOM 3077 C C . ALA B 1 85 ? 13.031 14.428 -9.196 1 98.62 85 ALA B C 1
ATOM 3079 O O . ALA B 1 85 ? 13.753 13.588 -9.739 1 98.62 85 ALA B O 1
ATOM 3080 N N . ARG B 1 86 ? 13.19 14.767 -8.01 1 98.64 86 ARG B N 1
ATOM 3081 C CA . ARG B 1 86 ? 14.254 14.213 -7.179 1 98.64 86 ARG B CA 1
ATOM 3082 C C . ARG B 1 86 ? 13.991 12.745 -6.859 1 98.64 86 ARG B C 1
ATOM 3084 O O . ARG B 1 86 ? 14.92 11.936 -6.82 1 98.64 86 ARG B O 1
ATOM 3091 N N . ALA B 1 87 ? 12.734 12.42 -6.604 1 98.76 87 ALA B N 1
ATOM 3092 C CA . ALA B 1 87 ? 12.376 11.02 -6.392 1 98.76 87 ALA B CA 1
ATOM 3093 C C . ALA B 1 87 ? 12.75 10.168 -7.602 1 98.76 87 ALA B C 1
ATOM 3095 O O . ALA B 1 87 ? 13.307 9.079 -7.453 1 98.76 87 ALA B O 1
ATOM 3096 N N . ARG B 1 88 ? 12.395 10.663 -8.749 1 98.7 88 ARG B N 1
ATOM 3097 C CA . ARG B 1 88 ? 12.7 9.938 -9.978 1 98.7 88 ARG B CA 1
ATOM 3098 C C . ARG B 1 88 ? 14.204 9.761 -10.151 1 98.7 88 ARG B C 1
ATOM 3100 O O . ARG B 1 88 ? 14.666 8.698 -10.57 1 98.7 88 ARG B O 1
ATOM 3107 N N . GLU B 1 89 ? 14.998 10.799 -9.855 1 98.29 89 GLU B N 1
ATOM 3108 C CA . GLU B 1 89 ? 16.451 10.708 -9.953 1 98.29 89 GLU B CA 1
ATOM 3109 C C . GLU B 1 89 ? 17.006 9.669 -8.982 1 98.29 89 GLU B C 1
ATOM 3111 O O . GLU B 1 89 ? 17.902 8.899 -9.334 1 98.29 89 GLU B O 1
ATOM 3116 N N . ASN B 1 90 ? 16.547 9.628 -7.82 1 98.45 90 ASN B N 1
ATOM 3117 C CA . ASN B 1 90 ? 16.953 8.619 -6.847 1 98.45 90 ASN B CA 1
ATOM 3118 C C . ASN B 1 90 ? 16.595 7.212 -7.316 1 98.45 90 ASN B C 1
ATOM 3120 O O . ASN B 1 90 ? 17.4 6.288 -7.191 1 98.45 90 ASN B O 1
ATOM 3124 N N . ALA B 1 91 ? 15.366 7.055 -7.836 1 98.57 91 ALA B N 1
ATOM 3125 C CA . ALA B 1 91 ? 14.928 5.758 -8.345 1 98.57 91 ALA B CA 1
ATOM 3126 C C . ALA B 1 91 ? 15.82 5.288 -9.491 1 98.57 91 ALA B C 1
ATOM 3128 O O . ALA B 1 91 ? 16.144 4.102 -9.587 1 98.57 91 ALA B O 1
ATOM 3129 N N . ARG B 1 92 ? 16.153 6.205 -10.366 1 97.62 92 ARG B N 1
ATOM 3130 C CA . ARG B 1 92 ? 17.024 5.883 -11.491 1 97.62 92 ARG B CA 1
ATOM 3131 C C . ARG B 1 92 ? 18.36 5.33 -11.009 1 97.62 92 ARG B C 1
ATOM 3133 O O . ARG B 1 92 ? 18.92 4.42 -11.625 1 97.62 92 ARG B O 1
ATOM 3140 N N . GLN B 1 93 ? 18.83 5.806 -9.895 1 96.99 93 GLN B N 1
ATOM 3141 C CA . GLN B 1 93 ? 20.119 5.405 -9.343 1 96.99 93 GLN B CA 1
ATOM 3142 C C . GLN B 1 93 ? 20.043 4.013 -8.722 1 96.99 93 GLN B C 1
ATOM 3144 O O . GLN B 1 93 ? 21.064 3.339 -8.569 1 96.99 93 GLN B O 1
ATOM 3149 N N . VAL B 1 94 ? 18.865 3.542 -8.391 1 97.32 94 VAL B N 1
ATOM 3150 C CA . VAL B 1 94 ? 18.74 2.261 -7.703 1 97.32 94 VAL B CA 1
ATOM 3151 C C . VAL B 1 94 ? 17.766 1.361 -8.46 1 97.32 94 VAL B C 1
ATOM 3153 O O . VAL B 1 94 ? 16.966 0.649 -7.849 1 97.32 94 VAL B O 1
ATOM 3156 N N . ARG B 1 95 ? 17.75 1.355 -9.762 1 96.25 95 ARG B N 1
ATOM 3157 C CA . ARG B 1 95 ? 16.851 0.609 -10.637 1 96.25 95 ARG B CA 1
ATOM 3158 C C . ARG B 1 95 ? 16.9 -0.884 -10.328 1 96.25 95 ARG B C 1
ATOM 3160 O O . ARG B 1 95 ? 15.895 -1.584 -10.462 1 96.25 95 ARG B O 1
ATOM 3167 N N . ASP B 1 96 ? 17.989 -1.322 -9.864 1 93.23 96 ASP B N 1
ATOM 3168 C CA . ASP B 1 96 ? 18.159 -2.747 -9.598 1 93.23 96 ASP B CA 1
ATOM 3169 C C . ASP B 1 96 ? 17.569 -3.127 -8.241 1 93.23 96 ASP B C 1
ATOM 3171 O O . ASP B 1 96 ? 17.454 -4.311 -7.918 1 93.23 96 ASP B O 1
ATOM 3175 N N . GLN B 1 97 ? 17.162 -2.083 -7.435 1 95.53 97 GLN B N 1
ATOM 3176 C CA . GLN B 1 97 ? 16.624 -2.328 -6.101 1 95.53 97 GLN B CA 1
ATOM 3177 C C . GLN B 1 97 ? 15.103 -2.206 -6.09 1 95.53 97 GLN B C 1
ATOM 3179 O O . GLN B 1 97 ? 14.454 -2.56 -5.104 1 95.53 97 GLN B O 1
ATOM 3184 N N . ILE B 1 98 ? 14.559 -1.698 -7.212 1 96.9 98 ILE B N 1
ATOM 3185 C CA . ILE B 1 98 ? 13.109 -1.559 -7.3 1 96.9 98 ILE B CA 1
ATOM 3186 C C . ILE B 1 98 ? 12.591 -2.323 -8.516 1 96.9 98 ILE B C 1
ATOM 3188 O O . ILE B 1 98 ? 13.361 -2.666 -9.416 1 96.9 98 ILE B O 1
ATOM 3192 N N . THR B 1 99 ? 11.373 -2.703 -8.53 1 97.1 99 THR B N 1
ATOM 3193 C CA . THR B 1 99 ? 10.801 -3.457 -9.64 1 97.1 99 THR B CA 1
ATOM 3194 C C . THR B 1 99 ? 10.496 -2.536 -10.819 1 97.1 99 THR B C 1
ATOM 3196 O O . THR B 1 99 ? 10.355 -1.324 -10.646 1 97.1 99 THR B O 1
ATOM 3199 N N . THR B 1 100 ? 10.365 -3.078 -11.921 1 96.5 100 THR B N 1
ATOM 3200 C CA . THR B 1 100 ? 10.022 -2.353 -13.139 1 96.5 100 THR B CA 1
ATOM 3201 C C . THR B 1 100 ? 8.679 -1.643 -12.987 1 96.5 100 THR B C 1
ATOM 3203 O O . THR B 1 100 ? 8.526 -0.496 -13.412 1 96.5 100 THR B O 1
ATOM 3206 N N . GLU B 1 101 ? 7.746 -2.278 -12.42 1 95.75 101 GLU B N 1
ATOM 3207 C CA . GLU B 1 101 ? 6.422 -1.694 -12.224 1 95.75 101 GLU B CA 1
ATOM 3208 C C . GLU B 1 101 ? 6.494 -0.446 -11.349 1 95.75 101 GLU B C 1
ATOM 3210 O O . GLU B 1 101 ? 5.843 0.56 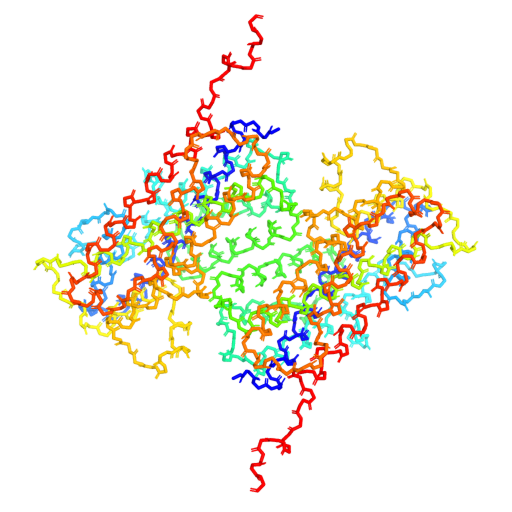-11.639 1 95.75 101 GLU B O 1
ATOM 3215 N N . THR B 1 102 ? 7.263 -0.502 -10.316 1 97.41 102 THR B N 1
ATOM 3216 C CA . THR B 1 102 ? 7.419 0.63 -9.409 1 97.41 102 THR B CA 1
ATOM 3217 C C . THR B 1 102 ? 8.069 1.811 -10.124 1 97.41 102 THR B C 1
ATOM 3219 O O . THR B 1 102 ? 7.602 2.946 -10.01 1 97.41 102 THR B O 1
ATOM 3222 N N . TRP B 1 103 ? 9.074 1.519 -10.891 1 98.03 103 TRP B N 1
ATOM 3223 C CA . TRP B 1 103 ? 9.762 2.543 -11.67 1 98.03 103 TRP B CA 1
ATOM 3224 C C . TRP B 1 103 ? 8.814 3.192 -12.673 1 98.03 103 TRP B C 1
ATOM 3226 O O . TRP B 1 103 ? 8.77 4.419 -12.79 1 98.03 103 TRP B O 1
ATOM 3236 N N . GLU B 1 104 ? 8.094 2.394 -13.339 1 97.53 104 GLU B N 1
ATOM 3237 C CA . GLU B 1 104 ? 7.195 2.878 -14.382 1 97.53 104 GLU B CA 1
ATOM 3238 C C . GLU B 1 104 ? 6.134 3.812 -13.806 1 97.53 104 GLU B C 1
ATOM 3240 O O . GLU B 1 104 ? 5.816 4.842 -14.404 1 97.53 104 GLU B O 1
ATOM 3245 N N . ARG B 1 105 ? 5.622 3.45 -12.664 1 97.98 105 ARG B N 1
ATOM 3246 C CA . ARG B 1 105 ? 4.595 4.278 -12.04 1 97.98 105 ARG B CA 1
ATOM 3247 C C . ARG B 1 105 ? 5.152 5.646 -11.659 1 97.98 105 ARG B C 1
ATOM 3249 O O . ARG B 1 105 ? 4.503 6.67 -11.883 1 97.98 105 ARG B O 1
ATOM 3256 N N . LEU B 1 106 ? 6.338 5.663 -11.097 1 98.55 106 LEU B N 1
ATOM 3257 C CA . LEU B 1 106 ? 6.97 6.919 -10.709 1 98.55 106 LEU B CA 1
ATOM 3258 C C . LEU B 1 106 ? 7.307 7.76 -11.936 1 98.55 106 LEU B C 1
ATOM 3260 O O . LEU B 1 106 ? 7.109 8.977 -11.934 1 98.55 106 LEU B O 1
ATOM 3264 N N . ASN B 1 107 ? 7.79 7.103 -12.966 1 98.11 107 ASN B N 1
ATOM 3265 C CA . ASN B 1 107 ? 8.166 7.803 -14.19 1 98.11 107 ASN B CA 1
ATOM 3266 C C . ASN B 1 107 ? 6.957 8.449 -14.86 1 98.11 107 ASN B C 1
ATOM 3268 O O . ASN B 1 107 ? 7.038 9.584 -15.334 1 98.11 107 ASN B O 1
ATOM 3272 N N . LEU B 1 108 ? 5.872 7.741 -14.916 1 97.81 108 LEU B N 1
ATOM 3273 C CA . LEU B 1 108 ? 4.654 8.278 -15.512 1 97.81 108 LEU B CA 1
ATOM 3274 C C . LEU B 1 108 ? 4.144 9.477 -14.718 1 97.81 108 LEU B C 1
ATOM 3276 O O . LEU B 1 108 ? 3.686 10.462 -15.3 1 97.81 108 LEU B O 1
ATOM 3280 N N . LEU B 1 109 ? 4.202 9.415 -13.423 1 98.39 109 LEU B N 1
ATOM 3281 C CA . LEU B 1 109 ? 3.798 10.52 -12.561 1 98.39 109 LEU B CA 1
ATOM 3282 C C . LEU B 1 109 ? 4.675 11.745 -12.8 1 98.39 109 LEU B C 1
ATOM 3284 O O . LEU B 1 109 ? 4.169 12.864 -12.91 1 98.39 109 LEU B O 1
ATOM 3288 N N . TYR B 1 110 ? 5.974 11.533 -12.851 1 98.34 110 TYR B N 1
ATOM 3289 C CA . TYR B 1 110 ? 6.924 12.603 -13.135 1 98.34 110 TYR B CA 1
ATOM 3290 C C . TYR B 1 110 ? 6.606 13.277 -14.464 1 98.34 110 TYR B C 1
ATOM 3292 O O . TYR B 1 110 ? 6.589 14.507 -14.555 1 98.34 110 TYR B O 1
ATOM 3300 N N . LEU B 1 111 ? 6.319 12.506 -15.482 1 98 111 LEU B N 1
ATOM 3301 C CA . LEU B 1 111 ? 6.022 13.038 -16.808 1 98 111 LEU B CA 1
ATOM 3302 C C . LEU B 1 111 ? 4.735 13.857 -16.789 1 98 111 LEU B C 1
ATOM 3304 O O . LEU B 1 111 ? 4.622 14.859 -17.498 1 98 111 LEU B O 1
ATOM 3308 N N . LYS B 1 112 ? 3.805 13.466 -15.998 1 97.23 112 LYS B N 1
ATOM 3309 C CA . LYS B 1 112 ? 2.543 14.19 -15.87 1 97.23 112 LYS B CA 1
ATOM 3310 C C . LYS B 1 112 ? 2.767 15.585 -15.294 1 97.23 112 LYS B C 1
ATOM 3312 O O . LYS B 1 112 ? 2.275 16.575 -15.841 1 97.23 112 LYS B O 1
ATOM 3317 N N . VAL B 1 113 ? 3.539 15.734 -14.242 1 98 113 VAL B N 1
ATOM 3318 C CA . VAL B 1 113 ? 3.665 17.003 -13.532 1 98 113 VAL B CA 1
ATOM 3319 C C . VAL B 1 113 ? 4.68 17.894 -14.243 1 98 113 VAL B C 1
ATOM 3321 O O . VAL B 1 113 ? 4.755 19.096 -13.976 1 98 113 VAL B O 1
ATOM 3324 N N . THR B 1 114 ? 5.472 17.303 -15.135 1 97.45 114 THR B N 1
ATOM 3325 C CA . THR B 1 114 ? 6.458 18.091 -15.866 1 97.45 114 THR B CA 1
ATOM 3326 C C . THR B 1 114 ? 6.004 18.326 -17.303 1 97.45 114 THR B C 1
ATOM 3328 O O . THR B 1 114 ? 6.736 18.915 -18.102 1 97.45 114 THR B O 1
ATOM 3331 N N . ASP B 1 115 ? 4.849 17.81 -17.622 1 97.13 115 ASP B N 1
ATOM 3332 C CA . ASP B 1 115 ? 4.286 18.027 -18.951 1 97.13 115 ASP B CA 1
ATOM 3333 C C . ASP B 1 115 ? 4.197 19.516 -19.274 1 97.13 115 ASP B C 1
ATOM 3335 O O . ASP B 1 115 ? 3.836 20.323 -18.415 1 97.13 115 ASP B O 1
ATOM 3339 N N . PRO B 1 116 ? 4.482 19.907 -20.495 1 96.17 116 PRO B N 1
ATOM 3340 C CA . PRO B 1 116 ? 4.384 21.316 -20.883 1 96.17 116 PRO B CA 1
ATOM 3341 C C . PRO B 1 116 ? 2.989 21.895 -20.658 1 96.17 116 PRO B C 1
ATOM 3343 O O . PRO B 1 116 ? 2.845 23.1 -20.437 1 96.17 116 PRO B O 1
ATOM 3346 N N . ASN B 1 117 ? 1.996 21.074 -20.683 1 97.3 117 ASN B N 1
ATOM 3347 C CA . ASN B 1 117 ? 0.62 21.53 -20.523 1 97.3 117 ASN B CA 1
ATOM 3348 C C . ASN B 1 117 ? 0.162 21.434 -19.07 1 97.3 117 ASN B C 1
ATOM 3350 O O . ASN B 1 117 ? -1.002 21.696 -18.763 1 97.3 117 ASN B O 1
ATOM 3354 N N . ALA B 1 118 ? 1.005 21.047 -18.153 1 97.26 118 ALA B N 1
ATOM 3355 C CA . ALA B 1 118 ? 0.622 20.811 -16.763 1 97.26 118 ALA B CA 1
ATOM 3356 C C . ALA B 1 118 ? -0.007 22.058 -16.148 1 97.26 118 ALA B C 1
ATOM 3358 O O . ALA B 1 118 ? -1 21.967 -15.423 1 97.26 118 ALA B O 1
ATOM 3359 N N . THR B 1 119 ? 0.593 23.193 -16.428 1 96.45 119 THR B N 1
ATOM 3360 C CA . THR B 1 119 ? 0.068 24.448 -15.902 1 96.45 119 THR B CA 1
ATOM 3361 C C . THR B 1 119 ? -1.343 24.705 -16.424 1 96.45 119 THR B C 1
ATOM 3363 O O . THR B 1 119 ? -2.231 25.093 -15.662 1 96.45 119 THR B O 1
ATOM 3366 N N . LYS B 1 120 ? -1.546 24.539 -17.716 1 97.18 120 LYS B N 1
ATOM 3367 C CA . LYS B 1 120 ? -2.855 24.716 -18.338 1 97.18 120 LYS B CA 1
ATOM 3368 C C . LYS B 1 120 ? -3.866 23.715 -17.785 1 97.18 120 LYS B C 1
ATOM 3370 O O . LYS B 1 120 ? -5.015 24.071 -17.513 1 97.18 120 LYS B O 1
ATOM 3375 N N . ASP B 1 121 ? -3.438 22.482 -17.63 1 97.23 121 ASP B N 1
ATOM 3376 C CA . ASP B 1 121 ? -4.306 21.438 -17.094 1 97.23 121 ASP B CA 1
ATOM 3377 C C . ASP B 1 121 ? -4.712 21.746 -15.655 1 97.23 121 ASP B C 1
ATOM 3379 O O . ASP B 1 121 ? -5.869 21.551 -15.275 1 97.23 121 ASP B O 1
ATOM 3383 N N . PHE B 1 122 ? -3.767 22.231 -14.877 1 97.35 122 PHE B N 1
ATOM 3384 C CA . PHE B 1 122 ? -4.045 22.613 -13.498 1 97.35 122 PHE B CA 1
ATOM 3385 C C . PHE B 1 122 ? -5.053 23.755 -13.444 1 97.35 122 PHE B C 1
ATOM 3387 O O . PHE B 1 122 ? -5.997 23.72 -12.653 1 97.35 122 PHE B O 1
ATOM 3394 N N . ALA B 1 123 ? -4.898 24.741 -14.269 1 95.83 123 ALA B N 1
ATOM 3395 C CA . ALA B 1 123 ? -5.783 25.903 -14.296 1 95.83 123 ALA B CA 1
ATOM 3396 C C . ALA B 1 123 ? -7.186 25.513 -14.75 1 95.83 123 ALA B C 1
ATOM 3398 O O . ALA B 1 123 ? -8.178 26.064 -14.266 1 95.83 123 ALA B O 1
ATOM 3399 N N . ALA B 1 124 ? -7.294 24.582 -15.701 1 96.09 124 ALA B N 1
ATOM 3400 C CA . ALA B 1 124 ? -8.572 24.161 -16.27 1 96.09 124 ALA B CA 1
ATOM 3401 C C . ALA B 1 124 ? -9.348 23.288 -15.288 1 96.09 124 ALA B C 1
ATOM 3403 O O . ALA B 1 124 ? -10.579 23.23 -15.338 1 96.09 124 ALA B O 1
ATOM 3404 N N . GLY B 1 125 ? -8.611 22.609 -14.407 1 96.52 125 GLY B N 1
ATOM 3405 C CA . GLY B 1 125 ? -9.22 21.709 -13.441 1 96.52 125 GLY B CA 1
ATOM 3406 C C . GLY B 1 125 ? -8.262 21.267 -12.351 1 96.52 125 GLY B C 1
ATOM 3407 O O . GLY B 1 125 ? -7.856 20.104 -12.309 1 96.52 125 GLY B O 1
ATOM 3408 N N . SER B 1 126 ? -8.016 22.156 -11.427 1 96.05 126 SER B N 1
ATOM 3409 C CA . SER B 1 126 ? -7.034 21.929 -10.372 1 96.05 126 SER B CA 1
ATOM 3410 C C . SER B 1 126 ? -7.417 20.733 -9.508 1 96.05 126 SER B C 1
ATOM 3412 O O . SER 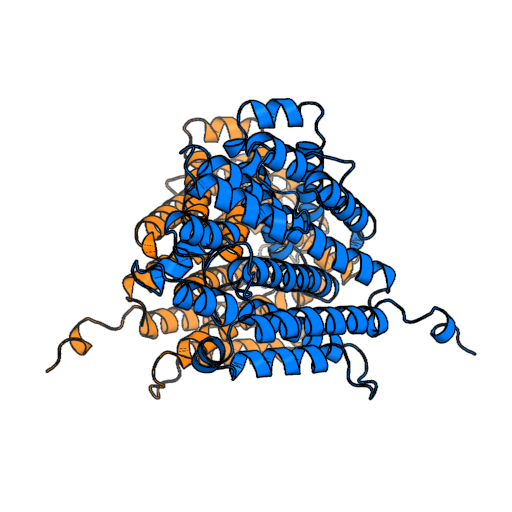B 1 126 ? -6.558 19.933 -9.13 1 96.05 126 SER B O 1
ATOM 3414 N N . ASP B 1 127 ? -8.696 20.596 -9.276 1 94.26 127 ASP B N 1
ATOM 3415 C CA . ASP B 1 127 ? -9.17 19.513 -8.419 1 94.26 127 ASP B CA 1
ATOM 3416 C C . ASP B 1 127 ? -8.891 18.151 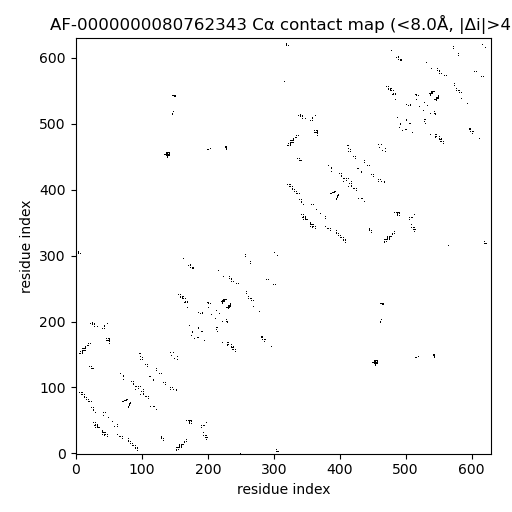-9.05 1 94.26 127 ASP B C 1
ATOM 3418 O O . ASP B 1 127 ? -8.376 17.248 -8.388 1 94.26 127 ASP B O 1
ATOM 3422 N N . ILE B 1 128 ? -9.201 18.053 -10.28 1 96.3 128 ILE B N 1
ATOM 3423 C CA . ILE B 1 128 ? -8.982 16.804 -11.002 1 96.3 128 ILE B CA 1
ATOM 3424 C C . ILE B 1 128 ? -7.484 16.526 -11.106 1 96.3 128 ILE B C 1
ATOM 3426 O O . ILE B 1 128 ? -7.042 15.391 -10.909 1 96.3 128 ILE B O 1
ATOM 3430 N N . PHE B 1 129 ? -6.727 17.554 -11.414 1 97.89 129 PHE B N 1
ATOM 3431 C CA . PHE B 1 129 ? -5.279 17.432 -11.54 1 97.89 129 PHE B CA 1
ATOM 3432 C C . PHE B 1 129 ? -4.667 16.896 -10.251 1 97.89 129 PHE B C 1
ATOM 3434 O O . PHE B 1 129 ? -3.892 15.938 -10.277 1 97.89 129 PHE B O 1
ATOM 3441 N N . LEU B 1 130 ? -5.042 17.46 -9.14 1 98.12 130 LEU B N 1
ATOM 3442 C CA . LEU B 1 130 ? -4.489 17.079 -7.846 1 98.12 130 LEU B CA 1
ATOM 3443 C C . LEU B 1 130 ? -4.97 15.691 -7.436 1 98.12 130 LEU B C 1
ATOM 3445 O O . LEU B 1 130 ? -4.204 14.904 -6.875 1 98.12 130 LEU B O 1
ATOM 3449 N N . HIS B 1 131 ? -6.168 15.431 -7.705 1 96.72 131 HIS B N 1
ATOM 3450 C CA . HIS B 1 131 ? -6.716 14.108 -7.428 1 96.72 131 HIS B CA 1
ATOM 3451 C C . HIS B 1 131 ? -5.947 13.025 -8.176 1 96.72 131 HIS B C 1
ATOM 3453 O O . HIS B 1 131 ? -5.646 11.97 -7.614 1 96.72 131 HIS B O 1
ATOM 3459 N N . ASP B 1 132 ? -5.629 13.288 -9.387 1 97.37 132 ASP B N 1
ATOM 3460 C CA . ASP B 1 132 ? -4.888 12.331 -10.203 1 97.37 132 ASP B CA 1
ATOM 3461 C C . ASP B 1 132 ? -3.468 12.142 -9.675 1 97.37 132 ASP B C 1
ATOM 3463 O O . ASP B 1 132 ? -2.938 11.029 -9.688 1 97.37 132 ASP B O 1
ATOM 3467 N N . VAL B 1 133 ? -2.841 13.192 -9.276 1 98.57 133 VAL B N 1
ATOM 3468 C CA . VAL B 1 133 ? -1.492 13.115 -8.724 1 98.57 133 VAL B CA 1
ATOM 3469 C C . VAL B 1 133 ? -1.498 12.257 -7.461 1 98.57 133 VAL B C 1
ATOM 3471 O O . VAL B 1 133 ? -0.651 11.375 -7.297 1 98.57 133 VAL B O 1
ATOM 3474 N N . ILE B 1 134 ? -2.467 12.479 -6.607 1 98.37 134 ILE B N 1
ATOM 3475 C CA . ILE B 1 134 ? -2.581 11.719 -5.367 1 98.37 134 ILE B CA 1
ATOM 3476 C C . ILE B 1 134 ? -2.843 10.249 -5.685 1 98.37 134 ILE B C 1
ATOM 3478 O O . ILE B 1 134 ? -2.235 9.359 -5.085 1 98.37 134 ILE B O 1
ATOM 3482 N N . ALA B 1 135 ? -3.69 9.988 -6.635 1 97.96 135 ALA B N 1
ATOM 3483 C CA . ALA B 1 135 ? -3.98 8.622 -7.065 1 97.96 135 ALA B CA 1
ATOM 3484 C C . ALA B 1 135 ? -2.721 7.929 -7.577 1 97.96 135 ALA B C 1
ATOM 3486 O O . ALA B 1 135 ? -2.467 6.767 -7.25 1 97.96 135 ALA B O 1
ATOM 3487 N N . ASP B 1 136 ? -1.966 8.607 -8.378 1 98.42 136 ASP B N 1
ATOM 3488 C CA . ASP B 1 136 ? -0.737 8.04 -8.923 1 98.42 136 ASP B CA 1
ATOM 3489 C C . ASP B 1 136 ? 0.277 7.759 -7.816 1 98.42 136 ASP B C 1
ATOM 3491 O O . ASP B 1 136 ? 1.044 6.798 -7.899 1 98.42 136 ASP B O 1
ATOM 3495 N N . LEU B 1 137 ? 0.301 8.585 -6.837 1 98.69 137 LEU B N 1
ATOM 3496 C CA . LEU B 1 137 ? 1.186 8.36 -5.699 1 98.69 137 LEU B CA 1
ATOM 3497 C C . LEU B 1 137 ? 0.759 7.126 -4.913 1 98.69 137 LEU B C 1
ATOM 3499 O O . LEU B 1 137 ? 1.602 6.335 -4.484 1 98.69 137 LEU B O 1
ATOM 3503 N N . HIS B 1 138 ? -0.57 6.948 -4.717 1 98.37 138 HIS B N 1
ATOM 3504 C CA . HIS B 1 138 ? -1.084 5.732 -4.097 1 98.37 138 HIS B CA 1
ATOM 3505 C C . HIS B 1 138 ? -0.741 4.502 -4.931 1 98.37 138 HIS B C 1
ATOM 3507 O O . HIS B 1 138 ? -0.427 3.443 -4.383 1 98.37 138 HIS B O 1
ATOM 3513 N N . LEU B 1 139 ? -0.87 4.636 -6.204 1 98.55 139 LEU B N 1
ATOM 3514 C CA . LEU B 1 139 ? -0.529 3.546 -7.113 1 98.55 139 LEU B CA 1
ATOM 3515 C C . LEU B 1 139 ? 0.936 3.152 -6.964 1 98.55 139 LEU B C 1
ATOM 3517 O O . LEU B 1 139 ? 1.263 1.964 -6.927 1 98.55 139 LEU B O 1
ATOM 3521 N N . PHE B 1 140 ? 1.831 4.12 -6.914 1 98.67 140 PHE B N 1
ATOM 3522 C CA . PHE B 1 140 ? 3.245 3.846 -6.686 1 98.67 140 PHE B CA 1
ATOM 3523 C C . PHE B 1 140 ? 3.442 3.045 -5.404 1 98.67 140 PHE B C 1
ATOM 3525 O O . PHE B 1 140 ? 4.152 2.038 -5.398 1 98.67 140 PHE B O 1
ATOM 3532 N N . LYS B 1 141 ? 2.816 3.511 -4.351 1 98.38 141 LYS B N 1
ATOM 3533 C CA . LYS B 1 141 ? 2.964 2.849 -3.058 1 98.38 141 LYS B CA 1
ATOM 3534 C C . LYS B 1 141 ? 2.409 1.428 -3.101 1 98.38 141 LYS B C 1
ATOM 3536 O O . LYS B 1 141 ? 3.021 0.5 -2.567 1 98.38 141 LYS B O 1
ATOM 3541 N N . GLY B 1 142 ? 1.273 1.254 -3.726 1 98.14 142 GLY B N 1
ATOM 3542 C CA . GLY B 1 142 ? 0.689 -0.069 -3.871 1 98.14 142 GLY B CA 1
ATOM 3543 C C . GLY B 1 142 ? 1.545 -1.012 -4.695 1 98.14 142 GLY B C 1
ATOM 3544 O O . GLY B 1 142 ? 1.704 -2.183 -4.343 1 98.14 142 GLY B O 1
ATOM 3545 N N . ALA B 1 143 ? 2.089 -0.497 -5.785 1 98.21 143 ALA B N 1
ATOM 3546 C CA . ALA B 1 143 ? 2.963 -1.299 -6.637 1 98.21 143 ALA B CA 1
ATOM 3547 C C . ALA B 1 143 ? 4.223 -1.722 -5.887 1 98.21 143 ALA B C 1
ATOM 3549 O O . ALA B 1 143 ? 4.628 -2.886 -5.948 1 98.21 143 ALA B O 1
ATOM 3550 N N . ALA B 1 144 ? 4.801 -0.77 -5.184 1 98.36 144 ALA B N 1
ATOM 3551 C CA . ALA B 1 144 ? 6.01 -1.067 -4.42 1 98.36 144 ALA B CA 1
ATOM 3552 C C . ALA B 1 144 ? 5.74 -2.125 -3.354 1 98.36 144 ALA B C 1
ATOM 3554 O O . ALA B 1 144 ? 6.501 -3.085 -3.217 1 98.36 144 ALA B O 1
ATOM 3555 N N . ASP B 1 145 ? 4.676 -2.013 -2.689 1 97.67 145 ASP B N 1
ATOM 3556 C CA . ASP B 1 145 ? 4.344 -2.912 -1.588 1 97.67 145 ASP B CA 1
ATOM 3557 C C . ASP B 1 145 ? 4.057 -4.323 -2.099 1 97.67 145 ASP B C 1
ATOM 3559 O O . ASP B 1 145 ? 4.345 -5.307 -1.415 1 97.67 145 ASP B O 1
ATOM 3563 N N . THR B 1 146 ? 3.532 -4.427 -3.235 1 96.6 146 THR B N 1
ATOM 3564 C CA . THR B 1 146 ? 3.045 -5.704 -3.743 1 96.6 146 THR B CA 1
ATOM 3565 C C . THR B 1 146 ? 4.138 -6.428 -4.524 1 96.6 146 THR B C 1
ATOM 3567 O O . THR B 1 146 ? 4.156 -7.659 -4.581 1 96.6 146 THR B O 1
ATOM 3570 N N . THR B 1 147 ? 5.099 -5.706 -5.107 1 97.33 147 THR B N 1
ATOM 3571 C CA . THR B 1 147 ? 5.981 -6.359 -6.068 1 97.33 147 THR B CA 1
ATOM 3572 C C . THR B 1 147 ? 7.417 -6.385 -5.553 1 97.33 147 THR B C 1
ATOM 3574 O O . THR B 1 147 ? 8.222 -7.212 -5.986 1 97.33 147 THR B O 1
ATOM 3577 N N . MET B 1 148 ? 7.778 -5.494 -4.635 1 97.72 148 MET B N 1
ATOM 3578 C CA . MET B 1 148 ? 9.132 -5.481 -4.087 1 97.72 148 MET B CA 1
ATOM 3579 C C . MET B 1 148 ? 9.253 -6.448 -2.914 1 97.72 148 MET B C 1
ATOM 3581 O O . MET B 1 148 ? 8.343 -6.545 -2.088 1 97.72 148 MET B O 1
ATOM 3585 N N . SER B 1 149 ? 10.415 -7.121 -2.823 1 97.73 149 SER B N 1
ATOM 3586 C CA . SER B 1 149 ? 10.703 -7.84 -1.586 1 97.73 149 SER B CA 1
ATOM 3587 C C . SER B 1 149 ? 10.818 -6.883 -0.404 1 97.73 149 SER B C 1
ATOM 3589 O O . SER B 1 149 ? 11.409 -5.808 -0.524 1 97.73 149 SER B O 1
ATOM 3591 N N . HIS B 1 150 ? 10.227 -7.249 0.63 1 97.45 150 HIS B N 1
ATOM 3592 C CA . HIS B 1 150 ? 10.254 -6.423 1.832 1 97.45 150 HIS B CA 1
ATOM 3593 C C . HIS B 1 150 ? 11.553 -6.619 2.606 1 97.45 150 HIS B C 1
ATOM 3595 O O . HIS B 1 150 ? 11.53 -6.878 3.811 1 97.45 150 HIS B O 1
ATOM 3601 N N . GLY B 1 151 ? 12.651 -6.492 1.935 1 95.02 151 GLY B N 1
ATOM 3602 C CA . GLY B 1 151 ? 13.984 -6.547 2.513 1 95.02 151 GLY B CA 1
ATOM 3603 C C . GLY B 1 151 ? 14.55 -5.177 2.839 1 95.02 151 GLY B C 1
ATOM 3604 O O . GLY B 1 151 ? 13.801 -4.247 3.144 1 95.02 151 GLY B O 1
ATOM 3605 N N . GLU B 1 152 ? 15.757 -5 2.795 1 93.68 152 GLU B N 1
ATOM 3606 C CA . GLU B 1 152 ? 16.445 -3.785 3.222 1 93.68 152 GLU B CA 1
ATOM 3607 C C . GLU B 1 152 ? 16.059 -2.596 2.348 1 93.68 152 GLU B C 1
ATOM 3609 O O . GLU B 1 152 ? 15.797 -1.504 2.857 1 93.68 152 GLU B O 1
ATOM 3614 N N . SER B 1 153 ? 16.034 -2.847 1.038 1 96.41 153 SER B N 1
ATOM 3615 C CA . SER B 1 153 ? 15.719 -1.761 0.115 1 96.41 153 SER B CA 1
ATOM 3616 C C . SER B 1 153 ? 14.333 -1.187 0.389 1 96.41 153 SER B C 1
ATOM 3618 O O . SER B 1 153 ? 14.168 0.03 0.492 1 96.41 153 SER B O 1
ATOM 3620 N N . TRP B 1 154 ? 13.396 -2.041 0.531 1 97.51 154 TRP B N 1
ATOM 3621 C CA . TRP B 1 154 ? 12.023 -1.64 0.822 1 97.51 154 TRP B CA 1
ATOM 3622 C C . TRP B 1 154 ? 11.933 -0.95 2.179 1 97.51 154 TRP B C 1
ATOM 3624 O O . TRP B 1 154 ? 11.24 0.06 2.324 1 97.51 154 TRP B O 1
ATOM 3634 N N . ARG B 1 155 ? 12.628 -1.383 3.107 1 96.93 155 ARG B N 1
ATOM 3635 C CA . ARG B 1 155 ? 12.575 -0.842 4.462 1 96.93 155 ARG B CA 1
ATOM 3636 C C . ARG B 1 155 ? 13.154 0.568 4.511 1 96.93 155 ARG B C 1
ATOM 3638 O O . ARG B 1 155 ? 12.656 1.423 5.247 1 96.93 155 ARG B O 1
ATOM 3645 N N . PHE B 1 156 ? 14.207 0.82 3.762 1 96.9 156 PHE B N 1
ATOM 3646 C CA . PHE B 1 156 ? 14.76 2.168 3.707 1 96.9 156 PHE B CA 1
ATOM 3647 C C . PHE B 1 156 ? 13.76 3.139 3.089 1 96.9 156 PHE B C 1
ATOM 3649 O O . PHE B 1 156 ? 13.608 4.267 3.562 1 96.9 156 PHE B O 1
ATOM 3656 N N . MET B 1 157 ? 13.134 2.706 2.067 1 98.41 157 MET B N 1
ATOM 3657 C CA . MET B 1 157 ? 12.119 3.551 1.443 1 98.41 157 MET B CA 1
ATOM 3658 C C . MET B 1 157 ? 10.991 3.859 2.421 1 98.41 157 MET B C 1
ATOM 3660 O O . MET B 1 157 ? 10.565 5.009 2.542 1 98.41 157 MET B O 1
ATOM 3664 N N . MET B 1 158 ? 10.569 2.807 3.134 1 98.4 158 MET B N 1
ATOM 3665 C CA . MET B 1 158 ? 9.496 2.978 4.109 1 98.4 158 MET B CA 1
ATOM 3666 C C . MET B 1 158 ? 9.937 3.889 5.25 1 98.4 158 MET B C 1
ATOM 3668 O O . MET B 1 158 ? 9.158 4.716 5.726 1 98.4 158 MET B O 1
ATOM 3672 N N . LEU B 1 159 ? 11.122 3.722 5.653 1 97.78 159 LEU B N 1
ATOM 3673 C CA . LEU B 1 159 ? 11.671 4.595 6.685 1 97.78 159 LEU B CA 1
ATOM 3674 C C . LEU B 1 159 ? 11.596 6.057 6.257 1 97.78 159 LEU B C 1
ATOM 3676 O O . LEU B 1 159 ? 11.212 6.921 7.048 1 97.78 159 LEU B O 1
ATOM 3680 N N . GLY B 1 160 ? 11.973 6.304 5.029 1 98.05 160 GLY B N 1
ATOM 3681 C CA . GLY B 1 160 ? 11.862 7.653 4.497 1 98.05 160 GLY B CA 1
ATOM 3682 C C . GLY B 1 160 ? 10.444 8.19 4.523 1 98.05 160 GLY B C 1
ATOM 3683 O O . GLY B 1 160 ? 10.216 9.338 4.91 1 98.05 160 GLY B O 1
ATOM 3684 N N . ILE B 1 161 ? 9.51 7.378 4.154 1 98.66 161 ILE B N 1
ATOM 3685 C CA . ILE B 1 161 ? 8.106 7.77 4.101 1 98.66 161 ILE B CA 1
ATOM 3686 C C . ILE B 1 161 ? 7.625 8.154 5.499 1 98.66 161 ILE B C 1
ATOM 3688 O O . ILE B 1 161 ? 7.088 9.247 5.698 1 98.66 161 ILE B O 1
ATOM 3692 N N . TYR B 1 162 ? 7.884 7.344 6.463 1 98.46 162 TYR B N 1
ATOM 3693 C CA . TYR B 1 162 ? 7.332 7.569 7.794 1 98.46 162 TYR B CA 1
ATOM 3694 C C . TYR B 1 162 ? 8.065 8.7 8.505 1 98.46 162 TYR B C 1
ATOM 3696 O O . TYR B 1 162 ? 7.465 9.443 9.286 1 98.46 162 TYR B O 1
ATOM 3704 N N . MET B 1 163 ? 9.33 8.861 8.237 1 97.76 163 MET B N 1
ATOM 3705 C CA . MET B 1 163 ? 10.069 9.997 8.783 1 97.76 163 MET B CA 1
ATOM 3706 C C . MET B 1 163 ? 9.497 11.314 8.271 1 97.76 163 MET B C 1
ATOM 3708 O O . MET B 1 163 ? 9.273 12.243 9.05 1 97.76 163 MET B O 1
ATOM 3712 N N . GLU B 1 164 ? 9.281 11.343 6.983 1 97.67 164 GLU B N 1
ATOM 3713 C CA . GLU B 1 164 ? 8.714 12.545 6.379 1 97.67 164 GLU B CA 1
ATOM 3714 C C . GLU B 1 164 ? 7.308 12.818 6.905 1 97.67 164 GLU B C 1
ATOM 3716 O O . GLU B 1 164 ? 6.969 13.96 7.221 1 97.67 164 GLU B O 1
ATOM 3721 N N . ARG B 1 165 ? 6.551 11.822 7.062 1 97.98 165 ARG B N 1
ATOM 3722 C CA . ARG B 1 165 ? 5.173 11.934 7.53 1 97.98 165 ARG B CA 1
ATOM 3723 C C . ARG B 1 165 ? 5.121 12.481 8.953 1 97.98 165 ARG B C 1
ATOM 3725 O O . ARG B 1 165 ? 4.348 13.397 9.243 1 97.98 165 ARG B O 1
ATOM 3732 N N . ALA B 1 166 ? 5.914 11.946 9.841 1 97.21 166 ALA B N 1
ATOM 3733 C CA . ALA B 1 166 ? 5.961 12.409 11.226 1 97.21 166 ALA B CA 1
ATOM 3734 C C . ALA B 1 166 ? 6.328 13.888 11.297 1 97.21 166 ALA B C 1
ATOM 3736 O O . ALA B 1 166 ? 5.721 14.649 12.055 1 97.21 166 ALA B O 1
ATOM 3737 N N . GLN B 1 167 ? 7.267 14.289 10.501 1 94.57 167 GLN B N 1
ATOM 3738 C CA . GLN B 1 167 ? 7.731 15.673 10.51 1 94.57 167 GLN B CA 1
ATOM 3739 C C . GLN B 1 167 ? 6.666 16.614 9.953 1 94.57 167 GLN B C 1
ATOM 3741 O O . GLN B 1 167 ? 6.407 17.674 10.526 1 94.57 167 GLN B O 1
ATOM 3746 N N . LEU B 1 168 ? 6.05 16.219 8.859 1 95.44 168 LEU B N 1
ATOM 3747 C CA . LEU B 1 168 ? 5.069 17.075 8.2 1 95.44 168 LEU B CA 1
ATOM 3748 C C . LEU B 1 168 ? 3.831 17.254 9.072 1 95.44 168 LEU B C 1
ATOM 3750 O O . LEU B 1 168 ? 3.316 18.367 9.205 1 95.44 168 LEU B O 1
ATOM 3754 N N . VAL B 1 169 ? 3.375 16.216 9.698 1 96.71 169 VAL B N 1
ATOM 3755 C CA . VAL B 1 169 ? 2.185 16.288 10.539 1 96.71 169 VAL B CA 1
ATOM 3756 C C . VAL B 1 169 ? 2.497 17.075 11.81 1 96.71 169 VAL B C 1
ATOM 3758 O O . VAL B 1 169 ? 1.672 17.865 12.276 1 96.71 169 VAL B O 1
ATOM 3761 N N . SER B 1 170 ? 3.668 16.883 12.377 1 94.04 170 SER B N 1
ATOM 3762 C CA . SER B 1 170 ? 4.064 17.633 13.565 1 94.04 170 SER B CA 1
ATOM 3763 C C . SER B 1 170 ? 4.116 19.131 13.28 1 94.04 170 SER B C 1
ATOM 3765 O O . SER B 1 170 ? 3.664 19.938 14.095 1 94.04 170 SER B O 1
ATOM 3767 N N . ARG B 1 171 ? 4.636 19.516 12.154 1 91.67 171 ARG B N 1
ATOM 3768 C CA . ARG B 1 171 ? 4.709 20.925 11.781 1 91.67 171 ARG B CA 1
ATOM 3769 C C . ARG B 1 171 ? 3.315 21.514 11.595 1 91.67 171 ARG B C 1
ATOM 3771 O O . ARG B 1 171 ? 3.055 22.648 12.004 1 91.67 171 ARG B O 1
ATOM 3778 N N . LEU B 1 172 ? 2.481 20.773 10.946 1 93.48 172 LEU B N 1
ATOM 3779 C CA . LEU B 1 172 ? 1.101 21.207 10.766 1 93.48 172 LEU B CA 1
ATOM 3780 C C . LEU B 1 172 ? 0.434 21.472 12.112 1 93.48 172 LEU B C 1
ATOM 3782 O O . LEU B 1 172 ? -0.194 22.516 12.304 1 93.48 172 LEU B O 1
ATOM 3786 N N . LEU B 1 173 ? 0.665 20.565 13.068 1 92.69 173 LEU B N 1
ATOM 3787 C CA . LEU B 1 173 ? 0.04 20.69 14.38 1 92.69 173 LEU B CA 1
ATOM 3788 C C . LEU B 1 173 ? 0.669 21.83 15.175 1 92.69 173 LEU B C 1
ATOM 3790 O O . LEU B 1 173 ? -0.014 22.5 15.953 1 92.69 173 LEU B O 1
ATOM 3794 N N . GLU B 1 174 ? 1.913 22.054 14.978 1 87.81 174 GLU B N 1
ATOM 3795 C CA . GLU B 1 174 ? 2.58 23.174 15.635 1 87.81 174 GLU B CA 1
ATOM 3796 C C . GLU B 1 174 ? 1.972 24.507 15.207 1 87.81 174 GLU B C 1
ATOM 3798 O O . GLU B 1 174 ? 1.728 25.38 16.041 1 87.81 174 GLU B O 1
ATOM 3803 N N . VAL B 1 175 ? 1.771 24.631 13.949 1 87.46 175 VAL B N 1
ATOM 3804 C CA . VAL B 1 175 ? 1.191 25.858 13.412 1 87.46 175 VAL B CA 1
ATOM 3805 C C . VAL B 1 175 ? -0.212 26.058 13.98 1 87.46 175 VAL B C 1
ATOM 3807 O O . VAL B 1 175 ? -0.605 27.183 14.298 1 87.46 175 VAL B O 1
ATOM 3810 N N . CYS B 1 176 ? -0.949 25.007 14.19 1 87.93 176 CYS B N 1
ATOM 3811 C CA . CYS B 1 176 ? -2.354 25.078 14.573 1 87.93 176 CYS B CA 1
ATOM 3812 C C . CYS B 1 176 ? -2.501 25.228 16.082 1 87.93 176 CYS B C 1
ATOM 3814 O O . CYS B 1 176 ? -3.453 25.849 16.559 1 87.93 176 CYS B O 1
ATOM 3816 N N . PHE B 1 177 ? -1.55 24.705 16.829 1 83.39 177 PHE B N 1
ATOM 3817 C CA . PHE B 1 177 ? -1.856 24.559 18.247 1 83.39 177 PHE B CA 1
ATOM 3818 C C . PHE B 1 177 ? -0.749 25.159 19.104 1 83.39 177 PHE B C 1
ATOM 3820 O O . PHE B 1 177 ? -0.88 25.242 20.327 1 83.39 177 PHE B O 1
ATOM 3827 N N . ALA B 1 178 ? 0.284 25.439 18.468 1 75.17 178 ALA B N 1
ATOM 3828 C CA . ALA B 1 178 ? 1.317 26.085 19.274 1 75.17 178 ALA B CA 1
ATOM 3829 C C . ALA B 1 178 ? 0.977 27.55 19.529 1 75.17 178 ALA B C 1
ATOM 3831 O O . ALA B 1 178 ? 0.337 28.199 18.698 1 75.17 178 ALA B O 1
ATOM 3832 N N . GLU B 1 179 ? 0.912 27.953 20.716 1 62.97 179 GLU B N 1
ATOM 3833 C CA . GLU B 1 179 ? 0.534 29.288 21.17 1 62.97 179 GLU B CA 1
ATOM 3834 C C . GLU B 1 179 ? 1.112 30.365 20.257 1 62.97 179 GLU B C 1
ATOM 3836 O O . GLU B 1 179 ? 2.32 30.398 20.015 1 62.97 179 GLU B O 1
ATOM 3841 N N . SER B 1 180 ? 0.539 30.541 19.081 1 56.24 180 SER B N 1
ATOM 3842 C CA . SER B 1 180 ? 1.026 31.72 18.373 1 56.24 180 SER B CA 1
ATOM 3843 C C . SER B 1 180 ? 0.165 32.942 18.676 1 56.24 180 SER B C 1
ATOM 3845 O O . SER B 1 180 ? -1.065 32.868 18.631 1 56.24 180 SER B O 1
ATOM 3847 N N . PRO B 1 181 ? 0.765 33.992 19.289 1 49.42 181 PRO B N 1
ATOM 3848 C CA . PRO B 1 181 ? 0.07 35.242 19.607 1 49.42 181 PRO B CA 1
ATOM 3849 C C . PRO B 1 181 ? -0.764 35.767 18.441 1 49.42 181 PRO B C 1
ATOM 3851 O O . PRO B 1 181 ? -1.756 36.468 18.653 1 49.42 181 PRO B O 1
ATOM 3854 N N . THR B 1 182 ? -0.321 35.574 17.261 1 49.72 182 THR B N 1
ATOM 3855 C CA . THR B 1 182 ? -0.864 36.296 16.116 1 49.72 182 THR B CA 1
ATOM 3856 C C . THR B 1 182 ? -2.144 35.633 15.615 1 49.72 182 THR B C 1
ATOM 3858 O O . THR B 1 182 ? -3.019 36.301 15.06 1 49.72 182 THR B O 1
ATOM 3861 N N . HIS B 1 183 ? -2.158 34.36 15.7 1 54.82 183 HIS B N 1
ATOM 3862 C CA . HIS B 1 183 ? -3.339 33.738 15.112 1 54.82 183 HIS B CA 1
ATOM 3863 C C . HIS B 1 183 ? -4.122 32.948 16.154 1 54.82 183 HIS B C 1
ATOM 3865 O O . HIS B 1 183 ? -3.535 32.222 16.96 1 54.82 183 HIS B O 1
ATOM 3871 N N . GLY B 1 184 ? -5.047 33.554 16.839 1 54.59 184 GLY B N 1
ATOM 3872 C CA . GLY B 1 184 ? -5.979 33.03 17.825 1 54.59 184 GLY B CA 1
ATOM 3873 C C . GLY B 1 184 ? -6.131 31.522 17.759 1 54.59 184 GLY B C 1
ATOM 3874 O O . GLY B 1 184 ? -5.544 30.871 16.892 1 54.59 184 GLY B O 1
ATOM 3875 N N . ARG B 1 185 ? -6.636 31.001 18.805 1 58.69 185 ARG B N 1
ATOM 3876 C CA . ARG B 1 185 ? -6.965 29.583 18.914 1 58.69 185 ARG B CA 1
ATOM 3877 C C . ARG B 1 185 ? -7.831 29.13 17.743 1 58.69 185 ARG B C 1
ATOM 3879 O O . ARG B 1 185 ? -8.756 29.837 17.338 1 58.69 185 ARG B O 1
ATOM 3886 N N . LEU B 1 186 ? -7.458 28.128 17.114 1 71.58 186 LEU B N 1
ATOM 3887 C CA . LEU B 1 186 ? -8.253 27.525 16.049 1 71.58 186 LEU B CA 1
ATOM 3888 C C . LEU B 1 186 ? -9.665 27.214 16.534 1 71.58 186 LEU B C 1
ATOM 3890 O O . LEU B 1 186 ? -9.872 26.256 17.282 1 71.58 186 LEU B O 1
ATOM 3894 N N . GLY B 1 187 ? -10.487 28.135 16.556 1 69.09 187 GLY B N 1
ATOM 3895 C CA . GLY B 1 187 ? -11.84 27.884 17.025 1 69.09 187 GLY B CA 1
ATOM 3896 C C . GLY B 1 187 ? -12.858 27.816 15.902 1 69.09 187 GLY B C 1
ATOM 3897 O O . GLY B 1 187 ? -13.967 27.312 16.092 1 69.09 187 GLY B O 1
ATOM 3898 N N . ASP B 1 188 ? -12.454 28.083 14.792 1 83.91 188 ASP B N 1
ATOM 3899 C CA . ASP B 1 188 ? -13.376 28.09 13.661 1 83.91 188 ASP B CA 1
ATOM 3900 C C . ASP B 1 188 ? -13.553 26.686 13.088 1 83.91 188 ASP B C 1
ATOM 3902 O O . ASP B 1 188 ? -12.573 25.972 12.867 1 83.91 188 ASP B O 1
ATOM 3906 N N . HIS B 1 189 ? -14.736 26.29 12.969 1 85.41 189 HIS B N 1
ATOM 3907 C CA . HIS B 1 189 ? -15.098 24.955 12.507 1 85.41 189 HIS B CA 1
ATOM 3908 C C . HIS B 1 189 ? -14.489 24.661 11.14 1 85.41 189 HIS B C 1
ATOM 3910 O O . HIS B 1 189 ? -13.996 23.557 10.899 1 85.41 189 HIS B O 1
ATOM 3916 N N . VAL B 1 190 ? -14.52 25.586 10.298 1 85.66 190 VAL B N 1
ATOM 3917 C CA . VAL B 1 190 ? -14.007 25.406 8.943 1 85.66 190 VAL B CA 1
ATOM 3918 C C . VAL B 1 190 ? -12.498 25.18 8.988 1 85.66 190 VAL B C 1
ATOM 3920 O O . VAL B 1 190 ? -11.97 24.329 8.268 1 85.66 190 VAL B O 1
ATOM 3923 N N . ALA B 1 191 ? -11.838 25.928 9.783 1 88.03 191 ALA B N 1
ATOM 3924 C CA . ALA B 1 191 ? -10.394 25.776 9.942 1 88.03 191 ALA B CA 1
ATOM 3925 C C . ALA B 1 191 ? -10.046 24.406 10.518 1 88.03 191 ALA B C 1
ATOM 3927 O O . ALA B 1 191 ? -9.107 23.753 10.058 1 88.03 191 ALA B O 1
ATOM 3928 N N . LEU B 1 192 ? -10.861 23.973 11.458 1 91.19 192 LEU B N 1
ATOM 3929 C CA . LEU B 1 192 ? -10.625 22.678 12.087 1 91.19 192 LEU B CA 1
ATOM 3930 C C . LEU B 1 192 ? -10.83 21.544 11.089 1 91.19 192 LEU B C 1
ATOM 3932 O O . LEU B 1 192 ? -10.024 20.612 11.028 1 91.19 192 LEU B O 1
ATOM 3936 N N . VAL B 1 193 ? -11.849 21.681 10.308 1 93.37 193 VAL B N 1
ATOM 3937 C CA . VAL B 1 193 ? -12.127 20.691 9.272 1 93.37 193 VAL B CA 1
ATOM 3938 C C . VAL B 1 193 ? -10.992 20.68 8.25 1 93.37 193 VAL B C 1
ATOM 3940 O O . VAL B 1 193 ? -10.573 19.615 7.791 1 93.37 193 VAL B O 1
ATOM 3943 N N . SER B 1 194 ? -10.471 21.848 7.923 1 93.29 194 SER B N 1
ATOM 3944 C CA . SER B 1 194 ? -9.382 21.967 6.96 1 93.29 194 SER B CA 1
ATOM 3945 C C . SER B 1 194 ? -8.122 21.269 7.461 1 93.29 194 SER B C 1
ATOM 3947 O O . SER B 1 194 ? -7.432 20.595 6.694 1 93.29 194 SER B O 1
ATOM 3949 N N . VAL B 1 195 ? -7.869 21.366 8.738 1 94.18 195 VAL B N 1
ATOM 3950 C CA . VAL B 1 195 ? -6.7 20.722 9.328 1 94.18 195 VAL B CA 1
ATOM 3951 C C . VAL B 1 195 ? -6.822 19.206 9.193 1 94.18 195 VAL B C 1
ATOM 3953 O O . VAL B 1 195 ? -5.865 18.533 8.8 1 94.18 195 VAL B O 1
ATOM 3956 N N . LEU B 1 196 ? -7.971 18.701 9.486 1 96.54 196 LEU B N 1
ATOM 3957 C CA . LEU B 1 196 ? -8.215 17.268 9.355 1 96.54 196 LEU B CA 1
ATOM 3958 C C . LEU B 1 196 ? -8.066 16.821 7.905 1 96.54 196 LEU B C 1
ATOM 3960 O O . LEU B 1 196 ? -7.485 15.768 7.632 1 96.54 196 LEU B O 1
ATOM 3964 N N . ARG B 1 197 ? -8.498 17.621 6.994 1 96.33 197 ARG B N 1
ATOM 3965 C CA . ARG B 1 197 ? -8.399 17.289 5.576 1 96.33 197 ARG B CA 1
ATOM 3966 C C . ARG B 1 197 ? -6.95 17.338 5.102 1 96.33 197 ARG B C 1
ATOM 3968 O O . ARG B 1 197 ? -6.527 16.508 4.295 1 96.33 197 ARG B O 1
ATOM 3975 N N . MET B 1 198 ? -6.212 18.306 5.592 1 96.49 198 MET B N 1
ATOM 3976 C CA . MET B 1 198 ? -4.804 18.432 5.23 1 96.49 198 MET B CA 1
ATOM 3977 C C . MET B 1 198 ? -4.021 17.191 5.647 1 96.49 198 MET B C 1
ATOM 3979 O O . MET B 1 198 ? -3.076 16.79 4.966 1 96.49 198 MET B O 1
ATOM 3983 N N . ALA B 1 199 ? -4.456 16.52 6.681 1 97.33 199 ALA B N 1
ATOM 3984 C CA . ALA B 1 199 ? -3.777 15.334 7.198 1 97.33 199 ALA B CA 1
ATOM 3985 C C . ALA B 1 199 ? -4.462 14.058 6.717 1 97.33 199 ALA B C 1
ATOM 3987 O O . ALA B 1 199 ? -4.19 12.97 7.23 1 97.33 199 ALA B O 1
ATOM 3988 N N . CYS B 1 200 ? -5.379 14.162 5.806 1 96.71 200 CYS B N 1
ATOM 3989 C CA . CYS B 1 200 ? -6.152 13.023 5.324 1 96.71 200 CYS B CA 1
ATOM 3990 C C . CYS B 1 200 ? -6.861 12.319 6.475 1 96.71 200 CYS B C 1
ATOM 3992 O O . CYS B 1 200 ? -6.961 11.091 6.49 1 96.71 200 CYS B O 1
ATOM 3994 N N . ALA B 1 201 ? -7.391 13.067 7.471 1 97.56 201 ALA B N 1
ATOM 3995 C CA . ALA B 1 201 ? -7.792 12.439 8.727 1 97.56 201 ALA B CA 1
ATOM 3996 C C . ALA B 1 201 ? -9.287 12.617 8.976 1 97.56 201 ALA B C 1
ATOM 3998 O O . ALA B 1 201 ? -9.836 12.056 9.927 1 97.56 201 ALA B O 1
ATOM 3999 N N . LEU B 1 202 ? -10.002 13.357 8.13 1 96.15 202 LEU B N 1
ATOM 4000 C CA . LEU B 1 202 ? -11.375 13.735 8.447 1 96.15 202 LEU B CA 1
ATOM 4001 C C . LEU B 1 202 ? -12.246 12.499 8.647 1 96.15 202 LEU B C 1
ATOM 4003 O O . LEU B 1 202 ? -12.89 12.351 9.689 1 96.15 202 LEU B O 1
ATOM 4007 N N . GLU B 1 203 ? -12.2 11.571 7.76 1 95.39 203 GLU B N 1
ATOM 4008 C CA . GLU B 1 203 ? -13.085 10.412 7.829 1 95.39 203 GLU B CA 1
ATOM 4009 C C . GLU B 1 203 ? -12.693 9.486 8.977 1 95.39 203 GLU B C 1
ATOM 4011 O O . GLU B 1 203 ? -13.538 9.097 9.785 1 95.39 203 GLU B O 1
ATOM 4016 N N . PRO B 1 204 ? -11.403 9.151 9.106 1 96.23 204 PRO B N 1
ATOM 4017 C CA . PRO B 1 204 ? -11.023 8.323 10.254 1 96.23 204 PRO B CA 1
ATOM 4018 C C . PRO B 1 204 ? -11.331 8.992 11.591 1 96.23 204 PRO B C 1
ATOM 4020 O O . PRO B 1 204 ? -11.71 8.316 12.551 1 96.23 204 PRO B O 1
ATOM 4023 N N . TYR B 1 205 ? -11.163 10.294 11.656 1 96.82 205 TYR B N 1
ATOM 4024 C CA . TYR B 1 205 ? -11.464 11.051 12.865 1 96.82 205 TYR B CA 1
ATOM 4025 C C . TYR B 1 205 ? -12.938 10.93 13.232 1 96.82 205 TYR B C 1
ATOM 4027 O O . TYR B 1 205 ? -13.278 10.673 14.389 1 96.82 205 TYR B O 1
ATOM 4035 N N . LEU B 1 206 ? -13.824 11.113 12.258 1 95.12 206 LEU B N 1
ATOM 4036 C CA . LEU B 1 206 ? -15.265 11.1 12.487 1 95.12 206 LEU B CA 1
ATOM 4037 C C . LEU B 1 206 ? -15.739 9.705 12.882 1 95.12 206 LEU B C 1
ATOM 4039 O O . LEU B 1 206 ? -16.778 9.559 13.529 1 95.12 206 LEU B O 1
ATOM 4043 N N . ARG B 1 207 ? -15.02 8.736 12.565 1 92.19 207 ARG B N 1
ATOM 4044 C CA . ARG B 1 207 ? -15.364 7.375 12.964 1 92.19 207 ARG B CA 1
ATOM 4045 C C . ARG B 1 207 ? -15.117 7.163 14.454 1 92.19 207 ARG B C 1
ATOM 4047 O O . ARG B 1 207 ? -15.834 6.399 15.105 1 92.19 207 ARG B O 1
ATOM 4054 N N . VAL B 1 208 ? -14.127 7.833 14.894 1 92.71 208 VAL B N 1
ATOM 4055 C CA . VAL B 1 208 ? -13.753 7.677 16.295 1 92.71 208 VAL B CA 1
ATOM 4056 C C . VAL B 1 208 ? -14.563 8.643 17.157 1 92.71 208 VAL B C 1
ATOM 4058 O O . VAL B 1 208 ? -15.086 8.26 18.206 1 92.71 208 VAL B O 1
ATOM 4061 N N . TYR B 1 209 ? -14.687 9.977 16.653 1 91.24 209 TYR B N 1
ATOM 4062 C CA . TYR B 1 209 ? -15.352 11.027 17.416 1 91.24 209 TYR B CA 1
ATOM 4063 C C . TYR B 1 209 ? -16.667 11.429 16.761 1 91.24 209 TYR B C 1
ATOM 4065 O O . TYR B 1 209 ? -16.676 12.169 15.774 1 91.24 209 TYR B O 1
ATOM 4073 N N . THR B 1 210 ? -17.609 10.619 16.743 1 83.72 210 THR B N 1
ATOM 4074 C CA . THR B 1 210 ? -18.938 10.688 16.145 1 83.72 210 THR B CA 1
ATOM 4075 C C . THR B 1 210 ? -19.392 12.138 16.002 1 83.72 210 THR B C 1
ATOM 4077 O O . THR B 1 210 ? -20.376 12.549 16.621 1 83.72 210 THR B O 1
ATOM 4080 N N . ALA B 1 211 ? -18.727 13.067 15.276 1 72.2 211 ALA B N 1
ATOM 4081 C CA . ALA B 1 211 ? -19.207 14.324 14.708 1 72.2 211 ALA B CA 1
ATOM 4082 C C . ALA B 1 211 ? -18.776 15.512 15.562 1 72.2 211 ALA B C 1
ATOM 4084 O O . ALA B 1 211 ? -19.085 16.662 15.24 1 72.2 211 ALA B O 1
ATOM 4085 N N . GLU B 1 212 ? -18.07 15.323 16.522 1 86.89 212 GLU B N 1
ATOM 4086 C CA . GLU B 1 212 ? -17.559 16.441 17.309 1 86.89 212 GLU B CA 1
ATOM 4087 C C . GLU B 1 212 ? -16.157 16.84 16.856 1 86.89 212 GLU B C 1
ATOM 4089 O O . GLU B 1 212 ? -15.212 16.058 16.983 1 86.89 212 GLU B O 1
ATOM 4094 N N . ILE B 1 213 ? -16.116 17.998 16.226 1 92.17 213 ILE B N 1
ATOM 4095 C CA . ILE B 1 213 ? -14.812 18.501 15.809 1 92.17 213 ILE B CA 1
ATOM 4096 C C . ILE B 1 213 ? -14.322 19.552 16.803 1 92.17 213 ILE B C 1
ATOM 4098 O O . ILE B 1 213 ? -14.859 20.66 16.859 1 92.17 213 ILE B O 1
ATOM 4102 N N . GLU B 1 214 ? -13.437 19.155 17.632 1 90.5 214 GLU B N 1
ATOM 4103 C CA . GLU B 1 214 ? -12.863 20.001 18.674 1 90.5 214 GLU B CA 1
ATOM 4104 C C . GLU B 1 214 ? -11.338 19.971 18.631 1 90.5 214 GLU B C 1
ATOM 4106 O O . GLU B 1 214 ? -10.739 18.923 18.382 1 90.5 214 GLU B O 1
ATOM 4111 N N . PRO B 1 215 ? -10.742 21.058 18.875 1 88.3 215 PRO B N 1
ATOM 4112 C CA . PRO B 1 215 ? -9.28 21.133 18.844 1 88.3 215 PRO B CA 1
ATOM 4113 C C . PRO B 1 215 ? -8.616 20.053 19.695 1 88.3 215 PRO B C 1
ATOM 4115 O O . PRO B 1 215 ? -7.642 19.431 19.262 1 88.3 215 PRO B O 1
ATOM 4118 N N . ARG B 1 216 ? -9.171 19.82 20.824 1 86.39 216 ARG B N 1
ATOM 4119 C CA . ARG B 1 216 ? -8.578 18.842 21.731 1 86.39 216 ARG B CA 1
ATOM 4120 C C . ARG B 1 216 ? -8.61 17.443 21.125 1 86.39 216 ARG B C 1
ATOM 4122 O O . ARG B 1 216 ? -7.633 16.698 21.22 1 86.39 216 ARG B O 1
ATOM 4129 N N . HIS B 1 217 ? -9.697 17.113 20.518 1 91.7 217 HIS B N 1
ATOM 4130 C CA . HIS B 1 217 ? -9.853 15.79 19.924 1 91.7 217 HIS B CA 1
ATOM 4131 C C . HIS B 1 217 ? -8.98 15.636 18.684 1 91.7 217 HIS B C 1
ATOM 4133 O O . HIS B 1 217 ? -8.474 14.546 18.407 1 91.7 217 HIS B O 1
ATOM 4139 N N . ILE B 1 218 ? -8.817 16.712 17.919 1 93.27 218 ILE B N 1
ATOM 4140 C CA . ILE B 1 218 ? -7.966 16.686 16.734 1 93.27 218 ILE B CA 1
ATOM 4141 C C . ILE B 1 218 ? -6.521 16.409 17.141 1 93.27 218 ILE B C 1
ATOM 4143 O O . ILE B 1 218 ? -5.858 15.55 16.555 1 93.27 218 ILE B O 1
ATOM 4147 N N . LEU B 1 219 ? -6.114 17.102 18.15 1 91 219 LEU B N 1
ATOM 4148 C CA . LEU B 1 219 ? -4.758 16.913 18.653 1 91 219 LEU B CA 1
ATOM 4149 C C . LEU B 1 219 ? -4.562 15.492 19.168 1 91 219 LEU B C 1
ATOM 4151 O O . LEU B 1 219 ? -3.561 14.844 18.851 1 91 219 LEU B O 1
ATOM 4155 N N . GLU B 1 220 ? -5.49 15.071 19.931 1 91.76 220 GLU B N 1
ATOM 4156 C CA . GLU B 1 220 ? -5.426 13.718 20.474 1 91.76 220 GLU B CA 1
ATOM 4157 C C . GLU B 1 220 ? -5.365 12.678 19.358 1 91.76 220 GLU B C 1
ATOM 4159 O O . GLU B 1 220 ? -4.556 11.749 19.412 1 91.76 220 GLU B O 1
ATOM 4164 N N . PHE B 1 221 ? -6.155 12.822 18.403 1 95.09 221 PHE B N 1
ATOM 4165 C CA . PHE B 1 221 ? -6.26 11.862 17.31 1 95.09 221 PHE B CA 1
ATOM 4166 C C . PHE B 1 221 ? -4.978 11.837 16.486 1 95.09 221 PHE B C 1
ATOM 4168 O O . PHE B 1 221 ? -4.405 10.771 16.253 1 95.09 221 PHE B O 1
ATOM 4175 N N . LEU B 1 222 ? -4.459 12.982 16.105 1 96.1 222 LEU B N 1
ATOM 4176 C CA . LEU B 1 222 ? -3.334 13.072 15.181 1 96.1 222 LEU B CA 1
ATOM 4177 C C . LEU B 1 222 ? -2.018 12.791 15.897 1 96.1 222 LEU B C 1
ATOM 4179 O O . LEU B 1 222 ? -1.03 12.412 15.263 1 96.1 222 LEU B O 1
ATOM 4183 N N . VAL B 1 223 ? -2.022 12.9 17.203 1 94.5 223 VAL B N 1
ATOM 4184 C CA . VAL B 1 223 ? -0.782 12.656 17.932 1 94.5 223 VAL B CA 1
ATOM 4185 C C . VAL B 1 223 ? -0.759 11.217 18.444 1 94.5 223 VAL B C 1
ATOM 4187 O O . VAL B 1 223 ? 0.251 10.522 18.314 1 94.5 223 VAL B O 1
ATOM 4190 N N . PHE B 1 224 ? -1.925 10.674 18.911 1 94.02 224 PHE B N 1
ATOM 4191 C CA . PHE B 1 224 ? -1.82 9.504 19.775 1 94.02 224 PHE B CA 1
ATOM 4192 C C . PHE B 1 224 ? -2.528 8.306 19.153 1 94.02 224 PHE B C 1
ATOM 4194 O O . PHE B 1 224 ? -2.427 7.187 19.66 1 94.02 224 PHE B O 1
ATOM 4201 N N . ASP B 1 225 ? -3.337 8.52 18.137 1 95.63 225 ASP B N 1
ATOM 4202 C CA . ASP B 1 225 ? -4.028 7.362 17.578 1 95.63 225 ASP B CA 1
ATOM 4203 C C . ASP B 1 225 ? -3.033 6.294 17.129 1 95.63 225 ASP B C 1
ATOM 4205 O O . ASP B 1 225 ? -2.035 6.603 16.475 1 95.63 225 ASP B O 1
ATOM 4209 N N . GLU B 1 226 ? -3.246 5.07 17.414 1 94.15 226 GLU B N 1
ATOM 4210 C CA . GLU B 1 226 ? -2.29 3.997 17.162 1 94.15 226 GLU B CA 1
ATOM 4211 C C . GLU B 1 226 ? -2.538 3.343 15.806 1 94.15 226 GLU B C 1
ATOM 4213 O O . GLU B 1 226 ? -1.673 2.637 15.283 1 94.15 226 GLU B O 1
ATOM 4218 N N . ASP B 1 227 ? -3.706 3.591 15.292 1 96.36 227 ASP B N 1
ATOM 4219 C CA . ASP B 1 227 ? -4.081 2.845 14.094 1 96.36 227 ASP B CA 1
ATOM 4220 C C . ASP B 1 227 ? -4.05 3.741 12.858 1 96.36 227 ASP B C 1
ATOM 4222 O O . ASP B 1 227 ? -3.874 3.257 11.738 1 96.36 227 ASP B O 1
ATOM 4226 N N . PHE B 1 228 ? -4.257 5.079 13.066 1 98 228 PHE B N 1
ATOM 4227 C CA . PHE B 1 228 ? -4.334 5.981 11.923 1 98 228 PHE B CA 1
ATOM 4228 C C . PHE B 1 228 ? -2.954 6.21 11.32 1 98 228 PHE B C 1
ATOM 4230 O O . PHE B 1 228 ? -2.045 6.692 12 1 98 228 PHE B O 1
ATOM 4237 N N . PRO B 1 229 ? -2.76 5.939 10.018 1 97.98 229 PRO B N 1
ATOM 4238 C CA . PRO B 1 229 ? -1.425 5.85 9.423 1 97.98 229 PRO B CA 1
ATOM 4239 C C . PRO B 1 229 ? -0.698 7.192 9.4 1 97.98 229 PRO B C 1
ATOM 4241 O O . PRO B 1 229 ? 0.511 7.24 9.155 1 97.98 229 PRO B O 1
ATOM 4244 N N . ARG B 1 230 ? -1.362 8.287 9.644 1 97.98 230 ARG B N 1
ATOM 4245 C CA . ARG B 1 230 ? -0.713 9.592 9.58 1 97.98 230 ARG B CA 1
ATOM 4246 C C . ARG B 1 230 ? -0.625 10.228 10.964 1 97.98 230 ARG B C 1
ATOM 4248 O O . ARG B 1 230 ? -0.217 11.383 11.097 1 97.98 230 ARG B O 1
ATOM 4255 N N . SER B 1 231 ? -1.064 9.516 12.011 1 97.74 231 SER B N 1
ATOM 4256 C CA . SER B 1 231 ? -0.81 9.999 13.364 1 97.74 231 SER B CA 1
ATOM 4257 C C . SER B 1 231 ? 0.672 9.913 13.713 1 97.74 231 SER B C 1
ATOM 4259 O O . SER B 1 231 ? 1.392 9.064 13.183 1 97.74 231 SER B O 1
ATOM 4261 N N . ILE B 1 232 ? 1.091 10.732 14.555 1 96.75 232 ILE B N 1
ATOM 4262 C CA . ILE B 1 232 ? 2.495 10.774 14.947 1 96.75 232 ILE B CA 1
ATOM 4263 C C . ILE B 1 232 ? 2.873 9.472 15.651 1 96.75 232 ILE B C 1
ATOM 4265 O O . ILE B 1 232 ? 3.937 8.905 15.391 1 96.75 232 ILE B O 1
ATOM 4269 N N . ARG B 1 233 ? 2.03 8.987 16.475 1 96.42 233 ARG B N 1
ATOM 4270 C CA . ARG B 1 233 ? 2.284 7.742 17.192 1 96.42 233 ARG B CA 1
ATOM 4271 C C . ARG B 1 233 ? 2.443 6.574 16.224 1 96.42 233 ARG B C 1
ATOM 4273 O O . ARG B 1 233 ? 3.355 5.758 16.372 1 96.42 233 ARG B O 1
ATOM 4280 N N . PHE B 1 234 ? 1.619 6.437 15.268 1 97.68 234 PHE B N 1
ATOM 4281 C CA . PHE B 1 234 ? 1.712 5.37 14.279 1 97.68 234 PHE B CA 1
ATOM 4282 C C . PHE B 1 234 ? 3.009 5.479 13.486 1 97.68 234 PHE B C 1
ATOM 4284 O O . PHE B 1 234 ? 3.725 4.489 13.318 1 97.68 234 PHE B O 1
ATOM 4291 N N . ALA B 1 235 ? 3.295 6.676 12.981 1 97.97 235 ALA B N 1
ATOM 4292 C CA . ALA B 1 235 ? 4.485 6.894 12.162 1 97.97 235 ALA B CA 1
ATOM 4293 C C . ALA B 1 235 ? 5.754 6.553 12.938 1 97.97 235 ALA B C 1
ATOM 4295 O O . ALA B 1 235 ? 6.664 5.915 12.402 1 97.97 235 ALA B O 1
ATOM 4296 N N . THR B 1 236 ? 5.813 6.913 14.198 1 97.07 236 THR B N 1
ATOM 4297 C CA . THR B 1 236 ? 7.003 6.671 15.006 1 97.07 236 THR B CA 1
ATOM 4298 C C . THR B 1 236 ? 7.148 5.185 15.322 1 97.07 236 THR B C 1
ATOM 4300 O O . THR B 1 236 ? 8.265 4.667 15.398 1 97.07 236 THR B O 1
ATOM 4303 N N . ALA B 1 237 ? 6.07 4.521 15.5 1 97.1 237 ALA B N 1
ATOM 4304 C CA . ALA B 1 237 ? 6.113 3.075 15.702 1 97.1 237 ALA B CA 1
ATOM 4305 C C . ALA B 1 237 ? 6.656 2.364 14.466 1 97.1 237 ALA B C 1
ATOM 4307 O O . ALA B 1 237 ? 7.429 1.41 14.58 1 97.1 237 ALA B O 1
ATOM 4308 N N . GLN B 1 238 ? 6.243 2.834 13.327 1 98.04 238 GLN B N 1
ATOM 4309 C CA . GLN B 1 238 ? 6.735 2.255 12.081 1 98.04 238 GLN B CA 1
ATOM 4310 C C . GLN B 1 238 ? 8.229 2.513 11.907 1 98.04 238 GLN B C 1
ATOM 4312 O O . GLN B 1 238 ? 8.97 1.631 11.467 1 98.04 238 GLN B O 1
ATOM 4317 N N . ILE B 1 239 ? 8.65 3.709 12.242 1 97.91 239 ILE B N 1
ATOM 4318 C CA . ILE B 1 239 ? 10.067 4.046 12.17 1 97.91 239 ILE B CA 1
ATOM 4319 C C . ILE B 1 239 ? 10.873 3.078 13.032 1 97.91 239 ILE B C 1
ATOM 4321 O O . ILE B 1 239 ? 11.867 2.509 12.575 1 97.91 239 ILE B O 1
ATOM 4325 N N . GLU B 1 240 ? 10.423 2.881 14.245 1 97.25 240 GLU B N 1
ATOM 4326 C CA . GLU B 1 240 ? 11.112 1.986 15.169 1 97.25 240 GLU B CA 1
ATOM 4327 C C . GLU B 1 240 ? 11.134 0.555 14.638 1 97.25 240 GLU B C 1
ATOM 4329 O O . GLU B 1 240 ? 12.16 -0.124 14.71 1 97.25 240 GLU B O 1
ATOM 4334 N N . GLN B 1 241 ? 10.089 0.1 14.087 1 96.11 241 GLN B N 1
ATOM 4335 C CA . GLN B 1 241 ? 9.985 -1.262 13.573 1 96.11 241 GLN B CA 1
ATOM 4336 C C . GLN B 1 241 ? 10.958 -1.491 12.42 1 96.11 241 GLN B C 1
ATOM 4338 O O . GLN B 1 241 ? 11.636 -2.519 12.368 1 96.11 241 GLN B O 1
ATOM 4343 N N . HIS B 1 242 ? 10.98 -0.589 11.466 1 96.58 242 HIS B N 1
ATOM 4344 C CA . HIS B 1 242 ? 11.865 -0.741 10.316 1 96.58 242 HIS B CA 1
ATOM 4345 C C . HIS B 1 242 ? 13.329 -0.658 10.734 1 96.58 242 HIS B C 1
ATOM 4347 O O . HIS B 1 242 ? 14.163 -1.423 10.243 1 96.58 242 HIS B O 1
ATOM 4353 N N . LEU B 1 243 ? 13.655 0.21 11.663 1 95.58 243 LEU B N 1
ATOM 4354 C CA . LEU B 1 243 ? 15.026 0.336 12.145 1 95.58 243 LEU B CA 1
ATOM 4355 C C . LEU B 1 243 ? 15.448 -0.911 12.915 1 95.58 243 LEU B C 1
ATOM 4357 O O . LEU B 1 243 ? 16.583 -1.374 12.779 1 95.58 243 LEU B O 1
ATOM 4361 N N . SER B 1 244 ? 14.56 -1.444 13.726 1 93.15 244 SER B N 1
ATOM 4362 C CA . SER B 1 244 ? 14.86 -2.65 14.491 1 93.15 244 SER B CA 1
ATOM 4363 C C . SER B 1 244 ? 15.127 -3.836 13.571 1 93.15 244 SER B C 1
ATOM 4365 O O . SER B 1 244 ? 16.036 -4.631 13.822 1 93.15 244 SER B O 1
ATOM 4367 N N . ALA B 1 245 ? 14.367 -3.925 12.541 1 90.65 245 ALA B N 1
ATOM 4368 C CA . ALA B 1 245 ? 14.552 -5.004 11.574 1 90.65 245 ALA B CA 1
ATOM 4369 C C . ALA B 1 245 ? 15.896 -4.877 10.861 1 90.65 245 ALA B C 1
ATOM 4371 O O . ALA B 1 245 ? 16.557 -5.881 10.586 1 90.65 245 ALA B O 1
ATOM 4372 N N . MET B 1 246 ? 16.311 -3.721 10.561 1 88.13 246 MET B N 1
ATOM 4373 C CA . MET B 1 246 ? 17.566 -3.483 9.854 1 88.13 246 MET B CA 1
ATOM 4374 C C . MET B 1 246 ? 18.759 -3.679 10.784 1 88.13 246 MET B C 1
ATOM 4376 O O . MET B 1 246 ? 19.829 -4.107 10.346 1 88.13 246 MET B O 1
ATOM 4380 N N . ALA B 1 247 ? 18.654 -3.269 12.015 1 81.52 247 ALA B N 1
ATOM 4381 C CA . ALA B 1 247 ? 19.724 -3.418 12.998 1 81.52 247 ALA B CA 1
ATOM 4382 C C . ALA B 1 247 ? 20.055 -4.89 13.229 1 81.52 247 ALA B C 1
ATOM 4384 O O . ALA B 1 247 ? 21.213 -5.241 13.471 1 81.52 247 ALA B O 1
ATOM 4385 N N . ARG B 1 248 ? 19.082 -5.701 13.257 1 73.26 248 ARG B N 1
ATOM 4386 C CA . ARG B 1 248 ? 19.316 -7.131 13.43 1 73.26 248 ARG B CA 1
ATOM 4387 C C . ARG B 1 248 ? 20.232 -7.672 12.338 1 73.26 248 ARG B C 1
ATOM 4389 O O . ARG B 1 248 ? 20.967 -8.638 12.559 1 73.26 248 ARG B O 1
ATOM 4396 N N . SER B 1 249 ? 20.179 -6.971 11.336 1 62.96 249 SER B N 1
ATOM 4397 C CA . SER B 1 249 ? 21.006 -7.427 10.223 1 62.96 249 SER B CA 1
ATOM 4398 C C . SER B 1 249 ? 22.427 -6.885 10.333 1 62.96 249 SER B C 1
ATOM 4400 O O . SER B 1 249 ? 23.357 -7.442 9.745 1 62.96 249 SER B O 1
ATOM 4402 N N . VAL B 1 250 ? 22.53 -5.645 10.863 1 61.58 250 VAL B N 1
ATOM 4403 C CA . VAL B 1 250 ? 23.839 -5.013 10.985 1 61.58 250 VAL B CA 1
ATOM 4404 C C . VAL B 1 250 ? 24.486 -5.415 12.309 1 61.58 250 VAL B C 1
ATOM 4406 O O . VAL B 1 250 ? 23.79 -5.66 13.298 1 61.58 250 VAL B O 1
ATOM 4409 N N . SER B 1 251 ? 25.497 -6.229 12.323 1 54.14 251 SER B N 1
ATOM 4410 C CA . SER B 1 251 ? 26.262 -6.584 13.514 1 54.14 251 SER B CA 1
ATOM 4411 C C . SER B 1 251 ? 26.22 -5.466 14.55 1 54.14 251 SER B C 1
ATOM 4413 O O . SER B 1 251 ? 26.242 -4.284 14.198 1 54.14 251 SER B O 1
ATOM 4415 N N . ALA B 1 252 ? 25.621 -5.748 15.799 1 46.09 252 ALA B N 1
ATOM 4416 C CA . ALA B 1 252 ? 25.373 -5.038 17.051 1 46.09 252 ALA B CA 1
ATOM 4417 C C . ALA B 1 252 ? 26.525 -4.095 17.384 1 46.09 252 ALA B C 1
ATOM 4419 O O . ALA B 1 252 ? 27.501 -4.499 18.022 1 46.09 252 ALA B O 1
ATOM 4420 N N . ASN B 1 253 ? 27.052 -3.314 16.649 1 45.8 253 ASN B N 1
ATOM 4421 C CA . ASN B 1 253 ? 28.023 -2.54 17.414 1 45.8 253 ASN B CA 1
ATOM 4422 C C . ASN B 1 253 ? 27.355 -1.765 18.547 1 45.8 253 ASN B C 1
ATOM 4424 O O . ASN B 1 253 ? 26.163 -1.461 18.478 1 45.8 253 ASN B O 1
ATOM 4428 N N . GLU B 1 254 ? 27.952 -1.59 19.684 1 47.68 254 GLU B N 1
ATOM 4429 C CA . GLU B 1 254 ? 27.705 -1.127 21.046 1 47.68 254 GLU B CA 1
ATOM 4430 C C . GLU B 1 254 ? 26.938 0.192 21.05 1 47.68 254 GLU B C 1
ATOM 4432 O O . GLU B 1 254 ? 26.554 0.69 22.11 1 47.68 254 GLU B O 1
ATOM 4437 N N . ARG B 1 255 ? 27.249 1.191 20.126 1 50.78 255 ARG B N 1
ATOM 4438 C CA . ARG B 1 255 ? 26.703 2.527 20.339 1 50.78 255 ARG B CA 1
ATOM 4439 C C . ARG B 1 255 ? 25.201 2.554 20.074 1 50.78 255 ARG B C 1
ATOM 4441 O O . ARG B 1 255 ? 24.698 1.79 19.247 1 50.78 255 ARG B O 1
ATOM 4448 N N . ALA B 1 256 ? 24.482 3.255 20.923 1 58.68 256 ALA B N 1
ATOM 4449 C CA . ALA B 1 256 ? 23.035 3.444 20.856 1 58.68 256 ALA B CA 1
ATOM 4450 C C . ALA B 1 256 ? 22.589 3.767 19.433 1 58.68 256 ALA B C 1
ATOM 4452 O O . ALA B 1 256 ? 22.837 4.867 18.933 1 58.68 256 ALA B O 1
ATOM 4453 N N . GLY B 1 257 ? 22.176 3.004 18.49 1 82.35 257 GLY B N 1
ATOM 4454 C CA . GLY B 1 257 ? 21.831 3.146 17.084 1 82.35 257 GLY B CA 1
ATOM 4455 C C . GLY B 1 257 ? 20.481 3.802 16.865 1 82.35 257 GLY B C 1
ATOM 4456 O O . GLY B 1 257 ? 19.814 4.197 17.823 1 82.35 257 GLY B O 1
ATOM 4457 N N . PRO B 1 258 ? 20.196 4.4 15.715 1 92.13 258 PRO B N 1
ATOM 4458 C CA . PRO B 1 258 ? 18.926 5.059 15.4 1 92.13 258 PRO B CA 1
ATOM 4459 C C . PRO B 1 258 ? 17.716 4.287 15.922 1 92.13 258 PRO B C 1
ATOM 4461 O O . PRO B 1 258 ? 16.694 4.89 16.261 1 92.13 258 PRO B O 1
ATOM 4464 N N . GLU B 1 259 ? 17.854 3.006 16.165 1 93.03 259 GLU B N 1
ATOM 4465 C CA . GLU B 1 259 ? 16.754 2.186 16.664 1 93.03 259 GLU B CA 1
ATOM 4466 C C . GLU B 1 259 ? 16.434 2.519 18.119 1 93.03 259 GLU B C 1
ATOM 4468 O O . GLU B 1 259 ? 15.271 2.485 18.528 1 93.03 259 GLU B O 1
ATOM 4473 N N . ARG B 1 260 ? 17.375 2.85 18.919 1 93.16 260 ARG B N 1
ATOM 4474 C CA . ARG B 1 260 ? 17.164 3.2 20.32 1 93.16 260 ARG B CA 1
ATOM 4475 C C . ARG B 1 260 ? 16.48 4.557 20.448 1 93.16 260 ARG B C 1
ATOM 4477 O O . ARG B 1 260 ? 15.596 4.736 21.287 1 93.16 260 ARG B O 1
ATOM 4484 N N . LEU B 1 261 ? 16.974 5.491 19.664 1 95.05 261 LEU B N 1
ATOM 4485 C CA . LEU B 1 261 ? 16.341 6.805 19.655 1 95.05 261 LEU B CA 1
ATOM 4486 C C . LEU B 1 261 ? 14.873 6.698 19.256 1 95.05 261 LEU B C 1
ATOM 4488 O O . LEU B 1 261 ? 14.008 7.312 19.885 1 95.05 261 LEU B O 1
ATOM 4492 N N . ALA B 1 262 ? 14.627 5.904 18.248 1 96.1 262 ALA B N 1
ATOM 4493 C CA . ALA B 1 262 ? 13.258 5.692 17.786 1 96.1 262 ALA B CA 1
ATOM 4494 C C . ALA B 1 262 ? 12.421 4.992 18.852 1 96.1 262 ALA B C 1
ATOM 4496 O O . ALA B 1 262 ? 11.249 5.321 19.046 1 96.1 262 ALA B O 1
ATOM 4497 N N . GLY B 1 263 ? 13.017 4.033 19.5 1 95.44 263 GLY B N 1
ATOM 4498 C CA . GLY B 1 263 ? 12.336 3.342 20.584 1 95.44 263 GLY B CA 1
ATOM 4499 C C . GLY B 1 263 ? 11.948 4.262 21.726 1 95.44 263 GLY B C 1
ATOM 4500 O O . GLY B 1 263 ? 10.863 4.129 22.296 1 95.44 263 GLY B O 1
ATOM 4501 N N . ARG B 1 264 ? 12.766 5.192 22.052 1 94.57 264 ARG B N 1
ATOM 4502 C CA . ARG B 1 264 ? 12.496 6.159 23.111 1 94.57 264 ARG B CA 1
ATOM 4503 C C . ARG B 1 264 ? 11.338 7.076 22.731 1 94.57 264 ARG B C 1
ATOM 4505 O O . ARG B 1 264 ? 10.469 7.362 23.557 1 94.57 264 ARG B O 1
ATOM 4512 N N . LEU B 1 265 ? 11.349 7.562 21.524 1 94.26 265 LEU B N 1
ATOM 4513 C CA . LEU B 1 265 ? 10.271 8.426 21.057 1 94.26 265 LEU B CA 1
ATOM 4514 C C . LEU B 1 265 ? 8.939 7.683 21.059 1 94.26 265 LEU B C 1
ATOM 4516 O O . LEU B 1 265 ? 7.92 8.226 21.491 1 94.26 265 LEU B O 1
ATOM 4520 N N . LYS B 1 266 ? 8.968 6.44 20.572 1 94.93 266 LYS B N 1
ATOM 4521 C CA . LYS B 1 266 ? 7.771 5.603 20.584 1 94.93 266 LYS B CA 1
ATOM 4522 C C . LYS B 1 266 ? 7.232 5.436 22.002 1 94.93 266 LYS B C 1
ATOM 4524 O O . LYS B 1 266 ? 6.032 5.587 22.237 1 94.93 266 LYS B O 1
ATOM 4529 N N . ALA B 1 267 ? 8.094 5.183 22.928 1 92.81 267 ALA B N 1
ATOM 4530 C CA . ALA B 1 267 ? 7.712 4.989 24.325 1 92.81 267 ALA B CA 1
ATOM 4531 C C . ALA B 1 267 ? 7.129 6.269 24.916 1 92.81 267 ALA B C 1
ATOM 4533 O O . ALA B 1 267 ? 6.141 6.226 25.653 1 92.81 267 ALA B O 1
ATOM 4534 N N . ARG B 1 268 ? 7.707 7.389 24.614 1 90.09 268 ARG B N 1
ATOM 4535 C CA . ARG B 1 268 ? 7.225 8.679 25.099 1 90.09 268 ARG B CA 1
ATOM 4536 C C . ARG B 1 268 ? 5.793 8.935 24.643 1 90.09 268 ARG B C 1
ATOM 4538 O O . ARG B 1 268 ? 4.956 9.381 25.43 1 90.09 268 ARG B O 1
ATOM 4545 N N . LEU B 1 269 ? 5.499 8.601 23.397 1 92 269 LEU B N 1
ATOM 4546 C CA . LEU B 1 269 ? 4.176 8.846 22.831 1 92 269 LEU B CA 1
ATOM 4547 C C . LEU B 1 269 ? 3.168 7.823 23.344 1 92 269 LEU B C 1
ATOM 4549 O O . LEU B 1 269 ? 1.966 8.097 23.384 1 92 269 LEU B O 1
ATOM 4553 N N . GLN B 1 270 ? 3.642 6.656 23.683 1 87.99 270 GLN B N 1
ATOM 4554 C CA . GLN B 1 270 ? 2.778 5.61 24.219 1 87.99 270 GLN B CA 1
ATOM 4555 C C . GLN B 1 270 ? 2.292 5.962 25.622 1 87.99 270 GLN B C 1
ATOM 4557 O O . GLN B 1 270 ? 1.17 5.619 26 1 87.99 270 GLN B O 1
ATOM 4562 N N . PHE B 1 271 ? 3.115 6.689 26.345 1 82.47 271 PHE B N 1
ATOM 4563 C CA . PHE B 1 271 ? 2.792 6.942 27.744 1 82.47 271 PHE B CA 1
ATOM 4564 C C . PHE B 1 271 ? 2.362 8.39 27.948 1 82.47 271 PHE B C 1
ATOM 4566 O O . PHE B 1 271 ? 1.948 8.772 29.044 1 82.47 271 PHE B O 1
ATOM 4573 N N . ALA B 1 272 ? 2.571 9.123 26.904 1 78.41 272 ALA B N 1
ATOM 4574 C CA . ALA B 1 272 ? 2.087 10.497 27.012 1 78.41 272 ALA B CA 1
ATOM 4575 C C . ALA B 1 272 ? 0.564 10.537 27.098 1 78.41 272 ALA B C 1
ATOM 4577 O O . ALA B 1 272 ? -0.119 9.677 26.537 1 78.41 272 ALA B O 1
ATOM 4578 N N . ASP B 1 273 ? 0.117 11.255 28.054 1 68.57 273 ASP B N 1
ATOM 4579 C CA . ASP B 1 273 ? -1.33 11.321 28.235 1 68.57 273 ASP B CA 1
ATOM 4580 C C . ASP B 1 273 ? -1.882 12.663 27.758 1 68.57 273 ASP B C 1
ATOM 4582 O O . ASP B 1 273 ? -1.167 13.667 27.751 1 68.57 273 ASP B O 1
ATOM 4586 N N . VAL B 1 274 ? -3.053 12.552 27.22 1 67.64 274 VAL B N 1
ATOM 4587 C CA . VAL B 1 274 ? -3.796 13.682 26.674 1 67.64 274 VAL B CA 1
ATOM 4588 C C . VAL B 1 274 ? -3.891 14.792 27.718 1 67.64 274 VAL B C 1
ATOM 4590 O O . VAL B 1 274 ? -3.852 15.977 27.379 1 67.64 274 VAL B O 1
ATOM 4593 N N . ASP B 1 275 ? -3.926 14.321 28.825 1 67.93 275 ASP B N 1
ATOM 4594 C CA . ASP B 1 275 ? -4.083 15.304 29.893 1 67.93 275 ASP B CA 1
ATOM 4595 C C . ASP B 1 275 ? -2.842 16.185 30.015 1 67.93 275 ASP B C 1
ATOM 4597 O O . ASP B 1 275 ? -2.95 17.384 30.281 1 67.93 275 ASP B O 1
ATOM 4601 N N . GLU B 1 276 ? -1.764 15.618 29.764 1 68.76 276 GLU B N 1
ATOM 4602 C CA . GLU B 1 276 ? -0.533 16.403 29.767 1 68.76 276 GLU B CA 1
ATOM 4603 C C . GLU B 1 276 ? -0.522 17.415 28.625 1 68.76 276 GLU B C 1
ATOM 4605 O O . GLU B 1 276 ? -0.064 18.547 28.796 1 68.76 276 GLU B O 1
ATOM 4610 N N . LEU B 1 277 ? -1.052 16.983 27.545 1 72.5 277 LEU B N 1
ATOM 4611 C CA . LEU B 1 277 ? -1.136 17.852 26.376 1 72.5 277 LEU B CA 1
ATOM 4612 C C . LEU B 1 277 ? -2.008 19.069 26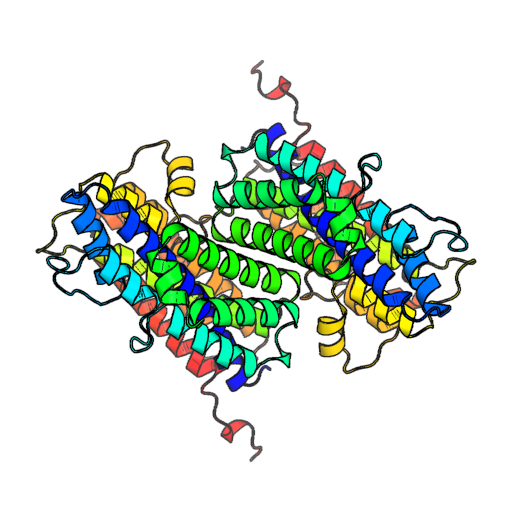.665 1 72.5 277 LEU B C 1
ATOM 4614 O O . LEU B 1 277 ? -1.69 20.182 26.238 1 72.5 277 LEU B O 1
ATOM 4618 N N . GLU B 1 278 ? -2.99 18.805 27.429 1 66.65 278 GLU B N 1
ATOM 4619 C CA . GLU B 1 278 ? -3.901 19.895 27.765 1 66.65 278 GLU B CA 1
ATOM 4620 C C . GLU B 1 278 ? -3.288 20.825 28.808 1 66.65 278 GLU B C 1
ATOM 4622 O O . GLU B 1 278 ? -3.479 22.042 28.752 1 66.65 278 GLU B O 1
ATOM 4627 N N . ALA B 1 279 ? -2.623 20.191 29.724 1 66 279 ALA B N 1
ATOM 4628 C CA . ALA B 1 279 ? -2.101 20.965 30.847 1 66 279 ALA B CA 1
ATOM 4629 C C . ALA B 1 279 ? -0.934 21.845 30.411 1 66 279 ALA B C 1
ATOM 4631 O O . ALA B 1 279 ? -0.842 23.008 30.81 1 66 279 ALA B O 1
ATOM 4632 N N . VAL B 1 280 ? -0.106 21.33 29.643 1 68.86 280 VAL B N 1
ATOM 4633 C CA . VAL B 1 280 ? 1.132 22.019 29.294 1 68.86 280 VAL B CA 1
ATOM 4634 C C . VAL B 1 280 ? 1.025 22.592 27.883 1 68.86 280 VAL B C 1
ATOM 4636 O O . VAL B 1 280 ? 1.789 23.485 27.509 1 68.86 280 VAL B O 1
ATOM 4639 N N . GLY B 1 281 ? -0.082 22.24 27.206 1 75.78 281 GLY B N 1
ATOM 4640 C CA . GLY B 1 281 ? -0.19 22.616 25.806 1 75.78 281 GLY B CA 1
ATOM 4641 C C . GLY B 1 281 ? 0.526 21.657 24.874 1 75.78 281 GLY B C 1
ATOM 4642 O O . GLY B 1 281 ? 1.422 20.924 25.297 1 75.78 281 GLY B O 1
ATOM 4643 N N . ALA B 1 282 ? 0.133 21.677 23.663 1 82.12 282 ALA B N 1
ATOM 4644 C CA . ALA B 1 282 ? 0.67 20.73 22.689 1 82.12 282 ALA B CA 1
ATOM 4645 C C . ALA B 1 282 ? 2.043 21.173 22.192 1 82.12 282 ALA B C 1
ATOM 4647 O O . ALA B 1 282 ? 2.81 20.364 21.664 1 82.12 282 ALA B O 1
ATOM 4648 N N . GLY B 1 283 ? 2.386 22.405 22.42 1 83.14 283 GLY B N 1
ATOM 4649 C CA . GLY B 1 283 ? 3.585 23.022 21.877 1 83.14 283 GLY B CA 1
ATOM 4650 C C . GLY B 1 283 ? 4.857 22.285 22.251 1 83.14 283 GLY B C 1
ATOM 4651 O O . GLY B 1 283 ? 5.592 21.821 21.377 1 83.14 283 GLY B O 1
ATOM 4652 N N . PRO B 1 284 ? 5.053 22.091 23.534 1 83.76 284 PRO B N 1
ATOM 4653 C CA . PRO B 1 284 ? 6.29 21.438 23.969 1 83.76 284 PRO B CA 1
ATOM 4654 C C . PRO B 1 284 ? 6.423 20.012 23.44 1 83.76 284 PRO B C 1
ATOM 4656 O O . PRO B 1 284 ? 7.516 19.595 23.048 1 83.76 284 PRO B O 1
ATOM 4659 N N . LEU B 1 285 ? 5.372 19.291 23.465 1 86.42 285 LEU B N 1
ATOM 4660 C CA . LEU B 1 285 ? 5.415 17.92 22.969 1 86.42 285 LEU B CA 1
ATOM 4661 C C . LEU B 1 285 ? 5.733 17.891 21.478 1 86.42 285 LEU B C 1
ATOM 4663 O O . LEU B 1 285 ? 6.562 17.095 21.031 1 86.42 285 LEU B O 1
ATOM 4667 N N . LEU B 1 286 ? 5.092 18.728 20.741 1 88.84 286 LEU B N 1
ATOM 4668 C CA . LEU B 1 286 ? 5.303 18.774 19.298 1 88.84 286 LEU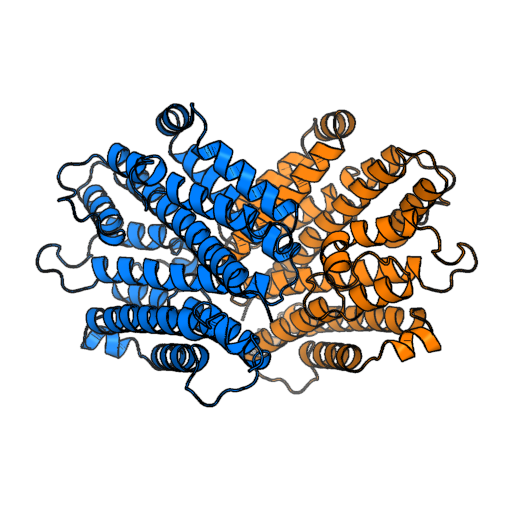 B CA 1
ATOM 4669 C C . LEU B 1 286 ? 6.735 19.185 18.971 1 88.84 286 LEU B C 1
ATOM 4671 O O . LEU B 1 286 ? 7.351 18.63 18.058 1 88.84 286 LEU B O 1
ATOM 4675 N N . THR B 1 287 ? 7.226 20.064 19.73 1 86.4 287 THR B N 1
ATOM 4676 C CA . THR B 1 287 ? 8.612 20.483 19.556 1 86.4 287 THR B CA 1
ATOM 4677 C C . THR B 1 287 ? 9.567 19.328 19.848 1 86.4 287 THR B C 1
ATOM 4679 O O . THR B 1 287 ? 10.555 19.137 19.136 1 86.4 287 THR B O 1
ATOM 4682 N N . THR B 1 288 ? 9.275 18.662 20.857 1 87.14 288 THR B N 1
ATOM 4683 C CA . THR B 1 288 ? 10.078 17.494 21.203 1 87.14 288 THR B CA 1
ATOM 4684 C C . THR B 1 288 ? 10.063 16.473 20.069 1 87.14 288 THR B C 1
ATOM 4686 O O . THR B 1 288 ? 11.101 15.903 19.727 1 87.14 288 THR B O 1
ATOM 4689 N N . VAL B 1 289 ? 8.901 16.209 19.499 1 90.61 289 VAL B N 1
ATOM 4690 C CA . VAL B 1 289 ? 8.764 15.245 18.413 1 90.61 289 VAL B CA 1
ATOM 4691 C C . VAL B 1 289 ? 9.618 15.681 17.224 1 90.61 289 VAL B C 1
ATOM 4693 O O . VAL B 1 289 ? 10.346 14.872 16.644 1 90.61 289 VAL B O 1
ATOM 4696 N N . VAL B 1 290 ? 9.567 16.905 16.902 1 89.85 290 VAL B N 1
ATOM 4697 C CA . VAL B 1 290 ? 10.316 17.438 15.769 1 89.85 290 VAL B CA 1
ATOM 4698 C C . VAL B 1 290 ? 11.814 17.267 16.013 1 89.85 290 VAL B C 1
ATOM 4700 O O . VAL B 1 290 ? 12.545 16.808 15.132 1 89.85 290 VAL B O 1
ATOM 4703 N N . ASN B 1 291 ? 12.21 17.571 17.191 1 92.48 291 ASN B N 1
ATOM 4704 C CA . ASN B 1 291 ? 13.623 17.476 17.541 1 92.48 291 ASN B CA 1
ATOM 4705 C C . ASN B 1 291 ? 14.104 16.028 17.539 1 92.48 291 ASN B C 1
ATOM 4707 O O . ASN B 1 291 ? 15.206 15.736 17.071 1 92.48 291 ASN B O 1
ATOM 4711 N N . GLU B 1 292 ? 13.31 15.197 18.101 1 94.17 292 GLU B N 1
ATOM 4712 C CA . GLU B 1 292 ? 13.682 13.787 18.149 1 94.17 292 GLU B CA 1
ATOM 4713 C C . GLU B 1 292 ? 13.723 13.179 16.75 1 94.17 292 GLU B C 1
ATOM 4715 O O . GLU B 1 292 ? 14.573 12.335 16.459 1 94.17 292 GLU B O 1
ATOM 4720 N N . CYS B 1 293 ? 12.824 13.541 15.897 1 94.7 293 CYS B N 1
ATOM 4721 C CA . CYS B 1 293 ? 12.863 13.084 14.512 1 94.7 293 CYS B CA 1
ATOM 4722 C C . CYS B 1 293 ? 14.15 13.528 13.828 1 94.7 293 CYS B C 1
ATOM 4724 O O . CYS B 1 293 ? 14.751 12.763 13.071 1 94.7 293 CYS B O 1
ATOM 4726 N N . ALA B 1 294 ? 14.523 14.72 14.099 1 94.52 294 ALA B N 1
ATOM 4727 C CA . ALA B 1 294 ? 15.767 15.231 13.53 1 94.52 294 ALA B CA 1
ATOM 4728 C C . ALA B 1 294 ? 16.966 14.422 14.015 1 94.52 294 ALA B C 1
ATOM 4730 O O . ALA B 1 294 ? 17.876 14.122 13.239 1 94.52 294 ALA B O 1
ATOM 4731 N N . ARG B 1 295 ? 16.992 14.072 15.241 1 95.99 295 ARG B N 1
ATOM 4732 C CA . ARG B 1 295 ? 18.077 13.282 15.813 1 95.99 295 ARG B CA 1
ATOM 4733 C C . ARG B 1 295 ? 18.107 11.879 15.216 1 95.99 295 ARG B C 1
ATOM 4735 O O . ARG B 1 295 ? 19.181 11.333 14.955 1 95.99 295 ARG B O 1
ATOM 4742 N N . ILE B 1 296 ? 16.963 11.297 15.051 1 96.5 296 ILE B N 1
ATOM 4743 C CA . ILE B 1 296 ? 16.87 9.974 14.442 1 96.5 296 ILE B CA 1
ATOM 4744 C C . ILE B 1 296 ? 17.402 10.026 13.011 1 96.5 296 ILE B C 1
ATOM 4746 O O . ILE B 1 296 ? 18.155 9.145 12.59 1 96.5 296 ILE B O 1
ATOM 4750 N N . HIS B 1 297 ? 16.993 11.048 12.297 1 95.49 297 HIS B N 1
ATOM 4751 C CA . HIS B 1 297 ? 17.482 11.243 10.937 1 95.49 297 HIS B CA 1
ATOM 4752 C C . HIS B 1 297 ? 19.005 11.304 10.901 1 95.49 297 HIS B C 1
ATOM 4754 O O . HIS B 1 297 ? 19.638 10.635 10.081 1 95.49 297 HIS B O 1
ATOM 4760 N N . GLU B 1 298 ? 19.564 12.047 11.749 1 94.5 298 GLU B N 1
ATOM 4761 C CA . GLU B 1 298 ? 21.017 12.175 11.817 1 94.5 298 GLU B CA 1
ATOM 4762 C C . GLU B 1 298 ? 21.674 10.836 12.141 1 94.5 298 GLU B C 1
ATOM 4764 O O . GLU B 1 298 ? 22.707 10.489 11.563 1 94.5 298 GLU B O 1
ATOM 4769 N N . ALA B 1 299 ? 21.114 10.122 13.035 1 93.19 299 ALA B N 1
ATOM 4770 C CA . ALA B 1 299 ? 21.643 8.822 13.439 1 93.19 299 ALA B CA 1
ATOM 4771 C C . ALA B 1 299 ? 21.562 7.817 12.293 1 93.19 299 ALA B C 1
ATOM 4773 O O . ALA B 1 299 ? 22.438 6.961 12.147 1 93.19 299 ALA B O 1
ATOM 4774 N N . ILE B 1 300 ? 20.502 7.86 11.483 1 92.46 300 ILE B N 1
ATOM 4775 C CA . ILE B 1 300 ? 20.354 6.997 10.316 1 92.46 300 ILE B CA 1
ATOM 4776 C C . ILE B 1 300 ? 21.504 7.245 9.342 1 92.46 300 ILE B C 1
ATOM 4778 O O . ILE B 1 300 ? 22.107 6.299 8.83 1 92.46 300 ILE B O 1
ATOM 4782 N N . TYR B 1 301 ? 21.842 8.463 9.136 1 89.65 301 TYR B N 1
ATOM 4783 C CA . TYR B 1 301 ? 22.921 8.815 8.221 1 89.65 301 TYR B CA 1
ATOM 4784 C C . TYR B 1 301 ? 24.267 8.342 8.757 1 89.65 301 TYR B C 1
ATOM 4786 O O . TYR B 1 301 ? 25.073 7.774 8.016 1 89.65 301 TYR B O 1
ATOM 4794 N N . GLU B 1 302 ? 24.484 8.535 9.945 1 87.72 302 GLU B N 1
ATOM 4795 C CA . GLU B 1 302 ? 25.749 8.143 10.56 1 87.72 302 GLU B CA 1
ATOM 4796 C C . GLU B 1 302 ? 25.931 6.628 10.529 1 87.72 302 GLU B C 1
ATOM 4798 O O . GLU B 1 302 ? 27.041 6.135 10.318 1 87.72 302 GLU B O 1
ATOM 4803 N N . THR B 1 303 ? 24.844 5.973 10.686 1 87.45 303 THR B N 1
ATOM 4804 C CA . THR B 1 303 ? 24.917 4.524 10.834 1 87.45 303 THR B CA 1
ATOM 4805 C C . THR B 1 303 ? 24.903 3.84 9.47 1 87.45 303 THR B C 1
ATOM 4807 O O . THR B 1 303 ? 25.649 2.885 9.241 1 87.45 303 THR B O 1
ATOM 4810 N N . PHE B 1 304 ? 24.152 4.35 8.562 1 86.58 304 PHE B N 1
ATOM 4811 C CA . PHE B 1 304 ? 23.899 3.56 7.362 1 86.58 304 PHE B CA 1
ATOM 4812 C C . PHE B 1 304 ? 24.468 4.252 6.129 1 86.58 304 PHE B C 1
ATOM 4814 O O . PHE B 1 304 ? 24.685 3.613 5.097 1 86.58 304 PHE B O 1
ATOM 4821 N N . VAL B 1 305 ? 24.672 5.498 6.156 1 82.47 305 VAL B N 1
ATOM 4822 C CA . VAL B 1 305 ? 25.047 6.222 4.946 1 82.47 305 VAL B CA 1
ATOM 4823 C C . VAL B 1 305 ? 26.482 6.73 5.071 1 82.47 305 VAL B C 1
ATOM 4825 O O . VAL B 1 305 ? 27.292 6.552 4.159 1 82.47 305 VAL B O 1
ATOM 4828 N N . ALA B 1 306 ? 26.912 7.555 6.179 1 71.78 306 ALA B N 1
ATOM 4829 C CA . ALA B 1 306 ? 28.242 8.127 6.369 1 71.78 306 ALA B CA 1
ATOM 4830 C C . ALA B 1 306 ? 29.293 7.032 6.532 1 71.78 306 ALA B C 1
ATOM 4832 O O . ALA B 1 306 ? 30.494 7.298 6.445 1 71.78 306 ALA B O 1
ATOM 4833 N N . TYR B 1 307 ? 29.058 5.747 6.815 1 55.31 307 TYR B N 1
ATOM 4834 C CA . TYR B 1 307 ? 30.234 4.916 7.046 1 55.31 307 TYR B CA 1
ATOM 4835 C C . TYR B 1 307 ? 31.181 4.968 5.852 1 55.31 307 TYR B C 1
ATOM 4837 O O . TYR B 1 307 ? 30.817 4.563 4.746 1 55.31 307 TYR B O 1
ATOM 4845 N N . PRO B 1 308 ? 32.167 5.728 5.81 1 46.01 308 PRO B N 1
ATOM 4846 C CA . PRO B 1 308 ? 33.3 6.001 4.923 1 46.01 308 PRO B CA 1
ATOM 4847 C C . PRO B 1 308 ? 33.974 4.728 4.417 1 46.01 308 PRO B C 1
ATOM 4849 O O . PRO B 1 308 ? 33.886 3.68 5.062 1 46.01 308 PRO B O 1
ATOM 4852 N N . LEU B 1 309 ? 34.579 4.61 3.126 1 42.23 309 LEU B N 1
ATOM 4853 C CA . LEU B 1 309 ? 35.535 3.751 2.435 1 42.23 309 LEU B CA 1
ATOM 4854 C C . LEU B 1 309 ? 36.613 3.256 3.393 1 42.23 309 LEU B C 1
ATOM 4856 O O . LEU B 1 309 ? 37.185 2.183 3.191 1 42.23 309 LEU B O 1
ATOM 4860 N N . GLU B 1 310 ? 37.076 4.041 4.327 1 41.27 310 GLU B N 1
ATOM 4861 C CA . GLU B 1 310 ? 38.277 3.679 5.074 1 41.27 310 GLU B CA 1
ATOM 4862 C C . GLU B 1 310 ? 38.073 2.383 5.853 1 41.27 310 GLU B C 1
ATOM 4864 O O . GLU B 1 310 ? 39.041 1.704 6.203 1 41.27 310 GLU B O 1
ATOM 4869 N N . THR B 1 311 ? 37.018 2.094 6.257 1 38.76 311 THR B N 1
ATOM 4870 C CA . THR B 1 311 ? 36.94 0.875 7.054 1 38.76 311 THR B CA 1
ATOM 4871 C C . THR B 1 311 ? 36.691 -0.339 6.163 1 38.76 311 THR B C 1
ATOM 4873 O O . THR B 1 311 ? 36.674 -1.474 6.642 1 38.76 311 THR B O 1
ATOM 4876 N N . ARG B 1 312 ? 36.407 -0.097 4.913 1 38.77 312 ARG B N 1
ATOM 4877 C CA . ARG B 1 312 ? 36.413 -1.247 4.016 1 38.77 312 ARG B CA 1
ATOM 4878 C C . ARG B 1 312 ? 37.821 -1.536 3.505 1 38.77 312 ARG B C 1
ATOM 4880 O O . ARG B 1 312 ? 38.035 -2.504 2.771 1 38.77 312 ARG B O 1
ATOM 4887 N N . LEU B 1 313 ? 38.744 -0.604 3.469 1 33.07 313 LEU B N 1
ATOM 4888 C CA . LEU B 1 313 ? 40.113 -0.961 3.112 1 33.07 313 LEU B CA 1
ATOM 4889 C C . LEU B 1 313 ? 40.812 -1.663 4.272 1 33.07 313 LEU B C 1
ATOM 4891 O O . LEU B 1 313 ? 40.78 -1.179 5.406 1 33.07 313 LEU B O 1
ATOM 4895 N N . PRO B 1 314 ? 40.948 -2.952 4.106 1 36.33 314 PRO B N 1
ATOM 4896 C CA . PRO B 1 314 ? 41.848 -3.586 5.072 1 36.33 314 PRO B CA 1
ATOM 4897 C C . PRO B 1 314 ? 43.074 -2.732 5.385 1 36.33 314 PRO B C 1
ATOM 4899 O O . PRO B 1 314 ? 43.544 -1.981 4.526 1 36.33 314 PRO B O 1
ATOM 4902 N N . ALA B 1 315 ? 43.483 -2.565 6.58 1 26.56 315 ALA B N 1
ATOM 4903 C CA . ALA B 1 315 ? 44.839 -2.118 6.89 1 26.56 315 ALA B CA 1
ATOM 4904 C C . ALA B 1 315 ? 45.876 -2.96 6.152 1 26.56 315 ALA B C 1
ATOM 4906 O O . ALA B 1 315 ? 45.754 -4.185 6.081 1 26.56 315 ALA B O 1
#

Sequence (630 aa):
MMLARVADSLYWLGRYIERAEHLSRLSSVMLNATLDQTDAGAQAVWIAMAAVGAPEDGAGVGSFEAAHALVLDRSDPNSVVSSLARARENARQVRDQITTETWERLNLLYLKVTDPNATKDFAAGSDIFLHDVIADLHLFKGAADTTMSHGESWRFMMLGIYMERAQLVSRLLEVCFAESPTHGRLGDHVALVSVLRMACALEPYLRVYTAEIEPRHILEFLVFDEDFPRSIRFATAQIEQHLSAMARSVSANERAGPERLAGRLKARLQFADVDELEAVGAGPLLTTVVNECARIHEAIYETFVAYPLETRLPAMMLARVADSLYWLGRYIERAEHLSRLSSVMLNATLDQTDAGAQAVWIAMAAVGAPEDGAGVGSFEAAHALVLDRSDPNSVVSSLARARENARQVRDQITTETWERLNLLYLKVTDPNATKDFAAGSDIFLHDVIADLHLFKGAADTTMSHGESWRFMMLGIYMERAQLVSRLLEVCFAESPTHGRLGDHVALVSVLRMACALEPYLRVYTAEIEPRHILEFLVFDEDFPRSIRFATAQIEQHLSAMARSVSANERAGPERLAGRLKARLQFADVDELEAVGAGPLLTTVVNECARIHEAIYETFVAYPLETRLPA

Radius of gyration: 25.31 Å; Cα contacts (8 Å, |Δi|>4): 943; chains: 2; bounding box: 76×77×62 Å

Foldseek 3Di:
DDALLLLVLLLLLLQLLLLLLLLLLLLLLLVVLCVVVDPLSLLSVQLSCVLLPNNDVSVDDHSLRSSCCQAQVCVDCSHNLNSLVSSLVSCVVNVVQFDPQLNVLSVVLNCQSNPPCNSVVCVVPVNVSSVVSNVSSVVSVVRRVPPGDCDLSVLSSLLSNLLNLLQSLLSSLCSQWPPDVPDDHPPDPSSLCSSCSSQVRNVVLCVVVVPDRDNLSSLCCQAAPCPDCRRNLVSLVSNLVSQVRVVVVPPPDPDCALNNLSVVLNVCSNPDDSVVCVVVNVNVVSVVSNVSSVVSVVRCCVVRNPPDPVVVDDD/DDALLLLVLLLLLLQLLLLLLLLLLLLLLLVVLCVVVDPLSLLSVQLSCVLLPNNDVSPDDHSLNSSCCQAQVCVDCSHNLNSLVSSLVSCVVNVVQFDPQLNVLSVVLNCQSNPPCNSVVCVVPVNVSSVVSNVSSVVSVVRRVPPGDCDLSVLSSLLSNLLNLLQSLLSSLCSQWPPDVPDDHPPDPSNLCSSCSSQVRNVVLCVVVVPDRDNLSSLCCQAAPCPDCRRNLVSLVSNLVSQVRVVVVPPDDDDCALNNLSVVLNVCSNPDDSVVCVVVNVNVVSVVSNVSSVVSVVRCCVVRNPPDPVVVDDD

Secondary structure (DSSP, 8-state):
---HHHHHHHHHHHHHHHHHHHHHHHHHHHHHHGGG-SHHHHHHHHHHHHHTT----TTSS-HHHHHHHHHH-TT-TTSHHHHHHHHHHHHHHTGGGS-HHHHHHHHHHHHHHTSTTHHHHHHH-HHHHHHHHHHHHHHHHHHHHHHS-TTHHHHHHHHHHHHHHHHHHHHHHHHHHS--SSS-----HHHHHHHHHHTT-HHHHHHHHTT---HHHHHHHHHH-SS-TTSHHHHHHHHHHHHHHHHHHS---SS--HHHHHHHHHHHHHH--HHHHHHH-HHHHHHHHHHHHHHHHHHHIIIII---GGGTS--/---HHHHHHHHHHHHHHHHHHHHHHHHHHHHHHGGG-SHHHHHHHHHHHHHTT----TTS--HHHHHHHHHH-TT-TTSHHHHHHHHHHHHHHTGGGS-HHHHHHHHHHHHHHTSTTHHHHHHH-HHHHHHHHHHHHHHHHHHHHHHS-TTHHHHHHHHHHHHHHHHHHHHHHHHHHS--SSS-----HHHHHHHHHHTT-HHHHHHHSSS---HHHHHHHHHH-SS-TTSHHHHHHHHHHHHHHHHTTS---SS--HHHHHHHHHHHHHH--HHHHHHH-HHHHHHHHHHHHHHHHHHHIIIII---GGGTS--

Organism: Caulobacter vibrioides (strain ATCC 19089 / CIP 103742 / CB 15) (NCBI:txid190650)

InterPro domains:
  IPR007296 Rv2567-like, DUF403 [PF04168] (2-304)
  IPR051680 ATP-dependent Glutamate--Cysteine Ligase Type 2 [PTHR34595] (2-306)

pLDDT: mean 88.0, std 14.95, range [26.56, 98.81]

Nearest PDB structures (foldseek):
  6zmq-assembly1_A  TM=1.796E-01  e=2.204E+00  Thermus thermophilus HB27
  4tw3-assembly1_A  TM=2.254E-01  e=5.337E+00  Prochlorococcus marinus str. MIT 9313
  6zmq-assembly1_A  TM=1.810E-01  e=1.709E+00  Thermus thermophilus HB27

Solvent-accessible surface area (backbone atoms only — not comparable to full-atom values): 32007 Å² total; per-residue (Å²): 133,82,54,29,69,52,47,50,29,32,22,48,25,19,25,22,54,41,48,28,46,46,48,42,36,34,30,53,47,23,50,61,37,40,73,65,73,37,77,48,15,52,49,36,37,32,50,49,34,40,36,73,69,50,64,61,73,47,86,71,61,51,46,62,60,52,30,47,43,45,41,62,30,68,88,39,74,83,10,28,40,30,22,39,51,52,22,49,53,28,46,65,75,35,52,91,72,47,46,68,68,32,51,50,41,48,50,53,50,39,50,52,59,65,34,91,55,32,66,60,48,34,74,77,35,46,66,60,47,43,50,50,53,46,47,46,53,22,23,29,51,17,35,39,62,63,51,33,43,61,45,68,60,45,38,32,20,49,39,17,25,30,53,39,44,35,47,52,47,38,37,42,48,39,67,58,54,24,92,43,90,86,56,68,78,72,72,49,66,62,38,54,53,42,52,28,46,43,60,60,33,47,67,59,47,40,70,75,45,75,74,66,88,42,67,68,57,51,51,45,45,44,43,54,29,70,35,34,59,65,10,37,37,25,18,37,45,50,40,22,50,45,36,48,61,51,46,73,69,41,81,81,63,87,66,87,47,37,35,51,56,29,44,50,52,35,50,50,51,71,67,54,48,67,64,54,34,66,73,71,37,49,38,63,58,39,51,48,51,50,52,50,52,51,51,33,52,53,35,44,37,57,68,53,40,59,66,61,70,71,78,72,49,77,130,132,80,54,29,68,52,46,48,28,31,22,48,26,19,24,22,54,41,47,27,46,47,50,42,36,34,29,53,47,21,50,60,38,41,74,63,74,38,76,46,17,51,50,35,38,35,52,48,33,42,37,73,70,48,68,57,76,59,85,70,70,49,46,63,60,53,29,47,42,44,41,61,31,68,87,40,75,83,10,28,37,30,20,38,50,51,22,49,55,26,45,64,75,37,51,88,71,48,44,68,67,32,51,50,42,47,51,53,50,38,50,52,58,66,34,91,54,32,64,59,48,33,74,77,35,46,66,61,48,43,51,50,52,46,46,47,51,22,23,29,52,17,36,40,63,62,51,33,44,60,45,68,60,44,38,32,20,50,39,18,26,30,53,40,44,34,46,52,46,39,37,40,48,38,67,58,53,23,90,44,92,85,55,68,79,71,71,48,65,62,36,53,52,43,54,28,47,43,59,62,33,48,67,58,46,39,70,73,40,81,75,67,87,43,65,69,57,52,50,46,45,45,44,52,29,71,35,34,58,64,10,37,35,24,18,36,45,51,40,21,51,45,37,48,61,51,45,74,68,43,82,80,64,88,66,87,48,36,36,53,55,28,45,51,55,37,51,50,51,69,68,54,49,69,63,53,36,66,73,71,38,49,37,62,58,40,50,49,51,50,51,51,50,51,52,32,51,54,33,44,37,56,67,55,41,58,68,61,70,70,77,71,48,77,132